Protein 1T2W (pdb70)

InterPro domains:
  IPR005754 Sortase family [PF04203] (76-204)
  IPR005754 Sortase family [TIGR01076] (74-205)
  IPR023365 Sortase domain superfamily [G3DSA:2.40.260.10] (62-206)
  IPR023365 Sortase domain superfamily [SSF63817] (14-206)
  IPR042007 Sortase A [cd06165] (70-203)

GO terms:
  GO:0000287 magnesium ion binding (F, IMP)
  GO:0005509 calcium ion binding (F, IMP)
  GO:0030145 manganese ion binding (F, IMP)
  GO:0042277 peptide binding (F, IMP)
  GO:0004198 calcium-dependent cysteine-type endopeptidase activity (F, IMP)
  GO:0006508 proteolysis (P, IMP)

Foldseek 3Di:
DQDADPPQLDFFWWKDFVLQGAIWTEGADCDDPVSLVNNWYWNDNPADPVALETEIEHEADVVDCHGHCVRVVSQDFQTWMWIGGPPDTWIWTWHNQWQADDPPRDDCPDNPHPTGKYKYKHFDCQDPVVRGRPDIGIIMIHTPD/DDPDQLDFFKWKDFVLQRAIGTEGEDCPAVVSLVSNWYWNDHDDDPPDLETEIEHEADCVDRRGHCVRVQSAAFQTKMWMGGDHDIWIWTWHRQWFADPVVDVKYKYKYFDCADVVVRDGPRIGIIITGTDD/DQDADLPQLDFQWWKDFVLLRDIWTEGADCPAVVSLVSHWYWNDNPADPPDLETEIEHEQDVVPCHGHCVSVVSQAFQTWMWIGGDPDTWIWTWHNQWFAWPVPQDPCNDPVDPWRKYKYKHFACADPVVRGRPDIGIIMTTTDD/DPDDD

Radius of gyration: 23.42 Å; Cα contacts (8 Å, |Δi|>4): 1140; chains: 4; bounding box: 61×69×50 Å

Secondary structure (DSSP, 8-state):
-----SSTTS--EEEEEGGGTEEEEEE-SS--HHHHHHSEEESSTT--TTSSEEEEEEE--TTSTTSTTTTGGG--TT-EEEEEETTEEEEEEEEEEEEE-TTTT---SSSSSSS-EEEEEEEEEEETTTTEEEEEEEEEEEE--/--SSTTS--EEEEEGGGTEEEEEB-S---HHHHHHSSEESSTT--TTSSEEEEEEE--TTSTTSTTTTGGG--TT-EEEEEETTEEEEEEE-S--SB-GGG--EEEEEEEEEEETTTTEEEEEEEEEEEE--/-----SSTTS--EEEEEGGGTEEEEEB-S---HHHHHHS-EESSSS--TTSSEEEEEEE--TTSTTSTTTTGGG--TT-EEEEEETTEEEEEEE-S--SB-GGG--TTSSS-SSS-EEEEEEEEEEETTTTEEEEEEEEEEEE--/-----

CATH classification: 2.40.260.10

Nearest PDB structures (foldseek):
  1t2o-assembly1_A  TM=9.894E-01  e=7.466E-28  Staphylococcus aureus
  1t2p-assembly1_A  TM=9.640E-01  e=3.716E-27  Staphylococcus aureus
  1t2o-assembly3_C  TM=9.684E-01  e=7.145E-27  Staphylococcus aureus
  1t2p-assembly2_B  TM=9.520E-01  e=2.848E-25  Staphylococcus aureus
  1t2w-assembly2_B  TM=9.637E-01  e=1.504E-24  Staphylococcus aureus

Sequence (427 aa):
KPQIPKDKSKVAGYIEIPDADIKEPVYPGPATPEQLNRGVSFAEENESLDDQNISIAGHTFIDRPNYQFTNLKAAKKGSMVYFKVGNETRKYKMTSIRDVKPTDVGVLDEQKGKDKQLTLITADDYNEKTGVWEKRKIFVATEVKIPKDKSKVAGYIEIPDADIKEPVYPGPATPEQLNRGVSFAEENESLDDQNISIAGHTFIDRPNYQFTNLKAAKKGSMVYFKVGNETRKYKMTSIRDVKPTDVKQLTLITADDYNEKTGVWEKRKIFVATEVKKPQIPKDKSKVAGYIEIPDADIKEPVYPGPATPEQLNRGVSFAEENESLDDQNISIAGHTFIDRPNYQFTNLKAAKKGSMVYFKVGNETRKYKMTSIRDVKPTDVGVLDEQKGKDKQLTLITADDYNEKTGVWEKRKIFVATEVKLPETG

B-factor: mean 33.98, std 23.8, range [9.64, 150.69]

Structure (mmCIF, N/CA/C/O backbone):
data_1T2W
#
_entry.id   1T2W
#
_cell.length_a   45.640
_cell.length_b   82.670
_cell.length_c   56.290
_cell.angle_alpha   90.00
_cell.angle_beta   103.96
_cell.angle_gamma   90.00
#
_symmetry.space_group_name_H-M   'P 1 21 1'
#
loop_
_entity.id
_entity.type
_entity.pdbx_description
1 polymer 'Class A sortase SrtA'
2 polymer 'Peptide LEU-PRO-GLU-THR-GLY'
3 water water
#
loop_
_atom_site.group_PDB
_atom_site.id
_atom_site.type_symbol
_atom_site.label_atom_id
_atom_site.label_alt_id
_atom_site.label_comp_id
_atom_site.label_asym_id
_atom_site.label_entity_id
_atom_site.label_seq_id
_atom_site.pdbx_PDB_ins_code
_atom_site.Cartn_x
_atom_site.Cartn_y
_atom_site.Cartn_z
_atom_site.occupancy
_atom_site.B_iso_or_equiv
_atom_site.auth_seq_id
_atom_site.auth_comp_id
_atom_site.auth_asym_id
_atom_site.auth_atom_id
_atom_site.pdbx_PDB_model_num
ATOM 1 N N . LYS A 1 1 ? -10.801 -10.703 3.328 1.00 118.19 62 LYS A N 1
ATOM 2 C CA . LYS A 1 1 ? -11.856 -11.750 3.317 1.00 120.54 62 LYS A CA 1
ATOM 3 C C . LYS A 1 1 ? -13.005 -11.352 2.395 1.00 122.01 62 LYS A C 1
ATOM 4 O O . LYS A 1 1 ? -13.293 -10.168 2.225 1.00 125.85 62 LYS A O 1
ATOM 10 N N . PRO A 1 2 ? -13.678 -12.344 1.788 1.00 74.28 63 PRO A N 1
ATOM 11 C CA . PRO A 1 2 ? -14.803 -12.106 0.877 1.00 73.03 63 PRO A CA 1
ATOM 12 C C . PRO A 1 2 ? -15.824 -11.132 1.460 1.00 70.69 63 PRO A C 1
ATOM 13 O O . PRO A 1 2 ? -16.294 -11.315 2.582 1.00 70.83 63 PRO A O 1
ATOM 17 N N . GLN A 1 3 ? -16.164 -10.100 0.694 1.00 38.42 64 GLN A N 1
ATOM 18 C CA . GLN A 1 3 ? -17.126 -9.104 1.154 1.00 35.84 64 GLN A CA 1
ATOM 19 C C . GLN A 1 3 ? -18.363 -8.975 0.272 1.00 32.84 64 GLN A C 1
ATOM 20 O O . GLN A 1 3 ? -18.289 -9.067 -0.956 1.00 31.21 64 GLN A O 1
ATOM 26 N N . ILE A 1 4 ? -19.503 -8.756 0.915 1.00 29.12 65 ILE A N 1
ATOM 27 C CA . ILE A 1 4 ? -20.766 -8.586 0.212 1.00 26.87 65 ILE A CA 1
ATOM 28 C C . ILE A 1 4 ? -20.890 -7.099 -0.094 1.00 24.40 65 ILE A C 1
ATOM 29 O O . ILE A 1 4 ? -20.669 -6.263 0.779 1.00 23.17 65 ILE A O 1
ATOM 34 N N . PRO A 1 5 ? -21.234 -6.749 -1.342 1.00 26.46 66 PRO A N 1
ATOM 35 C CA . PRO A 1 5 ? -21.383 -5.355 -1.767 1.00 25.40 66 PRO A CA 1
ATOM 36 C C . PRO A 1 5 ? -22.402 -4.560 -0.966 1.00 26.56 66 PRO A C 1
ATOM 37 O O . PRO A 1 5 ? -23.421 -5.090 -0.530 1.00 25.25 66 PRO A O 1
ATOM 41 N N . LYS A 1 6 ? -22.117 -3.278 -0.779 1.00 26.01 67 LYS A N 1
ATOM 42 C CA . LYS A 1 6 ? -23.021 -2.400 -0.057 1.00 27.77 67 LYS A CA 1
ATOM 43 C C . LYS A 1 6 ? -24.161 -2.042 -0.999 1.00 25.78 67 LYS A C 1
ATOM 44 O O . LYS A 1 6 ? -25.298 -1.869 -0.581 1.00 25.61 67 LYS A O 1
ATOM 50 N N . ASP A 1 7 ? -23.833 -1.933 -2.281 1.00 26.18 68 ASP A N 1
ATOM 51 C CA . ASP A 1 7 ? -24.807 -1.639 -3.325 1.00 24.61 68 ASP A CA 1
ATOM 52 C C . ASP A 1 7 ? -25.639 -2.905 -3.558 1.00 23.38 68 ASP A C 1
ATOM 53 O O . ASP A 1 7 ? -25.105 -3.919 -4.010 1.00 20.84 68 ASP A O 1
ATOM 58 N N . LYS A 1 8 ? -26.937 -2.834 -3.260 1.00 21.64 69 LYS A N 1
ATOM 59 C CA . LYS A 1 8 ? -27.829 -3.983 -3.418 1.00 21.57 69 LYS A CA 1
ATOM 60 C C . LYS A 1 8 ? -28.006 -4.467 -4.862 1.00 21.97 69 LYS A C 1
ATOM 61 O O . LYS A 1 8 ? -28.495 -5.575 -5.104 1.00 18.63 69 LYS A O 1
ATOM 67 N N . SER A 1 9 ? -27.603 -3.657 -5.832 1.00 22.48 70 SER A N 1
ATOM 68 C CA . SER A 1 9 ? -27.765 -4.040 -7.232 1.00 23.23 70 SER A CA 1
ATOM 69 C C . SER A 1 9 ? -26.547 -4.764 -7.791 1.00 22.03 70 SER A C 1
ATOM 70 O O . SER A 1 9 ? -26.547 -5.174 -8.947 1.00 22.77 70 SER A O 1
ATOM 73 N N . LYS A 1 10 ? -25.526 -4.943 -6.962 1.00 22.64 71 LYS A N 1
ATOM 74 C CA . LYS A 1 10 ? -24.307 -5.609 -7.403 1.00 26.15 71 LYS A CA 1
ATOM 75 C C . LYS A 1 10 ? -24.218 -7.060 -6.954 1.00 24.96 71 LYS A C 1
ATOM 76 O O . LYS A 1 10 ? -24.485 -7.374 -5.798 1.00 25.52 71 LYS A O 1
ATOM 82 N N . VAL A 1 11 ? -23.830 -7.934 -7.877 1.00 27.08 72 VAL A N 1
ATOM 83 C CA . VAL A 1 11 ? -23.699 -9.354 -7.579 1.00 25.88 72 VAL A CA 1
ATOM 84 C C . VAL A 1 11 ? -22.599 -9.604 -6.547 1.00 24.94 72 VAL A C 1
ATOM 85 O O . VAL A 1 11 ? -21.507 -9.038 -6.630 1.00 25.23 72 VAL A O 1
ATOM 89 N N . ALA A 1 12 ? -22.893 -10.462 -5.577 1.00 18.35 73 ALA A N 1
ATOM 90 C CA . ALA A 1 12 ? -21.939 -10.788 -4.526 1.00 18.92 73 ALA A CA 1
ATOM 91 C C . ALA A 1 12 ? -21.327 -12.171 -4.713 1.00 19.51 73 ALA A C 1
ATOM 92 O O . ALA A 1 12 ? -20.277 -12.470 -4.152 1.00 19.87 73 ALA A O 1
ATOM 94 N N . GLY A 1 13 ? -21.983 -13.014 -5.501 1.00 17.11 74 GLY A N 1
ATOM 95 C CA . GLY A 1 13 ? -21.464 -14.356 -5.707 1.00 16.07 74 GLY A CA 1
ATOM 96 C C . GLY A 1 13 ? -22.280 -15.151 -6.699 1.00 12.32 74 GLY A C 1
ATOM 97 O O . GLY A 1 13 ? -23.137 -14.608 -7.391 1.00 12.74 74 GLY A O 1
ATOM 98 N N . TYR A 1 14 ? -22.007 -16.448 -6.765 1.00 14.08 75 TYR A N 1
ATOM 99 C CA . TYR A 1 14 ? -22.705 -17.327 -7.683 1.00 15.48 75 TYR A CA 1
ATOM 100 C C . TYR A 1 14 ? -22.966 -18.651 -6.971 1.00 14.98 75 TYR A C 1
ATOM 101 O O . TYR A 1 14 ? -22.091 -19.170 -6.276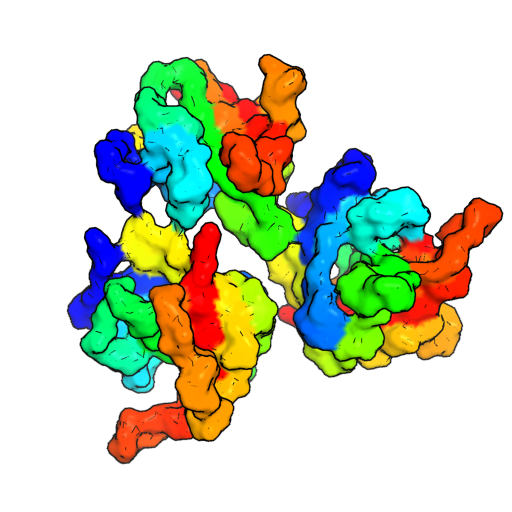 1.00 16.41 75 TYR A O 1
ATOM 110 N N . ILE A 1 15 ? -24.164 -19.199 -7.132 1.00 15.87 76 ILE A N 1
ATOM 111 C CA . ILE A 1 15 ? -24.472 -20.474 -6.503 1.00 17.19 76 ILE A CA 1
ATOM 112 C C . ILE A 1 15 ? -24.829 -21.483 -7.584 1.00 18.86 76 ILE A C 1
ATOM 113 O O . ILE A 1 15 ? -25.548 -21.168 -8.532 1.00 17.40 76 ILE A O 1
ATOM 118 N N . GLU A 1 16 ? -24.305 -22.694 -7.451 1.00 17.77 77 GLU A N 1
ATOM 119 C CA . GLU A 1 16 ? -24.590 -23.734 -8.426 1.00 19.31 77 GLU A CA 1
ATOM 120 C C . GLU A 1 16 ? -24.906 -25.075 -7.785 1.00 18.86 77 GLU A C 1
ATOM 121 O O . GLU A 1 16 ? -24.223 -25.506 -6.854 1.00 17.55 77 GLU A O 1
ATOM 127 N N . ILE A 1 17 ? -25.968 -25.711 -8.273 1.00 15.55 78 ILE A N 1
ATOM 128 C CA . ILE A 1 17 ? -26.368 -27.030 -7.798 1.00 16.30 78 ILE A CA 1
ATOM 129 C C . ILE A 1 17 ? -26.674 -27.822 -9.066 1.00 17.99 78 ILE A C 1
ATOM 130 O O . ILE A 1 17 ? -27.816 -27.862 -9.532 1.00 16.93 78 ILE A O 1
ATOM 135 N N . PRO A 1 18 ? -25.637 -28.442 -9.655 1.00 19.56 79 PRO A N 1
ATOM 136 C CA . PRO A 1 18 ? -25.698 -29.249 -10.877 1.00 22.23 79 PRO A CA 1
ATOM 137 C C . PRO A 1 18 ? -26.840 -30.260 -10.960 1.00 22.18 79 PRO A C 1
ATOM 138 O O . PRO A 1 18 ? -27.514 -30.343 -11.985 1.00 20.29 79 PRO A O 1
ATOM 142 N N . ASP A 1 19 ? -27.048 -31.031 -9.896 1.00 26.97 80 ASP A N 1
ATOM 143 C CA . ASP A 1 19 ? -28.116 -32.031 -9.877 1.00 28.70 80 ASP A CA 1
ATOM 144 C C . ASP A 1 19 ? -29.498 -31.427 -10.118 1.00 28.06 80 ASP A C 1
ATOM 145 O O . ASP A 1 19 ? -30.407 -32.115 -10.581 1.00 29.45 80 ASP A O 1
ATOM 150 N N . ALA A 1 20 ? -29.663 -30.148 -9.791 1.00 21.86 81 ALA A N 1
ATOM 151 C CA . ALA A 1 20 ? -30.949 -29.481 -9.986 1.00 20.22 81 ALA A CA 1
ATOM 152 C C . ALA A 1 20 ? -30.883 -28.463 -11.124 1.00 21.04 81 ALA A C 1
ATOM 153 O O . ALA A 1 20 ? -31.833 -27.711 -11.356 1.00 21.28 81 ALA A O 1
ATOM 155 N N . ASP A 1 21 ? -29.756 -28.449 -11.832 1.00 19.29 82 ASP A N 1
ATOM 156 C CA . ASP A 1 21 ? -29.533 -27.532 -12.949 1.00 19.26 82 ASP A CA 1
ATOM 157 C C . ASP A 1 21 ? -29.636 -26.063 -12.542 1.00 18.69 82 ASP A C 1
ATOM 158 O O . ASP A 1 21 ? -30.056 -25.220 -13.332 1.00 20.08 82 ASP A O 1
ATOM 163 N N . ILE A 1 22 ? -29.236 -25.758 -11.310 1.00 15.96 83 ILE A N 1
ATOM 164 C CA . ILE A 1 22 ? -29.283 -24.385 -10.812 1.00 16.07 83 ILE A CA 1
ATOM 165 C C . ILE A 1 22 ? -27.939 -23.674 -10.968 1.00 15.78 83 ILE A C 1
ATOM 166 O O . ILE A 1 22 ? -26.897 -24.195 -10.577 1.00 17.61 83 ILE A O 1
ATOM 171 N N . LYS A 1 23 ? -27.983 -22.482 -11.553 1.00 13.66 84 LYS A N 1
ATOM 172 C CA . LYS A 1 23 ? -26.806 -21.640 -11.762 1.00 16.56 84 LYS A CA 1
ATOM 173 C C . LYS A 1 23 ? -27.333 -20.218 -11.620 1.00 15.92 84 LYS A C 1
ATOM 174 O O . LYS A 1 23 ? -27.974 -19.703 -12.538 1.00 16.00 84 LYS A O 1
ATOM 180 N N . GLU A 1 24 ? -27.072 -19.584 -10.481 1.00 16.36 85 GLU A N 1
ATOM 181 C CA . GLU A 1 24 ? -27.600 -18.242 -10.242 1.00 15.76 85 GLU A CA 1
ATOM 182 C C . GLU A 1 24 ? -26.654 -17.257 -9.574 1.00 17.04 85 GLU A C 1
ATOM 183 O O . GLU A 1 24 ? -25.873 -17.626 -8.697 1.00 16.14 85 GLU A O 1
ATOM 189 N N . PRO A 1 25 ? -26.721 -15.980 -9.981 1.00 16.51 86 PRO A N 1
ATOM 190 C CA . PRO A 1 25 ? -25.869 -14.959 -9.371 1.00 17.08 86 PRO A CA 1
ATOM 191 C C . PRO A 1 25 ? -26.540 -14.719 -8.019 1.00 17.56 86 PRO A C 1
ATOM 192 O O . PRO A 1 25 ? -27.764 -14.844 -7.916 1.00 16.31 86 PRO A O 1
ATOM 196 N N . VAL A 1 26 ? -25.757 -14.394 -6.992 1.00 13.07 87 VAL A N 1
ATOM 197 C CA . VAL A 1 26 ? -26.306 -14.142 -5.663 1.00 14.91 87 VAL A CA 1
ATOM 198 C C . VAL A 1 26 ? -26.143 -12.662 -5.338 1.00 14.31 87 VAL A C 1
ATOM 199 O O . VAL A 1 26 ? -25.049 -12.118 -5.466 1.00 16.04 87 VAL A O 1
ATOM 203 N N . TYR A 1 27 ? -27.229 -12.017 -4.922 1.00 15.60 88 TYR A N 1
ATOM 204 C CA . TYR A 1 27 ? -27.198 -10.599 -4.579 1.00 16.33 88 TYR A CA 1
ATOM 205 C C . TYR A 1 27 ? -27.255 -10.367 -3.073 1.00 15.15 88 TYR A C 1
ATOM 206 O O . TYR A 1 27 ? -27.610 -11.262 -2.306 1.00 15.20 88 TYR A O 1
ATOM 215 N N . PRO A 1 28 ? -26.908 -9.150 -2.630 1.00 15.39 89 PRO A N 1
ATOM 216 C CA . PRO A 1 28 ? -26.931 -8.836 -1.201 1.00 15.10 89 PRO A CA 1
ATOM 217 C C . PRO A 1 28 ? -28.338 -8.967 -0.629 1.00 14.19 89 PRO A C 1
ATOM 218 O O . PRO A 1 28 ? -29.330 -8.858 -1.360 1.00 14.78 89 PRO A O 1
ATOM 222 N N . GLY A 1 29 ? -28.415 -9.201 0.676 1.00 14.35 90 GLY A N 1
ATOM 223 C CA . GLY A 1 29 ? -29.702 -9.312 1.330 1.00 14.55 90 GLY A CA 1
ATOM 224 C C . GLY A 1 29 ? -30.130 -7.938 1.821 1.00 16.57 90 GLY A C 1
ATOM 225 O O . GLY A 1 29 ? -29.455 -6.943 1.551 1.00 17.75 90 GLY A O 1
ATOM 226 N N . PRO A 1 30 ? -31.257 -7.839 2.532 1.00 16.65 91 PRO A N 1
ATOM 227 C CA . PRO A 1 30 ? -32.148 -8.940 2.898 1.00 16.60 91 PRO A CA 1
ATOM 228 C C . PRO A 1 30 ? -32.930 -9.407 1.678 1.00 14.89 91 PRO A C 1
ATOM 229 O O . PRO A 1 30 ? -33.064 -8.669 0.702 1.00 15.25 91 PRO A O 1
ATOM 233 N N . ALA A 1 31 ? -33.457 -10.624 1.740 1.00 19.68 92 ALA A N 1
ATOM 234 C CA . ALA A 1 31 ? -34.206 -11.186 0.625 1.00 22.03 92 ALA A CA 1
ATOM 235 C C . ALA A 1 31 ? -35.637 -10.656 0.509 1.00 23.50 92 ALA A C 1
ATOM 236 O O . ALA A 1 31 ? -36.582 -11.291 0.961 1.00 27.34 92 ALA A O 1
ATOM 238 N N . THR A 1 32 ? -35.782 -9.479 -0.092 1.00 19.26 93 THR A N 1
ATOM 239 C CA . THR A 1 32 ? -37.090 -8.871 -0.302 1.00 18.34 93 THR A CA 1
ATOM 240 C C . THR A 1 32 ? -37.488 -9.174 -1.743 1.00 15.81 93 THR A C 1
ATOM 241 O O . THR A 1 32 ? -36.693 -9.704 -2.513 1.00 16.08 93 THR A O 1
ATOM 245 N N . PRO A 1 33 ? -38.732 -8.845 -2.123 1.00 16.83 94 PRO A N 1
ATOM 246 C CA . PRO A 1 33 ? -39.152 -9.107 -3.499 1.00 15.90 94 PRO A CA 1
ATOM 247 C C . PRO A 1 33 ? -38.238 -8.407 -4.512 1.00 15.81 94 PRO A C 1
ATOM 248 O O . PRO A 1 33 ? -37.939 -8.971 -5.564 1.00 16.07 94 PRO A O 1
ATOM 252 N N . GLU A 1 34 ? -37.801 -7.182 -4.210 1.00 14.76 95 GLU A N 1
ATOM 253 C CA . GLU A 1 34 ? -36.921 -6.483 -5.142 1.00 14.76 95 GLU A CA 1
ATOM 254 C C . GLU A 1 34 ? -35.606 -7.237 -5.337 1.00 13.68 95 GLU A C 1
ATOM 255 O O . GLU A 1 34 ? -35.131 -7.394 -6.463 1.00 15.31 95 GLU A O 1
ATOM 261 N N . GLN A 1 35 ? -35.005 -7.696 -4.242 1.00 14.90 96 GLN A N 1
ATOM 262 C CA . GLN A 1 35 ? -33.756 -8.431 -4.350 1.00 15.48 96 GLN A CA 1
ATOM 263 C C . GLN A 1 35 ? -33.933 -9.736 -5.122 1.00 15.78 96 GLN A C 1
ATOM 264 O O . GLN A 1 35 ? -33.120 -10.055 -5.977 1.00 13.01 96 GLN A O 1
ATOM 270 N N . LEU A 1 36 ? -34.993 -10.484 -4.825 1.00 16.03 97 LEU A N 1
ATOM 271 C CA . LEU A 1 36 ? -35.225 -11.741 -5.528 1.00 17.91 97 LEU A CA 1
ATOM 272 C C . LEU A 1 36 ? -35.630 -11.505 -6.979 1.00 19.71 97 LEU A C 1
ATOM 273 O O . LEU A 1 36 ? -35.584 -12.415 -7.802 1.00 20.97 97 LEU A O 1
ATOM 278 N N . ASN A 1 37 ? -36.034 -10.279 -7.289 1.00 18.47 98 ASN A N 1
ATOM 279 C CA . ASN A 1 37 ? -36.404 -9.934 -8.653 1.00 20.42 98 ASN A CA 1
ATOM 280 C C . ASN A 1 37 ? -35.074 -9.835 -9.414 1.00 20.76 98 ASN A C 1
ATOM 281 O O . ASN A 1 37 ? -35.010 -10.074 -10.621 1.00 21.89 98 ASN A O 1
ATOM 286 N N . ARG A 1 38 ? -34.007 -9.494 -8.690 1.00 19.53 99 ARG A N 1
ATOM 287 C CA . ARG A 1 38 ? -32.673 -9.387 -9.282 1.00 17.90 99 ARG A CA 1
ATOM 288 C C . ARG A 1 38 ? -32.053 -10.777 -9.455 1.00 19.04 99 ARG A C 1
ATOM 289 O O . ARG A 1 38 ? -31.400 -11.063 -10.467 1.00 18.21 99 ARG A O 1
ATOM 297 N N . GLY A 1 39 ? -32.252 -11.624 -8.448 1.00 19.48 100 GLY A N 1
ATOM 298 C CA . GLY A 1 39 ? -31.718 -12.978 -8.462 1.00 18.32 100 GLY A CA 1
ATOM 299 C C . GLY A 1 39 ? -31.814 -13.545 -7.058 1.00 17.74 100 GLY A C 1
ATOM 300 O O . GLY A 1 39 ? -32.392 -12.899 -6.189 1.00 19.07 100 GLY A O 1
ATOM 301 N N . VAL A 1 40 ? -31.285 -14.743 -6.816 1.00 16.85 101 VAL A N 1
ATOM 302 C CA . VAL A 1 40 ? -31.347 -15.279 -5.463 1.00 15.05 101 VAL A CA 1
ATOM 303 C C . VAL A 1 40 ? -30.505 -14.315 -4.643 1.00 16.11 101 VAL A C 1
ATOM 304 O O . VAL A 1 40 ? -29.599 -13.678 -5.182 1.00 17.25 101 VAL A O 1
ATOM 308 N N . SER A 1 41 ? -30.810 -14.190 -3.357 1.00 15.77 102 SER A N 1
ATOM 309 C CA . SER A 1 41 ? -30.081 -13.256 -2.506 1.00 17.54 102 SER A CA 1
ATOM 310 C C . SER A 1 41 ? -29.875 -13.765 -1.095 1.00 15.73 102 SER A C 1
ATOM 311 O O . SER A 1 41 ? -30.558 -14.675 -0.635 1.00 15.64 102 SER A O 1
ATOM 314 N N . PHE A 1 42 ? -28.931 -13.154 -0.399 1.00 15.74 103 PHE A N 1
ATOM 315 C CA . PHE A 1 42 ? -28.689 -13.541 0.974 1.00 15.84 103 PHE A CA 1
ATOM 316 C C . PHE A 1 42 ? -29.931 -13.238 1.793 1.00 16.77 103 PHE A C 1
ATOM 317 O O . PHE A 1 42 ? -30.658 -12.267 1.545 1.00 15.61 103 PHE A O 1
ATOM 325 N N . ALA A 1 43 ? -30.168 -14.099 2.766 1.00 15.56 104 ALA A N 1
ATOM 326 C CA . ALA A 1 43 ? -31.314 -13.997 3.637 1.00 17.01 104 ALA A CA 1
ATOM 327 C C . ALA A 1 43 ? -31.411 -12.700 4.444 1.00 19.03 104 ALA A C 1
ATOM 328 O O . ALA A 1 43 ? -32.447 -12.017 4.430 1.00 18.84 104 ALA A O 1
ATOM 330 N N . GLU A 1 44 ? -30.334 -12.372 5.152 1.00 20.02 105 GLU A N 1
ATOM 331 C CA . GLU A 1 44 ? -30.307 -11.187 6.006 1.00 24.35 105 GLU A CA 1
ATOM 332 C C . GLU A 1 44 ? -29.402 -10.090 5.453 1.00 24.78 105 GLU A C 1
ATOM 333 O O . GLU A 1 44 ? -28.472 -10.353 4.696 1.00 23.51 105 GLU A O 1
ATOM 339 N N . GLU A 1 45 ? -29.675 -8.849 5.842 1.00 25.58 106 GLU A N 1
ATOM 340 C CA . GLU A 1 45 ? -28.892 -7.708 5.377 1.00 27.87 106 GLU A CA 1
ATOM 341 C C . GLU A 1 45 ? -27.511 -7.697 6.016 1.00 27.03 106 GLU A C 1
ATOM 342 O O . GLU A 1 45 ? -26.544 -7.204 5.434 1.00 26.86 106 GLU A O 1
ATOM 348 N N . ASN A 1 46 ? -27.431 -8.264 7.214 1.00 29.65 107 ASN A N 1
ATOM 349 C CA . ASN A 1 46 ? -26.184 -8.322 7.965 1.00 30.19 107 ASN A CA 1
ATOM 350 C C . ASN A 1 46 ? -25.432 -9.641 7.782 1.00 29.37 107 ASN A C 1
ATOM 351 O O . ASN A 1 46 ? -24.611 -10.011 8.623 1.00 27.53 107 ASN A O 1
ATOM 356 N N . GLU A 1 47 ? -25.715 -10.353 6.695 1.00 30.50 108 GLU A N 1
ATOM 357 C CA . GLU A 1 47 ? -25.047 -11.624 6.432 1.00 29.90 108 GLU A CA 1
ATOM 358 C C . GLU A 1 47 ? -23.540 -11.431 6.249 1.00 30.92 108 GLU A C 1
ATOM 359 O O . GLU A 1 47 ? -23.084 -10.347 5.871 1.00 30.06 108 GLU A O 1
ATOM 365 N N . SER A 1 48 ? -22.774 -12.487 6.511 1.00 26.77 109 SER A N 1
ATOM 366 C CA . SER A 1 48 ? -21.319 -12.436 6.372 1.00 27.94 109 SER A CA 1
ATOM 367 C C . SER A 1 48 ? -20.763 -13.725 5.774 1.00 25.88 109 SER A C 1
ATOM 368 O O . SER A 1 48 ? -21.138 -14.824 6.183 1.00 25.78 109 SER A O 1
ATOM 371 N N . LEU A 1 49 ? -19.861 -13.588 4.810 1.00 24.86 110 LEU A N 1
ATOM 372 C CA . LEU A 1 49 ? -19.266 -14.752 4.160 1.00 26.09 110 LEU A CA 1
ATOM 373 C C . LEU A 1 49 ? -18.345 -15.533 5.097 1.00 24.80 110 LEU A C 1
ATOM 374 O O . LEU A 1 49 ? -17.826 -16.590 4.740 1.00 23.66 110 LEU A O 1
ATOM 379 N N . ASP A 1 50 ? -18.146 -15.017 6.303 1.00 31.55 111 ASP A N 1
ATOM 380 C CA . ASP A 1 50 ? -17.297 -15.697 7.270 1.00 32.93 111 ASP A CA 1
ATOM 381 C C . ASP A 1 50 ? -18.145 -16.408 8.322 1.00 31.22 111 ASP A C 1
ATOM 382 O O . ASP A 1 50 ? -17.616 -17.034 9.237 1.00 31.58 111 ASP A O 1
ATOM 387 N N . ASP A 1 51 ? -19.463 -16.315 8.186 1.00 25.59 112 ASP A N 1
ATOM 388 C CA . ASP A 1 51 ? -20.379 -16.949 9.135 1.00 25.74 112 ASP A CA 1
ATOM 389 C C . ASP A 1 51 ? -20.401 -18.477 9.038 1.00 24.56 112 ASP A C 1
ATOM 390 O O . ASP A 1 51 ? -20.101 -19.047 7.993 1.00 22.61 112 ASP A O 1
ATOM 395 N N . GLN A 1 52 ? -20.765 -19.126 10.141 1.00 26.88 113 GLN A N 1
ATOM 396 C CA . GLN A 1 52 ? -20.850 -20.584 10.206 1.00 26.72 113 GLN A CA 1
ATOM 397 C C . GLN A 1 52 ? -22.022 -21.053 9.344 1.00 24.72 113 GLN A C 1
ATOM 398 O O . GLN A 1 52 ? -21.979 -22.121 8.736 1.00 24.13 113 GLN A O 1
ATOM 404 N N . ASN A 1 53 ? -23.072 -20.240 9.303 1.00 24.93 114 ASN A N 1
ATOM 405 C CA . ASN A 1 53 ? -24.250 -20.554 8.511 1.00 24.83 114 ASN A CA 1
ATOM 406 C C . ASN A 1 53 ? -24.568 -19.369 7.616 1.00 23.55 114 ASN A C 1
ATOM 407 O O . ASN A 1 53 ? -24.827 -18.269 8.103 1.00 23.46 114 ASN A O 1
ATOM 412 N N . ILE A 1 54 ? -24.534 -19.592 6.308 1.00 16.98 115 ILE A N 1
ATOM 413 C CA . ILE A 1 54 ? -24.845 -18.544 5.343 1.00 16.52 115 ILE A CA 1
ATOM 414 C C . ILE A 1 54 ? -26.169 -18.920 4.706 1.00 15.44 115 ILE A C 1
ATOM 415 O O . ILE A 1 54 ? -26.317 -20.023 4.188 1.00 15.57 115 ILE A O 1
ATOM 420 N N . SER A 1 55 ? -27.134 -18.007 4.751 1.00 17.78 116 SER A N 1
ATOM 421 C CA . SER A 1 55 ? -28.448 -18.289 4.192 1.00 17.41 116 SER A CA 1
ATOM 422 C C . SER A 1 55 ? -28.742 -17.535 2.906 1.00 16.76 116 SER A C 1
ATOM 423 O O . SER A 1 55 ? -28.547 -16.323 2.824 1.00 17.56 116 SER A O 1
ATOM 426 N N . ILE A 1 56 ? -29.228 -18.266 1.910 1.00 15.44 117 ILE A N 1
ATOM 427 C CA . ILE A 1 56 ? -29.563 -17.695 0.611 1.00 15.58 117 ILE A CA 1
ATOM 428 C C . ILE A 1 56 ? -30.987 -18.102 0.232 1.00 17.69 117 ILE A C 1
ATOM 429 O O . ILE A 1 56 ? -31.349 -19.281 0.304 1.00 16.33 117 ILE A O 1
ATOM 434 N N . ALA A 1 57 ? -31.789 -17.118 -0.163 1.00 15.30 118 ALA A N 1
ATOM 435 C CA . ALA A 1 57 ? -33.177 -17.360 -0.539 1.00 15.59 118 ALA A CA 1
ATOM 436 C C . ALA A 1 57 ? -33.388 -17.247 -2.047 1.00 16.23 118 ALA A C 1
ATOM 437 O O . ALA A 1 57 ? -32.758 -16.426 -2.724 1.00 15.45 118 ALA A O 1
ATOM 439 N N . GLY A 1 58 ? -34.269 -18.093 -2.570 1.00 16.21 119 GLY A N 1
ATOM 440 C CA . GLY A 1 58 ? -34.554 -18.079 -3.989 1.00 17.16 119 GLY A CA 1
ATOM 441 C C . GLY A 1 58 ? -36.023 -18.331 -4.250 1.00 17.30 119 GLY A C 1
ATOM 442 O O . GLY A 1 58 ? -36.687 -19.023 -3.474 1.00 17.00 119 GLY A O 1
ATOM 443 N N . HIS A 1 59 ? -36.523 -17.764 -5.344 1.00 17.12 120 HIS A N 1
ATOM 444 C CA . HIS A 1 59 ? -37.922 -17.897 -5.739 1.00 21.61 120 HIS A CA 1
ATOM 445 C C . HIS A 1 59 ? -38.276 -19.264 -6.315 1.00 24.32 120 HIS A C 1
ATOM 446 O O . HIS A 1 59 ? -37.408 -20.006 -6.777 1.00 23.18 120 HIS A O 1
ATOM 453 N N . THR A 1 60 ? -39.573 -19.562 -6.290 1.00 27.81 121 THR A N 1
ATOM 454 C CA . THR A 1 60 ? -40.145 -20.777 -6.864 1.00 29.40 121 THR A CA 1
ATOM 455 C C . THR A 1 60 ? -41.204 -20.200 -7.815 1.00 28.75 121 THR A C 1
ATOM 456 O O . THR A 1 60 ? -42.104 -19.477 -7.380 1.00 29.56 121 THR A O 1
ATOM 460 N N . PHE A 1 61 ? -41.095 -20.509 -9.103 1.00 23.28 122 PHE A N 1
ATOM 461 C CA . PHE A 1 61 ? -42.018 -19.965 -10.105 1.00 23.99 122 PHE A CA 1
ATOM 462 C C . PHE A 1 61 ? -42.271 -21.023 -11.181 1.00 22.77 122 PHE A C 1
ATOM 463 O O . PHE A 1 61 ? -41.435 -21.221 -12.065 1.00 23.15 122 PHE A O 1
ATOM 471 N N . ILE A 1 62 ? -43.427 -21.683 -11.111 1.00 23.15 123 ILE A N 1
ATOM 472 C CA . ILE A 1 62 ? -43.769 -22.754 -12.048 1.00 24.27 123 ILE A CA 1
ATOM 473 C C . ILE A 1 62 ? -43.772 -22.395 -13.533 1.00 24.63 123 ILE A C 1
ATOM 474 O O . ILE A 1 62 ? -43.663 -23.282 -14.380 1.00 23.82 123 ILE A O 1
ATOM 479 N N . ASP A 1 63 ? -43.910 -21.113 -13.853 1.00 22.74 124 ASP A N 1
ATOM 480 C CA . ASP A 1 63 ? -43.897 -20.693 -15.247 1.00 25.47 124 ASP A CA 1
ATOM 481 C C . ASP A 1 63 ? -42.495 -20.880 -15.824 1.00 26.36 124 ASP A C 1
ATOM 482 O O . ASP A 1 63 ? -42.321 -20.931 -17.042 1.00 25.51 124 ASP A O 1
ATOM 487 N N . ARG A 1 64 ? -41.502 -20.982 -14.940 1.00 26.33 125 ARG A N 1
ATOM 488 C CA . ARG A 1 64 ? -40.111 -21.164 -15.349 1.00 26.86 125 ARG A CA 1
ATOM 489 C C . ARG A 1 64 ? -39.456 -22.236 -14.471 1.00 25.15 125 ARG A C 1
ATOM 490 O O . ARG A 1 64 ? -38.801 -21.929 -13.472 1.00 25.14 125 ARG A O 1
ATOM 498 N N . PRO A 1 65 ? -39.623 -23.515 -14.848 1.00 24.46 126 PRO A N 1
ATOM 499 C CA . PRO A 1 65 ? -39.098 -24.701 -14.159 1.00 21.61 126 PRO A CA 1
ATOM 500 C C . PRO A 1 65 ? -37.671 -24.623 -13.612 1.00 21.01 126 PRO A C 1
ATOM 501 O O . PRO A 1 65 ? -37.377 -25.179 -12.549 1.00 18.92 126 PRO A O 1
ATOM 505 N N . ASN A 1 66 ? -36.792 -23.943 -14.342 1.00 17.65 127 ASN A N 1
ATOM 506 C CA . ASN A 1 66 ? -35.398 -23.830 -13.938 1.00 20.37 127 ASN A CA 1
ATOM 507 C C . ASN A 1 66 ? -35.010 -22.435 -13.480 1.00 21.23 127 ASN A C 1
ATOM 508 O O . ASN A 1 66 ? -33.846 -22.036 -13.560 1.00 23.23 127 ASN A O 1
ATOM 513 N N . TYR A 1 67 ? -36.000 -21.706 -12.986 1.00 20.62 128 TYR A N 1
ATOM 514 C CA . TYR A 1 67 ? -35.800 -20.349 -12.495 1.00 21.30 128 TYR A CA 1
ATOM 515 C C . TYR A 1 67 ? -35.438 -20.370 -11.011 1.00 17.30 128 TYR A C 1
ATOM 516 O O . TYR A 1 67 ? -36.165 -20.924 -10.193 1.00 17.31 128 TYR A O 1
ATOM 525 N N . GLN A 1 68 ? -34.315 -19.752 -10.670 1.00 21.00 129 GLN A N 1
ATOM 526 C CA . GLN A 1 68 ? -33.850 -19.698 -9.292 1.00 19.04 129 GLN A CA 1
ATOM 527 C C . GLN A 1 68 ? -33.969 -21.039 -8.556 1.00 19.23 129 GLN A C 1
ATOM 528 O O . GLN A 1 68 ? -33.344 -22.014 -8.968 1.00 19.02 129 GLN A O 1
ATOM 534 N N . PHE A 1 69 ? -34.767 -21.111 -7.493 1.00 15.26 130 PHE A N 1
ATOM 535 C CA . PHE A 1 69 ? -34.880 -22.363 -6.737 1.00 16.36 130 PHE A CA 1
ATOM 536 C C . PHE A 1 69 ? -36.122 -23.209 -7.011 1.00 16.47 130 PHE A C 1
ATOM 537 O O . PHE A 1 69 ? -36.486 -24.071 -6.207 1.00 16.83 130 PHE A O 1
ATOM 545 N N . THR A 1 70 ? -36.763 -22.975 -8.147 1.00 19.50 131 THR A N 1
ATOM 546 C CA . THR A 1 70 ? -37.951 -23.731 -8.518 1.00 21.32 131 THR A CA 1
ATOM 547 C C . THR A 1 70 ? -37.678 -25.237 -8.587 1.00 22.81 131 THR A C 1
ATOM 548 O O . THR A 1 70 ? -38.531 -26.043 -8.219 1.00 21.69 131 THR A O 1
ATOM 552 N N . ASN A 1 71 ? -36.483 -25.613 -9.038 1.00 21.92 132 ASN A N 1
ATOM 553 C CA . ASN A 1 71 ? -36.130 -27.029 -9.181 1.00 22.49 132 ASN A CA 1
ATOM 554 C C . ASN A 1 71 ? -35.202 -27.583 -8.089 1.00 22.09 132 ASN A C 1
ATOM 555 O O . ASN A 1 71 ? -34.607 -28.646 -8.265 1.00 20.61 132 ASN A O 1
ATOM 560 N N . LEU A 1 72 ? -35.098 -26.888 -6.958 1.00 18.71 133 LEU A N 1
ATOM 561 C CA . LEU A 1 72 ? -34.211 -27.311 -5.870 1.00 18.42 133 LEU A CA 1
ATOM 562 C C . LEU A 1 72 ? -34.551 -28.670 -5.245 1.00 19.33 133 LEU A C 1
ATOM 563 O O . LEU A 1 72 ? -33.680 -29.343 -4.692 1.00 16.01 133 LEU A O 1
ATOM 568 N N . LYS A 1 73 ? -35.809 -29.084 -5.336 1.00 23.93 134 LYS A N 1
ATOM 569 C CA . LYS A 1 73 ? -36.201 -30.375 -4.780 1.00 28.37 134 LYS A CA 1
ATOM 570 C C . LYS A 1 73 ? -35.476 -31.516 -5.496 1.00 26.59 134 LYS A C 1
ATOM 571 O O . LYS A 1 73 ? -35.407 -32.635 -4.988 1.00 27.22 134 LYS A O 1
ATOM 577 N N . ALA A 1 74 ? -34.932 -31.229 -6.674 1.00 26.64 135 ALA A N 1
ATOM 578 C CA . ALA A 1 74 ? -34.212 -32.240 -7.444 1.00 26.47 135 ALA A CA 1
ATOM 579 C C . ALA A 1 74 ? -32.837 -32.553 -6.847 1.00 26.47 135 ALA A C 1
ATOM 580 O O . ALA A 1 74 ? -32.172 -33.504 -7.266 1.00 28.20 135 ALA A O 1
ATOM 582 N N . ALA A 1 75 ? -32.412 -31.749 -5.875 1.00 22.87 136 ALA A N 1
ATOM 583 C CA . ALA A 1 75 ? -31.119 -31.936 -5.220 1.00 23.76 136 ALA A CA 1
ATOM 584 C C . ALA A 1 75 ? -31.292 -32.772 -3.958 1.00 24.17 136 ALA A C 1
ATOM 585 O O . ALA A 1 75 ? -31.682 -32.253 -2.913 1.00 25.40 136 ALA A O 1
ATOM 587 N N . LYS A 1 76 ? -30.979 -34.060 -4.060 1.00 21.64 137 LYS A N 1
ATOM 588 C CA . LYS A 1 76 ? -31.124 -34.994 -2.947 1.00 23.18 137 LYS A CA 1
ATOM 589 C C . LYS A 1 76 ? -29.922 -35.038 -2.012 1.00 21.32 137 LYS A C 1
ATOM 590 O O . LYS A 1 76 ? -28.948 -34.320 -2.201 1.00 18.64 137 LYS A O 1
ATOM 596 N N . LYS A 1 77 ? -29.998 -35.894 -1.001 1.00 23.19 138 LYS A N 1
ATOM 597 C CA . LYS A 1 77 ? -28.901 -36.040 -0.053 1.00 22.87 138 LYS A CA 1
ATOM 598 C C . LYS A 1 77 ?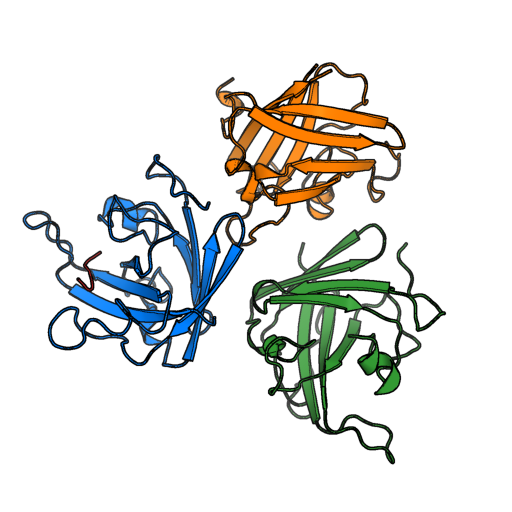 -27.616 -36.346 -0.820 1.00 22.68 138 LYS A C 1
ATOM 599 O O . LYS A 1 77 ? -27.598 -37.216 -1.697 1.00 22.27 138 LYS A O 1
ATOM 605 N N . GLY A 1 78 ? -26.546 -35.629 -0.494 1.00 21.89 139 GLY A N 1
ATOM 606 C CA . GLY A 1 78 ? -25.282 -35.864 -1.168 1.00 21.80 139 GLY A CA 1
ATOM 607 C C . GLY A 1 78 ? -25.027 -35.000 -2.390 1.00 21.91 139 GLY A C 1
ATOM 608 O O . GLY A 1 78 ? -23.902 -34.951 -2.879 1.00 22.24 139 GLY A O 1
ATOM 609 N N . SER A 1 79 ? -26.055 -34.323 -2.894 1.00 20.28 140 SER A N 1
ATOM 610 C CA . SER A 1 79 ? -25.882 -33.467 -4.065 1.00 19.50 140 SER A CA 1
ATOM 611 C C . SER A 1 79 ? -24.857 -32.373 -3.794 1.00 18.08 140 SER A C 1
ATOM 612 O O . SER A 1 79 ? -24.874 -31.742 -2.733 1.00 18.31 140 SER A O 1
ATOM 615 N N . MET A 1 80 ? -23.974 -32.152 -4.764 1.00 18.65 141 MET A N 1
ATOM 616 C CA . MET A 1 80 ? -22.934 -31.131 -4.664 1.00 20.00 141 MET A CA 1
ATOM 617 C C . MET A 1 80 ? -23.486 -29.717 -4.849 1.00 17.11 141 MET A C 1
ATOM 618 O O . MET A 1 80 ? -24.303 -29.471 -5.728 1.00 16.87 141 MET A O 1
ATOM 623 N N . VAL A 1 81 ? -23.017 -28.798 -4.012 1.00 14.20 142 VAL A N 1
ATOM 624 C CA . VAL A 1 81 ? -23.417 -27.395 -4.061 1.00 14.63 142 VAL A CA 1
ATOM 625 C C . VAL A 1 81 ? -22.143 -26.561 -4.118 1.00 15.94 142 VAL A C 1
ATOM 626 O O . VAL A 1 81 ? -21.249 -26.726 -3.280 1.00 16.63 142 VAL A O 1
ATOM 630 N N . TYR A 1 82 ? -22.064 -25.670 -5.101 1.00 15.62 143 TYR A N 1
ATOM 631 C CA . TYR A 1 82 ? -20.890 -24.816 -5.261 1.00 16.57 143 TYR A CA 1
ATOM 632 C C . TYR A 1 82 ? -21.242 -23.350 -5.041 1.00 15.82 143 TYR A C 1
ATOM 633 O O . TYR A 1 82 ? -22.129 -22.805 -5.707 1.00 16.70 143 TYR A O 1
ATOM 642 N N . PHE A 1 83 ? -20.548 -22.716 -4.102 1.00 12.89 144 PHE A N 1
ATOM 643 C CA . PHE A 1 83 ? -20.776 -21.306 -3.804 1.00 15.08 144 PHE A CA 1
ATOM 644 C C . PHE A 1 83 ? -19.504 -20.577 -4.206 1.00 16.31 144 PHE A C 1
ATOM 645 O O . PHE A 1 83 ? -18.451 -20.755 -3.607 1.00 15.78 144 PHE A O 1
ATOM 653 N N . LYS A 1 84 ? -19.605 -19.762 -5.245 1.00 17.49 145 LYS A N 1
ATOM 654 C CA . LYS A 1 84 ? -18.446 -19.050 -5.733 1.00 17.60 145 LYS A CA 1
ATOM 655 C C . LYS A 1 84 ? -18.409 -17.600 -5.310 1.00 17.76 145 LYS A C 1
ATOM 656 O O . LYS A 1 84 ? -19.369 -16.858 -5.491 1.00 16.12 145 LYS A O 1
ATOM 662 N N . VAL A 1 85 ? -17.288 -17.226 -4.712 1.00 15.85 146 VAL A N 1
ATOM 663 C CA . VAL A 1 85 ? -17.040 -15.864 -4.283 1.00 21.88 146 VAL A CA 1
ATOM 664 C C . VAL A 1 85 ? -15.850 -15.430 -5.137 1.00 22.58 146 VAL A C 1
ATOM 665 O O . VAL A 1 85 ? -15.281 -16.244 -5.874 1.00 23.48 146 VAL A O 1
ATOM 669 N N . GLY A 1 86 ? -15.467 -14.164 -5.039 1.00 26.96 147 GLY A N 1
ATOM 670 C CA . GLY A 1 86 ? -14.368 -13.665 -5.844 1.00 27.05 147 GLY A CA 1
ATOM 671 C C . GLY A 1 86 ? -13.055 -14.426 -5.810 1.00 29.28 147 GLY A C 1
ATOM 672 O O . GLY A 1 86 ? -12.372 -14.524 -6.835 1.00 29.47 147 GLY A O 1
ATOM 673 N N . ASN A 1 87 ? -12.702 -14.972 -4.650 1.00 28.11 148 ASN A N 1
ATOM 674 C CA . ASN A 1 87 ? -11.434 -15.674 -4.498 1.00 30.84 148 ASN A CA 1
ATOM 675 C C . ASN A 1 87 ? -11.520 -17.150 -4.131 1.00 30.30 148 ASN A C 1
ATOM 676 O O . ASN A 1 87 ? -10.518 -17.740 -3.735 1.00 32.15 148 ASN A O 1
ATOM 681 N N . GLU A 1 88 ? -12.693 -17.758 -4.247 1.00 26.13 149 GLU A N 1
ATOM 682 C CA . GLU A 1 88 ? -12.794 -19.165 -3.885 1.00 23.97 149 GLU A CA 1
ATOM 683 C C . GLU A 1 88 ? -14.093 -19.829 -4.286 1.00 21.90 149 GLU A C 1
ATOM 684 O O . GLU A 1 88 ? -15.135 -19.190 -4.391 1.00 19.12 149 GLU A O 1
ATOM 690 N N . THR A 1 89 ? -14.008 -21.128 -4.523 1.00 18.68 150 THR A N 1
ATOM 691 C CA . THR A 1 89 ? -15.170 -21.921 -4.867 1.00 18.88 150 THR A CA 1
ATOM 692 C C . THR A 1 89 ? -15.337 -22.803 -3.651 1.00 17.34 150 THR A C 1
ATOM 693 O O . THR A 1 89 ? -14.512 -23.676 -3.394 1.00 19.11 150 THR A O 1
ATOM 697 N N . ARG A 1 90 ? -16.381 -22.541 -2.879 1.00 17.18 151 ARG A N 1
ATOM 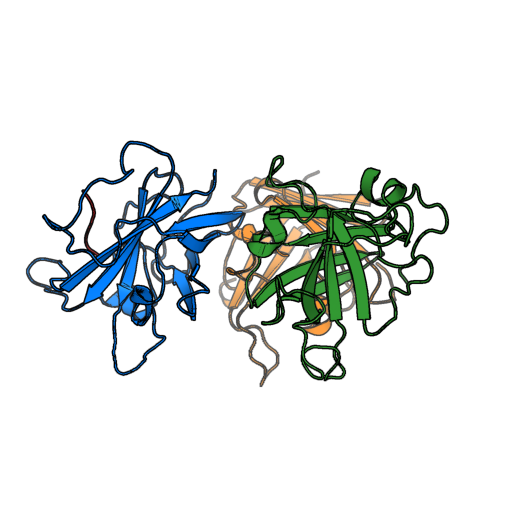698 C CA . ARG A 1 90 ? -16.656 -23.315 -1.684 1.00 16.70 151 ARG A CA 1
ATOM 699 C C . ARG A 1 90 ? -17.561 -24.461 -2.098 1.00 17.79 151 ARG A C 1
ATOM 700 O O . ARG A 1 90 ? -18.496 -24.266 -2.879 1.00 18.21 151 ARG A O 1
ATOM 708 N N . LYS A 1 91 ? -17.276 -25.656 -1.591 1.00 15.52 152 LYS A N 1
ATOM 709 C CA . LYS A 1 91 ? -18.072 -26.826 -1.933 1.00 15.22 152 LYS A CA 1
ATOM 710 C C . LYS A 1 91 ? -18.810 -27.377 -0.725 1.00 15.40 152 LYS A C 1
ATOM 711 O O . LYS A 1 91 ? -18.250 -27.458 0.371 1.00 16.11 152 LYS A O 1
ATOM 717 N N . TYR A 1 92 ? -20.066 -27.754 -0.938 1.00 16.89 153 TYR A N 1
ATOM 718 C CA . TYR A 1 92 ? -20.900 -28.316 0.119 1.00 16.33 153 TYR A CA 1
ATOM 719 C C . TYR A 1 92 ? -21.699 -29.488 -0.432 1.00 17.38 153 TYR A C 1
ATOM 720 O O . TYR A 1 92 ? -21.876 -29.619 -1.647 1.00 16.83 153 TYR A O 1
ATOM 729 N N . LYS A 1 93 ? -22.180 -30.337 0.472 1.00 16.49 154 LYS A N 1
ATOM 730 C CA . LYS A 1 93 ? -22.999 -31.484 0.095 1.00 17.44 154 LYS A CA 1
ATOM 731 C C . LYS A 1 93 ? -24.339 -31.368 0.804 1.00 15.31 154 LYS A C 1
ATOM 732 O O . LYS A 1 93 ? -24.393 -31.084 2.000 1.00 15.63 154 LYS A O 1
ATOM 738 N N . MET A 1 94 ? -25.420 -31.586 0.061 1.00 16.09 155 MET A N 1
ATOM 739 C CA . MET A 1 94 ? -26.768 -31.512 0.620 1.00 16.74 155 MET A CA 1
ATOM 740 C C . MET A 1 94 ? -26.931 -32.547 1.733 1.00 18.05 155 MET A C 1
ATOM 741 O O . MET A 1 94 ? -26.496 -33.693 1.590 1.00 18.38 155 MET A O 1
ATOM 746 N N . THR A 1 95 ? -27.552 -32.143 2.841 1.00 17.56 156 THR A N 1
ATOM 747 C CA . THR A 1 95 ? -27.762 -33.048 3.974 1.00 18.94 156 THR A CA 1
ATOM 748 C C . THR A 1 95 ? -29.180 -33.604 3.944 1.00 20.81 156 THR A C 1
ATOM 749 O O . THR A 1 95 ? -29.926 -33.370 2.992 1.00 20.45 156 THR A O 1
ATOM 753 N N . SER A 1 96 ? -29.546 -34.341 4.992 1.00 20.23 157 SER A N 1
ATOM 754 C CA . SER A 1 96 ? -30.884 -34.910 5.087 1.00 22.54 157 SER A CA 1
ATOM 755 C C . SER A 1 96 ? -31.914 -33.858 5.474 1.00 22.90 157 SER A C 1
ATOM 756 O O . SER A 1 96 ? -33.115 -34.132 5.493 1.00 22.88 157 SER A O 1
ATOM 759 N N . ILE A 1 97 ? -31.447 -32.659 5.801 1.00 22.48 158 ILE A N 1
ATOM 760 C CA . ILE A 1 97 ? -32.360 -31.580 6.148 1.00 24.73 158 ILE A CA 1
ATOM 761 C C . ILE A 1 97 ? -32.648 -30.853 4.847 1.00 26.00 158 ILE A C 1
ATOM 762 O O . ILE A 1 97 ? -32.011 -29.845 4.530 1.00 27.19 158 ILE A O 1
ATOM 767 N N . ARG A 1 98 ? -33.600 -31.380 4.086 1.00 25.20 159 ARG A N 1
ATOM 768 C CA . ARG A 1 98 ? -33.951 -30.787 2.804 1.00 26.38 159 ARG A CA 1
ATOM 769 C C . ARG A 1 98 ? -35.445 -30.824 2.516 1.00 27.00 159 ARG A C 1
ATOM 770 O O . ARG A 1 98 ? -36.147 -31.766 2.893 1.00 26.20 159 ARG A O 1
ATOM 778 N N . ASP A 1 99 ? -35.917 -29.782 1.841 1.00 24.54 160 ASP A N 1
ATOM 779 C CA . ASP A 1 99 ? -37.317 -29.650 1.481 1.00 26.80 160 ASP A CA 1
ATOM 780 C C . ASP A 1 99 ? -38.187 -29.774 2.726 1.00 27.80 160 ASP A C 1
ATOM 781 O O . ASP A 1 99 ? -39.209 -30.455 2.713 1.00 29.33 160 ASP A O 1
ATOM 786 N N . VAL A 1 100 ? -37.778 -29.117 3.807 1.00 20.96 161 VAL A N 1
ATOM 787 C CA . VAL A 1 100 ? -38.544 -29.173 5.045 1.00 24.73 161 VAL A CA 1
ATOM 788 C C . VAL A 1 100 ? -39.040 -27.791 5.463 1.00 26.80 161 VAL A C 1
ATOM 789 O O . VAL A 1 100 ? -38.375 -26.784 5.216 1.00 23.63 161 VAL A O 1
ATOM 793 N N . LYS A 1 101 ? -40.215 -27.757 6.089 1.00 35.65 162 LYS A N 1
ATOM 794 C CA . LYS A 1 101 ? -40.797 -26.514 6.569 1.00 42.38 162 LYS A CA 1
ATOM 795 C C . LYS A 1 101 ? -39.847 -25.921 7.608 1.00 45.83 162 LYS A C 1
ATOM 796 O O . LYS A 1 101 ? -39.294 -26.648 8.429 1.00 46.21 162 LYS A O 1
ATOM 802 N N . PRO A 1 102 ? -39.654 -24.585 7.589 1.00 50.46 163 PRO A N 1
ATOM 803 C CA . PRO A 1 102 ? -38.767 -23.871 8.519 1.00 53.29 163 PRO A CA 1
ATOM 804 C C . PRO A 1 102 ? -38.897 -24.234 9.996 1.00 55.19 163 PRO A C 1
ATOM 805 O O . PRO A 1 102 ? -37.889 -24.361 10.703 1.00 55.78 163 PRO A O 1
ATOM 809 N N . THR A 1 103 ? -40.136 -24.401 10.452 1.00 91.35 164 THR A N 1
ATOM 810 C CA . THR A 1 103 ? -40.395 -24.724 11.846 1.00 93.36 164 THR A CA 1
ATOM 811 C C . THR A 1 103 ? -41.105 -26.055 12.085 1.00 94.55 164 THR A C 1
ATOM 812 O O . THR A 1 103 ? -42.140 -26.350 11.480 1.00 95.41 164 THR A O 1
ATOM 816 N N . ASP A 1 104 ? -40.530 -26.834 13.000 1.00 86.81 165 ASP A N 1
ATOM 817 C CA . ASP A 1 104 ? -41.033 -28.141 13.432 1.00 89.16 165 ASP A CA 1
ATOM 818 C C . ASP A 1 104 ? -40.799 -29.331 12.505 1.00 90.63 165 ASP A C 1
ATOM 819 O O . ASP A 1 104 ? -40.841 -30.481 12.947 1.00 94.47 165 ASP A O 1
ATOM 824 N N . VAL A 1 105 ? -40.566 -29.070 11.225 1.00 125.96 166 VAL A N 1
ATOM 825 C CA . VAL A 1 105 ? -40.300 -30.163 10.298 1.00 125.84 166 VAL A CA 1
ATOM 826 C C . VAL A 1 105 ? -38.808 -30.462 10.373 1.00 126.78 166 VAL A C 1
ATOM 827 O O . VAL A 1 105 ? -38.380 -31.606 10.230 1.00 127.12 166 VAL A O 1
ATOM 831 N N . GLY A 1 106 ? -38.028 -29.412 10.607 1.00 136.80 167 GLY A N 1
ATOM 832 C CA . GLY A 1 106 ? -36.587 -29.538 10.716 1.00 138.16 167 GLY A CA 1
ATOM 833 C C . GLY A 1 106 ? -36.018 -28.320 11.420 1.00 137.64 167 GLY A C 1
ATOM 834 O O . GLY A 1 106 ? -36.631 -27.252 11.401 1.00 135.17 167 GLY A O 1
ATOM 835 N N . VAL A 1 107 ? -34.856 -28.473 12.048 1.00 143.32 168 VAL A N 1
ATOM 836 C CA . VAL A 1 107 ? -34.220 -27.367 12.757 1.00 144.86 168 VAL A CA 1
ATOM 837 C C . VAL A 1 107 ? -32.695 -27.453 12.752 1.00 146.85 168 VAL A C 1
ATOM 838 O O . VAL A 1 107 ? -32.107 -28.238 12.009 1.00 145.12 168 VAL A O 1
ATOM 842 N N . LEU A 1 108 ? -32.073 -26.632 13.592 1.00 108.15 169 LEU A N 1
ATOM 843 C CA . LEU A 1 108 ? -30.620 -26.558 13.721 1.00 114.94 169 LEU A CA 1
ATOM 844 C C . LEU A 1 108 ? -29.903 -27.885 13.473 1.00 118.35 169 LEU A C 1
ATOM 845 O O . LEU A 1 108 ? -29.707 -28.671 14.401 1.00 119.62 169 LEU A O 1
ATOM 850 N N . ASP A 1 109 ? -29.503 -28.127 12.227 1.00 106.38 170 ASP A N 1
ATOM 851 C CA . ASP A 1 109 ? -28.799 -29.358 11.889 1.00 112.53 170 ASP A CA 1
ATOM 852 C C . ASP A 1 109 ? -27.304 -29.246 12.178 1.00 117.63 170 ASP A C 1
ATOM 853 O O . ASP A 1 109 ? -26.717 -30.130 12.802 1.00 119.35 170 ASP A O 1
ATOM 858 N N . GLU A 1 110 ? -26.684 -28.162 11.723 1.00 103.54 171 GLU A N 1
ATOM 859 C CA . GLU A 1 110 ? -25.255 -27.967 11.944 1.00 108.30 171 GLU A CA 1
ATOM 860 C C . GLU A 1 110 ? -24.964 -26.506 12.287 1.00 109.99 171 GLU A C 1
ATOM 861 O O . GLU A 1 110 ? -23.808 -26.086 12.295 1.00 111.05 171 GLU A O 1
ATOM 867 N N . GLN A 1 111 ? -26.012 -25.741 12.580 1.00 80.43 172 GLN A N 1
ATOM 868 C CA . GLN A 1 111 ? -25.857 -24.328 12.905 1.00 81.86 172 GLN A CA 1
ATOM 869 C C . GLN A 1 111 ? -24.883 -24.084 14.052 1.00 82.17 172 GLN A C 1
ATOM 870 O O . GLN A 1 111 ? -24.482 -22.949 14.302 1.00 83.41 172 GLN A O 1
ATOM 876 N N . LYS A 1 112 ? -24.498 -25.151 14.742 1.00 123.77 173 LYS A N 1
ATOM 877 C CA . LYS A 1 112 ? -23.585 -25.036 15.870 1.00 123.07 173 LYS A CA 1
ATOM 878 C C . LYS A 1 112 ? -22.434 -26.027 15.738 1.00 121.09 173 LYS A C 1
ATOM 879 O O . LYS A 1 112 ? -21.323 -25.771 16.205 1.00 121.81 173 LYS A O 1
ATOM 885 N N . GLY A 1 113 ? -22.707 -27.157 15.096 1.00 121.47 174 GLY A N 1
ATOM 886 C CA . GLY A 1 113 ? -21.676 -28.160 14.935 1.00 116.72 174 GLY A CA 1
ATOM 887 C C . GLY A 1 113 ? -21.537 -28.742 13.541 1.00 113.16 174 GLY A C 1
ATOM 888 O O . GLY A 1 113 ? -22.290 -28.412 12.625 1.00 112.92 174 GLY A O 1
ATOM 889 N N . LYS A 1 114 ? -20.543 -29.613 13.393 1.00 120.17 175 LYS A N 1
ATOM 890 C CA . LYS A 1 114 ? -20.244 -30.302 12.142 1.00 117.48 175 LYS A CA 1
ATOM 891 C C . LYS A 1 114 ? -19.716 -29.412 11.013 1.00 113.82 175 LYS A C 1
ATOM 892 O O . LYS A 1 114 ? -19.688 -29.833 9.856 1.00 113.73 175 LYS A O 1
ATOM 898 N N . ASP A 1 115 ? -19.301 -28.190 11.352 1.00 43.52 176 ASP A N 1
ATOM 899 C CA . ASP A 1 115 ? -18.715 -27.245 10.388 1.00 42.48 176 ASP A CA 1
ATOM 900 C C . ASP A 1 115 ? -19.591 -26.235 9.647 1.00 38.52 176 ASP A C 1
ATOM 901 O O . ASP A 1 115 ? -20.784 -26.103 9.905 1.00 39.04 176 ASP A O 1
ATOM 906 N N . LYS A 1 116 ? -18.953 -25.514 8.727 1.00 27.35 177 LYS A N 1
ATOM 907 C CA . LYS A 1 116 ? -19.609 -24.493 7.917 1.00 24.59 177 LYS A CA 1
ATOM 908 C C . LYS A 1 116 ? -20.764 -25.070 7.111 1.00 21.44 177 LYS A C 1
ATOM 909 O O . LYS A 1 116 ? -20.695 -26.205 6.632 1.00 21.25 177 LYS A O 1
ATOM 915 N N . GLN A 1 117 ? -21.820 -24.281 6.954 1.00 22.20 178 GLN A N 1
ATOM 916 C CA . GLN A 1 117 ? -22.979 -24.739 6.204 1.00 20.97 178 GLN A CA 1
ATOM 917 C C . GLN A 1 117 ? -23.683 -23.641 5.423 1.00 19.63 178 GLN A C 1
ATOM 918 O O . GLN A 1 117 ? -23.521 -22.441 5.680 1.00 17.08 178 GLN A O 1
ATOM 924 N N . LEU A 1 118 ? -24.468 -24.080 4.451 1.00 19.39 179 LEU A N 1
ATOM 925 C CA . LEU A 1 118 ? -25.240 -23.190 3.615 1.00 19.79 179 LEU A CA 1
ATOM 926 C C . LEU A 1 118 ? -26.696 -23.589 3.816 1.00 19.23 179 LEU A C 1
ATOM 927 O O . LEU A 1 118 ? -27.032 -24.777 3.757 1.00 19.24 179 LEU A O 1
ATOM 932 N N . THR A 1 119 ? -27.549 -22.607 4.089 1.00 16.58 180 THR A N 1
ATOM 933 C CA . THR A 1 119 ? -28.973 -22.872 4.247 1.00 16.68 180 THR A CA 1
ATOM 934 C C . THR A 1 119 ? -29.663 -22.237 3.042 1.00 17.03 180 THR A C 1
ATOM 935 O O . THR A 1 119 ? -29.684 -21.010 2.905 1.00 16.39 180 THR A O 1
ATOM 939 N N . LEU A 1 120 ? -30.187 -23.074 2.152 1.00 16.85 181 LEU A N 1
ATOM 940 C CA . LEU A 1 120 ? -30.878 -22.586 0.964 1.00 18.05 181 LEU A CA 1
ATOM 941 C C . LEU A 1 120 ? -32.369 -22.585 1.261 1.00 18.00 181 LEU A C 1
ATOM 942 O O . LEU A 1 120 ? -32.928 -23.586 1.713 1.00 19.00 181 LEU A O 1
ATOM 947 N N . ILE A 1 121 ? -33.005 -21.453 0.986 1.00 17.66 182 ILE A N 1
ATOM 948 C CA . ILE A 1 121 ? -34.418 -21.270 1.255 1.00 17.35 182 ILE A CA 1
ATOM 949 C C . ILE A 1 121 ? -35.244 -20.955 0.018 1.00 18.03 182 ILE A C 1
ATOM 950 O O . ILE A 1 121 ? -34.979 -19.979 -0.668 1.00 17.46 182 ILE A O 1
ATOM 955 N N . THR A 1 122 ? -36.229 -21.794 -0.275 1.00 15.57 183 THR A N 1
ATOM 956 C CA . THR A 1 122 ? -37.108 -21.523 -1.393 1.00 18.21 183 THR A CA 1
ATOM 957 C C . THR A 1 122 ? -38.141 -20.582 -0.777 1.00 20.33 183 THR A C 1
ATOM 958 O O . THR A 1 122 ? -38.706 -20.894 0.277 1.00 20.81 183 THR A O 1
ATOM 962 N N . ALA A 1 123 ? -38.359 -19.428 -1.405 1.00 20.83 184 ALA A N 1
ATOM 963 C CA . ALA A 1 123 ? -39.299 -18.449 -0.869 1.00 22.25 184 ALA A CA 1
ATOM 964 C C . ALA A 1 123 ? -40.436 -18.096 -1.832 1.00 22.54 184 ALA A C 1
ATOM 965 O O . ALA A 1 123 ? -40.248 -18.009 -3.051 1.00 23.70 184 ALA A O 1
ATOM 967 N N . ASP A 1 124 ? -41.628 -17.908 -1.270 1.00 22.22 185 ASP A N 1
ATOM 968 C CA . ASP A 1 124 ? -42.810 -17.549 -2.048 1.00 23.68 185 ASP A CA 1
ATOM 969 C C . ASP A 1 124 ? -43.881 -16.917 -1.150 1.00 21.76 185 ASP A C 1
ATOM 970 O O . ASP A 1 124 ? -43.895 -17.122 0.058 1.00 22.50 185 ASP A O 1
ATOM 975 N N . ASP A 1 125 ? -44.771 -16.140 -1.755 1.00 23.72 186 ASP A N 1
ATOM 976 C CA . ASP A 1 125 ? -45.849 -15.473 -1.030 1.00 25.19 186 ASP A CA 1
ATOM 977 C C . ASP A 1 125 ? -45.323 -14.523 0.048 1.00 21.99 186 ASP A C 1
ATOM 978 O O . ASP A 1 125 ? -45.483 -14.765 1.242 1.00 22.75 186 ASP A O 1
ATOM 983 N N . TYR A 1 126 ? -44.692 -13.440 -0.388 1.00 25.29 187 TYR A N 1
ATOM 984 C CA . TYR A 1 126 ? -44.160 -12.443 0.534 1.00 23.90 187 TYR A CA 1
ATOM 985 C C . TYR A 1 126 ? -45.317 -11.635 1.110 1.00 23.46 187 TYR A C 1
ATOM 986 O O . TYR A 1 126 ? -46.203 -11.212 0.369 1.00 24.65 187 TYR A O 1
ATOM 995 N N . ASN A 1 127 ? -45.302 -11.432 2.425 1.00 18.78 188 ASN A N 1
ATOM 996 C CA . ASN A 1 127 ? -46.333 -10.664 3.124 1.00 18.93 188 ASN A CA 1
ATOM 997 C C . ASN A 1 127 ? -45.708 -9.335 3.569 1.00 18.28 188 ASN A C 1
ATOM 998 O O . ASN A 1 127 ? -44.929 -9.302 4.523 1.00 17.11 188 ASN A O 1
ATOM 1003 N N . GLU A 1 128 ? -46.042 -8.249 2.879 1.00 16.79 189 GLU A N 1
ATOM 1004 C CA . GLU A 1 128 ? -45.485 -6.934 3.218 1.00 19.26 189 GLU A CA 1
ATOM 1005 C C . GLU A 1 128 ? -45.784 -6.462 4.637 1.00 17.39 189 GLU A C 1
ATOM 1006 O O . GLU A 1 128 ? -45.015 -5.696 5.211 1.00 19.72 189 GLU A O 1
ATOM 1012 N N . LYS A 1 129 ? -46.902 -6.897 5.202 1.00 21.73 190 LYS A N 1
ATOM 1013 C CA . LYS A 1 129 ? -47.260 -6.471 6.551 1.00 24.14 190 LYS A CA 1
ATOM 1014 C C . LYS A 1 129 ? -46.328 -7.034 7.619 1.00 23.66 190 LYS A C 1
ATOM 1015 O O . LYS A 1 129 ? -46.031 -6.363 8.609 1.00 20.82 190 LYS A O 1
ATOM 1021 N N . THR A 1 130 ? -45.866 -8.263 7.408 1.00 22.91 191 THR A N 1
ATOM 1022 C CA . THR A 1 130 ? -44.990 -8.933 8.363 1.00 24.08 191 THR A CA 1
ATOM 1023 C C . THR A 1 130 ? -43.540 -9.064 7.915 1.00 23.38 191 THR A C 1
ATOM 1024 O O . THR A 1 130 ? -42.667 -9.401 8.721 1.00 22.63 191 THR A O 1
ATOM 1028 N N . GLY A 1 131 ? -43.284 -8.806 6.636 1.00 19.18 192 GLY A N 1
ATOM 1029 C CA . GLY A 1 131 ? -41.934 -8.916 6.114 1.00 19.80 192 GLY A CA 1
ATOM 1030 C C . GLY A 1 131 ? -41.462 -10.358 6.054 1.00 22.33 192 GLY A C 1
ATOM 1031 O O . GLY A 1 131 ? -40.267 -10.636 6.155 1.00 21.79 192 GLY A O 1
ATOM 1032 N N . VAL A 1 132 ? -42.401 -11.277 5.864 1.00 21.11 193 VAL A N 1
ATOM 1033 C CA . VAL A 1 132 ? -42.076 -12.700 5.816 1.00 21.77 193 VAL A CA 1
ATOM 1034 C C . VAL A 1 132 ? -42.563 -13.402 4.549 1.00 20.67 193 VAL A C 1
ATOM 1035 O O . VAL A 1 132 ? -43.608 -13.061 3.998 1.00 18.89 193 VAL A O 1
ATOM 1039 N N . TRP A 1 133 ? -41.790 -14.379 4.082 1.00 20.84 194 TRP A N 1
ATOM 1040 C CA . TRP A 1 133 ? -42.201 -15.170 2.929 1.00 21.34 194 TRP A CA 1
ATOM 1041 C C . TRP A 1 133 ? -42.958 -16.313 3.604 1.00 22.12 194 TRP A C 1
ATOM 1042 O O . TRP A 1 133 ? -42.355 -17.192 4.210 1.00 21.05 194 TRP A O 1
ATOM 1053 N N . GLU A 1 134 ? -44.283 -16.284 3.520 1.00 38.93 195 GLU A N 1
ATOM 1054 C CA . GLU A 1 134 ? -45.102 -17.296 4.174 1.00 41.56 195 GLU A CA 1
ATOM 1055 C C . GLU A 1 134 ? -44.907 -18.730 3.689 1.00 42.54 195 GLU A C 1
ATOM 1056 O O . GLU A 1 134 ? -45.166 -19.676 4.434 1.00 43.81 195 GLU A O 1
ATOM 1062 N N . LYS A 1 135 ? -44.448 -18.886 2.451 1.00 24.78 196 LYS A N 1
ATOM 1063 C CA . LYS A 1 135 ? -44.211 -20.208 1.866 1.00 26.73 196 LYS A CA 1
ATOM 1064 C C . LYS A 1 135 ? -42.704 -20.441 1.756 1.00 24.19 196 LYS A C 1
ATOM 1065 O O . LYS A 1 135 ? -42.048 -19.878 0.875 1.00 22.37 196 LYS A O 1
ATOM 1071 N N . ARG A 1 136 ? -42.162 -21.277 2.640 1.00 26.86 197 ARG A N 1
ATOM 1072 C CA . ARG A 1 136 ? -40.722 -21.555 2.662 1.00 25.81 197 ARG A CA 1
ATOM 1073 C C . ARG A 1 136 ? -40.349 -23.005 2.939 1.00 26.15 197 ARG A C 1
ATOM 1074 O O . ARG A 1 136 ? -40.976 -23.694 3.743 1.00 25.02 197 ARG A O 1
ATOM 1082 N N . LYS A 1 137 ? -39.306 -23.452 2.260 1.00 19.74 198 LYS A N 1
ATOM 1083 C CA . LYS A 1 137 ? -38.783 -24.793 2.430 1.00 20.72 198 LYS A CA 1
ATOM 1084 C C . LYS A 1 137 ? -37.277 -24.615 2.538 1.00 20.43 198 LYS A C 1
ATOM 1085 O O . LYS A 1 137 ? -36.696 -23.865 1.759 1.00 18.84 198 LYS A O 1
ATOM 1091 N N . ILE A 1 138 ? -36.654 -25.278 3.506 1.00 24.22 199 ILE A N 1
ATOM 1092 C CA . ILE A 1 138 ? -35.220 -25.147 3.692 1.00 24.59 199 ILE A CA 1
ATOM 1093 C C . ILE A 1 138 ? -34.408 -26.364 3.276 1.00 23.38 199 ILE A C 1
ATOM 1094 O O . ILE A 1 138 ? -34.861 -27.510 3.379 1.00 18.34 199 ILE A O 1
ATOM 1099 N N . PHE A 1 139 ? -33.200 -26.091 2.792 1.00 22.54 200 PHE A N 1
ATOM 1100 C CA . PHE A 1 139 ? -32.278 -27.124 2.350 1.00 20.55 200 PHE A CA 1
ATOM 1101 C C . PHE A 1 139 ? -30.925 -26.789 2.950 1.00 22.39 200 PHE A C 1
ATOM 1102 O O . PHE A 1 139 ? -30.366 -25.727 2.675 1.00 25.90 200 PHE A O 1
ATOM 1110 N N . VAL A 1 140 ? -30.396 -27.689 3.769 1.00 17.20 201 VAL A N 1
ATOM 1111 C CA . VAL A 1 140 ? -29.105 -27.457 4.396 1.00 17.56 201 VAL A CA 1
ATOM 1112 C C . VAL A 1 140 ? -27.993 -28.297 3.759 1.00 18.18 201 VAL A C 1
ATOM 1113 O O . VAL A 1 140 ? -28.134 -29.510 3.586 1.00 15.22 201 VAL A O 1
ATOM 1117 N N . ALA A 1 141 ? -26.889 -27.631 3.413 1.00 16.64 202 ALA A N 1
ATOM 1118 C CA . ALA A 1 141 ? -25.730 -28.283 2.811 1.00 15.41 202 ALA A CA 1
ATOM 1119 C C . ALA A 1 141 ? -24.506 -28.034 3.696 1.00 14.10 202 ALA A C 1
ATOM 1120 O O . ALA A 1 141 ? -24.282 -26.916 4.142 1.00 18.08 202 ALA A O 1
ATOM 1122 N N . THR A 1 142 ? -23.716 -29.070 3.953 1.00 13.87 203 THR A N 1
ATOM 1123 C CA . THR A 1 142 ? -22.536 -28.909 4.801 1.00 17.40 203 THR A CA 1
ATOM 1124 C C . THR A 1 142 ? -21.256 -28.893 3.977 1.00 15.94 203 THR A C 1
ATOM 1125 O O . THR A 1 142 ? -21.134 -29.605 2.985 1.00 16.89 203 THR A O 1
ATOM 1129 N N . GLU A 1 143 ? -20.300 -28.075 4.398 1.00 17.92 204 GLU A N 1
ATOM 1130 C CA . GLU A 1 143 ? -19.043 -27.950 3.673 1.00 24.35 204 GLU A CA 1
ATOM 1131 C C . GLU A 1 143 ? -18.243 -29.244 3.633 1.00 27.32 204 GLU A C 1
ATOM 1132 O O . GLU A 1 143 ? -18.199 -29.999 4.606 1.00 25.40 204 GLU A O 1
ATOM 1138 N N . VAL A 1 144 ? -17.616 -29.491 2.490 1.00 27.30 205 VAL A N 1
ATOM 1139 C CA . VAL A 1 144 ? -16.802 -30.678 2.301 1.00 35.01 205 VAL A CA 1
ATOM 1140 C C . VAL A 1 144 ? -15.406 -30.396 2.852 1.00 38.59 205 VAL A C 1
ATOM 1141 O O . VAL A 1 144 ? -14.424 -30.388 2.110 1.00 40.12 205 VAL A O 1
ATOM 1145 N N . LYS A 1 145 ? -15.329 -30.155 4.156 1.00 76.77 206 LYS A N 1
ATOM 1146 C CA . LYS A 1 145 ? -14.056 -29.873 4.807 1.00 81.44 206 LYS A CA 1
ATOM 1147 C C . LYS A 1 145 ? -14.276 -29.586 6.290 1.00 82.78 206 LYS A C 1
ATOM 1148 O O . LYS A 1 145 ? -14.456 -30.555 7.058 1.00 83.48 206 LYS A O 1
ATOM 1155 N N . ILE B 1 4 ? 7.755 -6.343 -24.991 1.00 80.72 65 ILE B N 1
ATOM 1156 C CA . ILE B 1 4 ? 6.406 -6.264 -25.615 1.00 83.07 65 ILE B CA 1
ATOM 1157 C C . ILE B 1 4 ? 6.437 -6.903 -27.001 1.00 84.54 65 ILE B C 1
ATOM 1158 O O . ILE B 1 4 ? 6.551 -6.216 -28.017 1.00 88.38 65 ILE B O 1
ATOM 1163 N N . PRO B 1 5 ? 6.336 -8.240 -27.051 1.00 41.72 66 PRO B N 1
ATOM 1164 C CA . PRO B 1 5 ? 6.347 -9.056 -28.269 1.00 44.07 66 PRO B CA 1
ATOM 1165 C C . PRO B 1 5 ? 5.460 -8.556 -29.403 1.00 45.54 66 PRO B C 1
ATOM 1166 O O . PRO B 1 5 ? 4.441 -7.906 -29.170 1.00 49.38 66 PRO B O 1
ATOM 1170 N N . LYS B 1 6 ? 5.867 -8.868 -30.632 1.00 62.15 67 LYS B N 1
ATOM 1171 C CA . LYS B 1 6 ? 5.120 -8.492 -31.828 1.00 64.50 67 LYS B CA 1
ATOM 1172 C C . LYS B 1 6 ? 4.032 -9.544 -32.015 1.00 65.97 67 LYS B C 1
ATOM 1173 O O . LYS B 1 6 ? 2.920 -9.244 -32.450 1.00 69.81 67 LYS B O 1
ATOM 1179 N N . ASP B 1 7 ? 4.379 -10.783 -31.679 1.00 34.90 68 ASP B N 1
ATOM 1180 C CA . ASP B 1 7 ? 3.461 -11.912 -31.772 1.00 33.17 68 ASP B CA 1
ATOM 1181 C C . ASP B 1 7 ? 2.450 -11.750 -30.640 1.00 30.84 68 ASP B C 1
ATOM 1182 O O . ASP B 1 7 ? 2.832 -11.708 -29.474 1.00 29.18 68 ASP B O 1
ATOM 1187 N N . LYS B 1 8 ? 1.168 -11.663 -30.982 1.00 29.20 69 LYS B N 1
ATOM 1188 C CA . LYS B 1 8 ? 0.129 -11.484 -29.970 1.00 27.80 69 LYS B CA 1
ATOM 1189 C C . LYS B 1 8 ? -0.201 -12.736 -29.157 1.00 26.15 69 LYS B C 1
ATOM 1190 O O . LYS B 1 8 ? -0.983 -12.678 -28.203 1.00 23.36 69 LYS B O 1
ATOM 1196 N N . SER B 1 9 ? 0.400 -13.865 -29.524 1.00 22.48 70 SER B N 1
ATOM 1197 C CA . SER B 1 9 ? 0.168 -15.112 -28.796 1.00 21.54 70 SER B CA 1
ATOM 1198 C C . SER B 1 9 ? 1.264 -15.314 -27.756 1.00 20.68 70 SER B C 1
ATOM 1199 O O . SER B 1 9 ? 1.230 -16.269 -26.986 1.00 21.58 70 SER B O 1
ATOM 1202 N N . LYS B 1 10 ? 2.245 -14.420 -27.740 1.00 23.04 71 LYS B N 1
ATOM 1203 C CA . LYS B 1 10 ? 3.347 -14.530 -26.788 1.00 24.51 71 LYS B CA 1
ATOM 1204 C C . LYS B 1 10 ? 3.130 -13.649 -25.559 1.00 23.00 71 LYS B C 1
ATOM 1205 O O . LYS B 1 10 ? 2.615 -12.540 -25.669 1.00 21.81 71 LYS B O 1
ATOM 1211 N N . VAL B 1 11 ? 3.539 -14.140 -24.393 1.00 26.34 72 VAL B N 1
ATOM 1212 C CA . VAL B 1 11 ? 3.390 -13.374 -23.156 1.00 25.86 72 VAL B CA 1
ATOM 1213 C C . VAL B 1 11 ? 4.271 -12.124 -23.185 1.00 26.97 72 VAL B C 1
ATOM 1214 O O . VAL B 1 11 ? 5.466 -12.200 -23.475 1.00 28.42 72 VAL B O 1
ATOM 1218 N N . ALA B 1 12 ? 3.667 -10.977 -22.886 1.00 20.74 73 ALA B N 1
ATOM 1219 C CA . ALA B 1 12 ? 4.377 -9.705 -22.873 1.00 22.02 73 ALA B CA 1
ATOM 1220 C C . ALA B 1 12 ? 4.969 -9.399 -21.499 1.00 22.65 73 ALA B C 1
ATOM 1221 O O . ALA B 1 12 ? 6.087 -8.898 -21.394 1.00 24.40 73 ALA B O 1
ATOM 1223 N N . GLY B 1 13 ? 4.214 -9.694 -20.449 1.00 25.16 74 GLY B N 1
ATOM 1224 C CA . GLY B 1 13 ? 4.690 -9.433 -19.103 1.00 23.08 74 GLY B CA 1
ATOM 1225 C C . GLY B 1 13 ? 3.838 -10.145 -18.073 1.00 22.92 74 GLY B C 1
ATOM 1226 O O . GLY B 1 13 ? 3.056 -11.030 -18.415 1.00 20.38 74 GLY B O 1
ATOM 1227 N N . TYR B 1 14 ? 3.998 -9.772 -16.808 1.00 20.78 75 TYR B N 1
ATOM 1228 C CA . TYR B 1 14 ? 3.221 -10.385 -15.744 1.00 20.57 75 TYR B CA 1
ATOM 1229 C C . TYR B 1 14 ? 2.726 -9.322 -14.775 1.00 19.78 75 TYR B C 1
ATOM 1230 O O . TYR B 1 14 ? 3.414 -8.335 -14.510 1.00 19.51 75 TYR B O 1
ATOM 1239 N N . ILE B 1 15 ? 1.522 -9.527 -14.255 1.00 18.75 76 ILE B N 1
ATOM 1240 C CA . ILE B 1 15 ? 0.934 -8.583 -13.317 1.00 19.62 76 ILE B CA 1
ATOM 1241 C C . ILE B 1 15 ? 0.623 -9.336 -12.032 1.00 18.79 76 ILE B C 1
ATOM 1242 O O . ILE B 1 15 ? 0.158 -10.475 -12.078 1.00 17.17 76 ILE B O 1
ATOM 1247 N N . GLU B 1 16 ? 0.891 -8.709 -10.888 1.00 18.07 77 GLU B N 1
ATOM 1248 C CA . GLU B 1 16 ? 0.631 -9.353 -9.606 1.00 17.75 77 GLU B CA 1
ATOM 1249 C C . GLU B 1 16 ? 0.013 -8.393 -8.601 1.00 16.16 77 GLU B C 1
ATOM 1250 O O . GLU B 1 16 ? 0.534 -7.307 -8.381 1.00 15.56 77 GLU B O 1
ATOM 1256 N N . ILE B 1 17 ? -1.103 -8.801 -8.001 1.00 13.63 78 ILE B N 1
ATOM 1257 C CA . ILE B 1 17 ? -1.785 -7.982 -7.000 1.00 15.53 78 ILE B CA 1
ATOM 1258 C C . ILE B 1 17 ? -2.123 -8.872 -5.808 1.00 14.97 78 ILE B C 1
ATOM 1259 O O . ILE B 1 17 ? -3.172 -9.517 -5.774 1.00 13.65 78 ILE B O 1
ATOM 1264 N N . PRO B 1 18 ? -1.232 -8.907 -4.805 1.00 18.79 79 PRO B N 1
ATOM 1265 C CA . PRO B 1 18 ? -1.381 -9.710 -3.587 1.00 19.26 79 PRO B CA 1
ATOM 1266 C C . PRO B 1 18 ? -2.738 -9.655 -2.889 1.00 18.38 79 PRO B C 1
ATOM 1267 O O . PRO B 1 18 ? -3.328 -10.692 -2.601 1.00 16.65 79 PRO B O 1
ATOM 1271 N N . ASP B 1 19 ? -3.232 -8.453 -2.616 1.00 17.10 80 ASP B N 1
ATOM 1272 C CA . ASP B 1 19 ? -4.514 -8.313 -1.919 1.00 18.82 80 ASP B CA 1
ATOM 1273 C C . ASP B 1 19 ? -5.673 -8.997 -2.631 1.00 18.64 80 ASP B C 1
ATOM 1274 O O . ASP B 1 19 ? -6.682 -9.336 -2.004 1.00 19.66 80 ASP B O 1
ATOM 1279 N N . ALA B 1 20 ? -5.530 -9.190 -3.937 1.00 15.82 81 ALA B N 1
ATOM 1280 C CA . ALA B 1 20 ? -6.569 -9.834 -4.740 1.00 15.52 81 ALA B CA 1
ATOM 1281 C C . ALA B 1 20 ? -6.192 -11.261 -5.133 1.00 16.18 81 ALA B C 1
ATOM 1282 O O . ALA B 1 20 ? -6.958 -11.946 -5.816 1.00 16.71 81 ALA B O 1
ATOM 1284 N N . ASP B 1 21 ? -5.015 -11.709 -4.704 1.00 16.75 82 ASP B N 1
ATOM 1285 C CA . ASP B 1 21 ? -4.551 -13.059 -5.028 1.00 18.27 82 ASP B CA 1
ATOM 1286 C C . ASP B 1 21 ? -4.416 -13.226 -6.541 1.00 16.50 82 ASP B C 1
ATOM 1287 O O . ASP B 1 21 ? -4.628 -14.308 -7.073 1.00 17.69 82 ASP B O 1
ATOM 1292 N N . ILE B 1 22 ? -4.053 -12.147 -7.225 1.00 16.53 83 ILE B N 1
ATOM 1293 C CA . ILE B 1 22 ? -3.890 -12.171 -8.673 1.00 15.89 83 ILE B CA 1
ATOM 1294 C C . ILE B 1 22 ? -2.421 -12.220 -9.088 1.00 15.92 83 ILE B C 1
ATOM 1295 O O . ILE B 1 22 ? -1.599 -11.443 -8.605 1.00 15.05 83 ILE B O 1
ATOM 1300 N N . LYS B 1 23 ? -2.113 -13.153 -9.982 1.00 15.48 84 LYS B N 1
ATOM 1301 C CA . LYS B 1 23 ? -0.769 -13.330 -10.541 1.00 18.90 84 LYS B CA 1
ATOM 1302 C C . LYS B 1 23 ? -1.051 -13.858 -11.944 1.00 18.22 84 LYS B C 1
ATOM 1303 O O . LYS B 1 23 ? -1.346 -15.042 -12.128 1.00 15.93 84 LYS B O 1
ATOM 1309 N N . GLU B 1 24 ? -0.959 -12.975 -12.932 1.00 16.94 85 GLU B N 1
ATOM 1310 C CA . GLU B 1 24 ? -1.298 -13.334 -14.306 1.00 16.61 85 GLU B CA 1
ATOM 1311 C C . GLU B 1 24 ? -0.322 -12.946 -15.405 1.00 16.60 85 GLU B C 1
ATOM 1312 O O . GLU B 1 24 ? 0.417 -11.976 -15.288 1.00 16.28 85 GLU B O 1
ATOM 1318 N N . PRO B 1 25 ? -0.317 -13.717 -16.502 1.00 19.86 86 PRO B N 1
ATOM 1319 C CA . PRO B 1 25 ? 0.564 -13.405 -17.629 1.00 18.92 86 PRO B CA 1
ATOM 1320 C C . PRO B 1 25 ? -0.195 -12.296 -18.353 1.00 16.07 86 PRO B C 1
ATOM 1321 O O . PRO B 1 25 ? -1.426 -12.283 -18.336 1.00 17.35 86 PRO B O 1
ATOM 1325 N N . VAL B 1 26 ? 0.512 -11.364 -18.975 1.00 13.09 87 VAL B N 1
ATOM 1326 C CA . VAL B 1 26 ? -0.155 -10.286 -19.700 1.00 12.71 87 VAL B CA 1
ATOM 1327 C C . VAL B 1 26 ? 0.195 -10.394 -21.174 1.00 14.39 87 VAL B C 1
ATOM 1328 O O . VAL B 1 26 ? 1.374 -10.457 -21.533 1.00 15.57 87 VAL B O 1
ATOM 1332 N N . TYR B 1 27 ? -0.825 -10.426 -22.025 1.00 15.99 88 TYR B N 1
ATOM 1333 C CA . TYR B 1 27 ? -0.607 -10.523 -23.462 1.00 16.05 88 TYR B CA 1
ATOM 1334 C C . TYR B 1 27 ? -0.667 -9.166 -24.156 1.00 17.57 88 TYR B C 1
ATOM 1335 O O . TYR B 1 27 ? -1.178 -8.186 -23.599 1.00 17.55 88 TYR B O 1
ATOM 1344 N N . PRO B 1 28 ? -0.125 -9.088 -25.383 1.00 19.26 89 PRO B N 1
ATOM 1345 C CA . PRO B 1 28 ? -0.121 -7.847 -26.157 1.00 19.70 89 PRO B CA 1
ATOM 1346 C C . PRO B 1 28 ? -1.545 -7.388 -26.450 1.00 20.57 89 PRO B C 1
ATOM 1347 O O . PRO B 1 28 ? -2.469 -8.205 -26.506 1.00 20.49 89 PRO B O 1
ATOM 1351 N N . GLY B 1 29 ? -1.719 -6.083 -26.631 1.00 19.59 90 GLY B N 1
ATOM 1352 C CA . GLY B 1 29 ? -3.031 -5.553 -26.945 1.00 19.01 90 GLY B CA 1
ATOM 1353 C C . GLY B 1 29 ? -3.184 -5.467 -28.455 1.00 23.19 90 GLY B C 1
ATOM 1354 O O . GLY B 1 29 ? -2.277 -5.872 -29.180 1.00 22.51 90 GLY B O 1
ATOM 1355 N N . PRO B 1 30 ? -4.314 -4.958 -28.967 1.00 21.12 91 PRO B N 1
ATOM 1356 C CA . PRO B 1 30 ? -5.464 -4.448 -28.213 1.00 20.68 91 PRO B CA 1
ATOM 1357 C C . PRO B 1 30 ? -6.213 -5.567 -27.499 1.00 17.10 91 PRO B C 1
ATOM 1358 O O . PRO B 1 30 ? -6.149 -6.735 -27.902 1.00 18.65 91 PRO B O 1
ATOM 1362 N N . ALA B 1 31 ? -6.924 -5.200 -26.437 1.00 18.56 92 ALA B N 1
ATOM 1363 C CA . ALA B 1 31 ? -7.701 -6.157 -25.669 1.00 18.68 92 ALA B CA 1
ATOM 1364 C C . ALA B 1 31 ? -9.040 -6.435 -26.350 1.00 18.45 92 ALA B C 1
ATOM 1365 O O . ALA B 1 31 ? -10.089 -5.982 -25.901 1.00 20.72 92 ALA B O 1
ATOM 1367 N N . THR B 1 32 ? -8.984 -7.166 -27.454 1.00 17.29 93 THR B N 1
ATOM 1368 C CA . THR B 1 32 ? -10.181 -7.551 -28.194 1.00 18.28 93 THR B CA 1
ATOM 1369 C C . THR B 1 32 ? -10.647 -8.859 -27.557 1.00 21.13 93 THR B C 1
ATOM 1370 O O . THR B 1 32 ? -9.941 -9.433 -26.728 1.00 20.14 93 THR B O 1
ATOM 1374 N N . PRO B 1 33 ? -11.840 -9.346 -27.926 1.00 27.38 94 PRO B N 1
ATOM 1375 C CA . PRO B 1 33 ? -12.312 -10.601 -27.339 1.00 28.49 94 PRO B CA 1
ATOM 1376 C C . PRO B 1 33 ? -11.306 -11.740 -27.499 1.00 29.37 94 PRO B C 1
ATOM 1377 O O . PRO B 1 33 ? -11.147 -12.567 -26.602 1.00 28.45 94 PRO B O 1
ATOM 1381 N N . GLU B 1 34 ? -10.622 -11.773 -28.640 1.00 27.38 95 GLU B N 1
ATOM 1382 C CA . GLU B 1 34 ? -9.640 -12.818 -28.907 1.00 28.57 95 GLU B CA 1
ATOM 1383 C C . GLU B 1 34 ? -8.453 -12.774 -27.960 1.00 26.54 95 GLU B C 1
ATOM 1384 O O . GLU B 1 34 ? -8.028 -13.806 -27.439 1.00 26.73 95 GLU B O 1
ATOM 1390 N N . GLN B 1 35 ? -7.897 -11.588 -27.753 1.00 22.38 96 GLN B N 1
ATOM 1391 C CA . GLN B 1 35 ? -6.761 -11.469 -26.847 1.00 19.35 96 GLN B CA 1
ATOM 1392 C C . GLN B 1 35 ? -7.169 -11.818 -25.424 1.00 17.82 96 GLN B C 1
ATOM 1393 O O . GLN B 1 35 ? -6.440 -12.517 -24.717 1.00 17.79 96 GLN B O 1
ATOM 1399 N N . LEU B 1 36 ? -8.337 -11.341 -25.004 1.00 15.25 97 LEU B N 1
ATOM 1400 C CA . LEU B 1 36 ? -8.814 -11.620 -23.650 1.00 17.80 97 LEU B CA 1
ATOM 1401 C C . LEU B 1 36 ? -9.044 -13.115 -23.450 1.00 20.84 97 LEU B C 1
ATOM 1402 O O . LEU B 1 36 ? -8.977 -13.619 -22.326 1.00 18.19 97 LEU B O 1
ATOM 1407 N N . ASN B 1 37 ? -9.314 -13.824 -24.542 1.00 14.82 98 ASN B N 1
ATOM 1408 C CA . ASN B 1 37 ? -9.514 -15.264 -24.471 1.00 21.24 98 ASN B CA 1
ATOM 1409 C C . ASN B 1 37 ? -8.179 -15.935 -24.166 1.00 22.25 98 ASN B C 1
ATOM 1410 O O . ASN B 1 37 ? -8.136 -17.073 -23.694 1.00 19.43 98 ASN B O 1
ATOM 1415 N N . ARG B 1 38 ? -7.088 -15.230 -24.452 1.00 19.95 99 ARG B N 1
ATOM 1416 C CA . ARG B 1 38 ? -5.757 -15.751 -24.174 1.00 20.56 99 ARG B CA 1
ATOM 1417 C C . ARG B 1 38 ? -5.422 -15.447 -22.720 1.00 20.72 99 ARG B C 1
ATOM 1418 O O . ARG B 1 38 ? -4.795 -16.252 -22.033 1.00 18.78 99 ARG B O 1
ATOM 1426 N N . GLY B 1 39 ? -5.859 -14.280 -22.258 1.00 17.80 100 GLY B N 1
ATOM 1427 C CA . GLY B 1 39 ? -5.619 -13.885 -20.884 1.00 17.14 100 GLY B CA 1
ATOM 1428 C C . GLY B 1 39 ? -5.651 -12.377 -20.737 1.00 15.12 100 GLY B C 1
ATOM 1429 O O . GLY B 1 39 ? -6.085 -11.666 -21.647 1.00 14.85 100 GLY B O 1
ATOM 1430 N N . VAL B 1 40 ? -5.214 -11.892 -19.579 1.00 12.60 101 VAL B N 1
ATOM 1431 C CA . VAL B 1 40 ? -5.155 -10.457 -19.312 1.00 11.74 101 VAL B CA 1
ATOM 1432 C C . VAL B 1 40 ? -4.279 -9.860 -20.410 1.00 12.55 101 VAL B C 1
ATOM 1433 O O . VAL B 1 40 ? -3.235 -10.424 -20.737 1.00 13.12 101 VAL B O 1
ATOM 1437 N N . SER B 1 41 ? -4.698 -8.728 -20.974 1.00 14.26 102 SER B N 1
ATOM 1438 C CA . SER B 1 41 ? -3.953 -8.111 -22.071 1.00 15.17 102 SER B CA 1
ATOM 1439 C C . SER B 1 41 ? -3.882 -6.593 -21.996 1.00 15.23 102 SER B C 1
ATOM 1440 O O . SER B 1 41 ? -4.746 -5.952 -21.407 1.00 15.14 102 SER B O 1
ATOM 1443 N N . PHE B 1 42 ? -2.851 -6.021 -22.611 1.00 15.06 103 PHE B N 1
ATOM 1444 C CA . PHE B 1 42 ? -2.730 -4.573 -22.655 1.00 15.57 103 PHE B CA 1
ATOM 1445 C C . PHE B 1 42 ? -3.975 -4.091 -23.377 1.00 17.42 103 PHE B C 1
ATOM 1446 O O . PHE B 1 42 ? -4.422 -4.710 -24.348 1.00 18.12 103 PHE B O 1
ATOM 1454 N N . ALA B 1 43 ? -4.549 -2.997 -22.895 1.00 19.85 104 ALA B N 1
ATOM 1455 C CA . ALA B 1 43 ? -5.777 -2.480 -23.475 1.00 22.34 104 ALA B CA 1
ATOM 1456 C C . ALA B 1 43 ? -5.639 -1.952 -24.891 1.00 25.80 104 ALA B C 1
ATOM 1457 O O . ALA B 1 43 ? -6.514 -2.191 -25.723 1.00 22.39 104 ALA B O 1
ATOM 1459 N N . GLU B 1 44 ? -4.537 -1.261 -25.174 1.00 21.93 105 GLU B N 1
ATOM 1460 C CA . GLU B 1 44 ? -4.325 -0.678 -26.499 1.00 27.85 105 GLU B CA 1
ATOM 1461 C C . GLU B 1 44 ? -3.334 -1.384 -27.428 1.00 29.33 105 GLU B C 1
ATOM 1462 O O . GLU B 1 44 ? -2.500 -2.180 -26.998 1.00 27.56 105 GLU B O 1
ATOM 1468 N N . GLU B 1 45 ? -3.443 -1.055 -28.712 1.00 33.38 106 GLU B N 1
ATOM 1469 C CA . GLU B 1 45 ? -2.618 -1.617 -29.782 1.00 38.15 106 GLU B CA 1
ATOM 1470 C C . GLU B 1 45 ? -1.110 -1.631 -29.537 1.00 39.20 106 GLU B C 1
ATOM 1471 O O . GLU B 1 45 ? -0.477 -2.688 -29.594 1.00 40.16 106 GLU B O 1
ATOM 1477 N N . ASN B 1 46 ? -0.534 -0.460 -29.286 1.00 40.88 107 ASN B N 1
ATOM 1478 C CA . ASN B 1 46 ? 0.906 -0.360 -29.059 1.00 41.66 107 ASN B CA 1
ATOM 1479 C C . ASN B 1 46 ? 1.242 0.434 -27.805 1.00 42.67 107 ASN B C 1
ATOM 1480 O O . ASN B 1 46 ? 1.592 1.613 -27.886 1.00 41.64 107 ASN B O 1
ATOM 1485 N N . GLU B 1 47 ? 1.140 -0.213 -26.648 1.00 43.14 108 GLU B N 1
ATOM 1486 C CA . GLU B 1 47 ? 1.443 0.452 -25.390 1.00 44.03 108 GLU B CA 1
ATOM 1487 C C . GLU B 1 47 ? 2.892 0.220 -24.991 1.00 45.60 108 GLU B C 1
ATOM 1488 O O . GLU B 1 47 ? 3.378 -0.912 -25.001 1.00 45.13 108 GLU B O 1
ATOM 1494 N N . SER B 1 48 ? 3.582 1.302 -24.646 1.00 71.73 109 SER B N 1
ATOM 1495 C CA . SER B 1 48 ? 4.975 1.214 -24.237 1.00 75.16 109 SER B CA 1
ATOM 1496 C C . SER B 1 48 ? 5.064 1.314 -22.720 1.00 76.69 109 SER B C 1
ATOM 1497 O O . SER B 1 48 ? 4.187 1.889 -22.075 1.00 77.53 109 SER B O 1
ATOM 1500 N N . LEU B 1 49 ? 6.127 0.752 -22.156 1.00 56.97 110 LEU B N 1
ATOM 1501 C CA . LEU B 1 49 ? 6.321 0.772 -20.714 1.00 58.34 110 LEU B CA 1
ATOM 1502 C C . LEU B 1 49 ? 6.775 2.142 -20.215 1.00 57.99 110 LEU B C 1
ATOM 1503 O O . LEU B 1 49 ? 7.004 2.323 -19.021 1.00 58.99 110 LEU B O 1
ATOM 1508 N N . ASP B 1 50 ? 6.897 3.107 -21.122 1.00 54.47 111 ASP B N 1
ATOM 1509 C CA . ASP B 1 50 ? 7.332 4.447 -20.735 1.00 53.28 111 ASP B CA 1
ATOM 1510 C C . ASP B 1 50 ? 6.194 5.460 -20.795 1.00 51.28 111 ASP B C 1
ATOM 1511 O O . ASP B 1 50 ? 6.418 6.662 -20.667 1.00 51.51 111 ASP B O 1
ATOM 1516 N N . ASP B 1 51 ? 4.975 4.974 -20.997 1.00 46.44 112 ASP B N 1
ATOM 1517 C CA . ASP B 1 51 ? 3.817 5.855 -21.069 1.00 43.67 112 ASP B CA 1
ATOM 1518 C C . ASP B 1 51 ? 3.352 6.275 -19.683 1.00 40.22 112 ASP B C 1
ATOM 1519 O O . ASP B 1 51 ? 3.425 5.500 -18.728 1.00 40.15 112 ASP B O 1
ATOM 1524 N N . GLN B 1 52 ? 2.869 7.508 -19.584 1.00 37.70 113 GLN B N 1
ATOM 1525 C CA . GLN B 1 52 ? 2.389 8.034 -18.318 1.00 33.33 113 GLN B CA 1
ATOM 1526 C C . GLN B 1 52 ? 1.226 7.196 -17.797 1.00 28.51 113 GLN B C 1
ATOM 1527 O O . GLN B 1 52 ? 1.040 7.070 -16.589 1.00 26.12 113 GLN B O 1
ATOM 1533 N N . ASN B 1 53 ? 0.444 6.622 -18.708 1.00 30.77 114 ASN B N 1
ATOM 1534 C CA . ASN B 1 53 ? -0.691 5.796 -18.309 1.00 29.28 114 ASN B CA 1
ATOM 1535 C C . ASN B 1 53 ? -0.784 4.494 -19.088 1.00 26.07 114 ASN B C 1
ATOM 1536 O O . ASN B 1 53 ? -1.140 4.486 -20.268 1.00 26.08 114 ASN B O 1
ATOM 1541 N N . ILE B 1 54 ? -0.463 3.395 -18.417 1.00 22.24 115 ILE B N 1
ATOM 1542 C CA . ILE B 1 54 ? -0.526 2.072 -19.018 1.00 21.43 115 ILE B CA 1
ATOM 1543 C C . ILE B 1 54 ? -1.878 1.461 -18.662 1.00 20.43 115 ILE B C 1
ATOM 1544 O O . ILE B 1 54 ? -2.330 1.576 -17.528 1.00 18.22 115 ILE B O 1
ATOM 1549 N N . SER B 1 55 ? -2.528 0.827 -19.632 1.00 20.40 116 SER B N 1
ATOM 1550 C CA . SER B 1 55 ? -3.820 0.202 -19.385 1.00 19.36 116 SER B CA 1
ATOM 1551 C C . SER B 1 55 ? -3.759 -1.294 -19.651 1.00 17.64 116 SER B C 1
ATOM 1552 O O . SER B 1 55 ? -3.206 -1.732 -20.660 1.00 19.37 116 SER B O 1
ATOM 1555 N N . ILE B 1 56 ? -4.320 -2.074 -18.732 1.00 15.28 117 ILE B N 1
ATOM 1556 C CA . ILE B 1 56 ? -4.355 -3.527 -18.863 1.00 13.16 117 ILE B CA 1
ATOM 1557 C C . ILE B 1 56 ? -5.776 -3.972 -18.539 1.00 15.88 117 ILE B C 1
ATOM 1558 O O . ILE B 1 56 ? -6.379 -3.509 -17.563 1.00 17.30 117 ILE B O 1
ATOM 1563 N N . ALA B 1 57 ? -6.326 -4.859 -19.365 1.00 16.19 118 ALA B N 1
ATOM 1564 C CA . ALA B 1 57 ? -7.695 -5.308 -19.150 1.00 14.45 118 ALA B CA 1
ATOM 1565 C C . ALA B 1 57 ? -7.814 -6.800 -18.939 1.00 11.99 118 ALA B C 1
ATOM 1566 O O . ALA B 1 57 ? -6.964 -7.585 -19.376 1.00 13.98 118 ALA B O 1
ATOM 1568 N N . GLY B 1 58 ? -8.889 -7.190 -18.271 1.00 9.64 119 GLY B N 1
ATOM 1569 C CA . GLY B 1 58 ? -9.117 -8.598 -18.028 1.00 12.19 119 GLY B CA 1
ATOM 1570 C C . GLY B 1 58 ? -10.570 -8.900 -17.726 1.00 12.35 119 GLY B C 1
ATOM 1571 O O . GLY B 1 58 ? -11.331 -8.019 -17.320 1.00 13.56 119 GLY B O 1
ATOM 1572 N N . HIS B 1 59 ? -10.956 -10.153 -17.939 1.00 14.91 120 HIS B N 1
ATOM 1573 C CA . HIS B 1 59 ? -12.318 -10.599 -17.676 1.00 16.29 120 HIS B CA 1
ATOM 1574 C C . HIS B 1 59 ? -12.614 -10.608 -16.188 1.00 16.88 120 HIS B C 1
ATOM 1575 O O . HIS B 1 59 ? -11.711 -10.716 -15.358 1.00 17.38 120 HIS B O 1
ATOM 1582 N N . THR B 1 60 ? -13.895 -10.506 -15.862 1.00 19.40 121 THR B N 1
ATOM 1583 C CA . THR B 1 60 ? -14.351 -10.601 -14.484 1.00 20.70 121 THR B CA 1
ATOM 1584 C C . THR B 1 60 ? -15.637 -11.419 -14.589 1.00 20.91 121 THR B C 1
ATOM 1585 O O . THR B 1 60 ? -16.696 -10.902 -14.934 1.00 23.66 121 THR B O 1
ATOM 1589 N N . PHE B 1 61 ? -15.511 -12.718 -14.336 1.00 18.71 122 PHE B N 1
ATOM 1590 C CA . PHE B 1 61 ? -16.631 -13.650 -14.417 1.00 19.45 122 PHE B CA 1
ATOM 1591 C C . PHE B 1 61 ? -16.842 -14.236 -13.030 1.00 18.87 122 PHE B C 1
ATOM 1592 O O . PHE B 1 61 ? -16.036 -15.028 -12.551 1.00 16.66 122 PHE B O 1
ATOM 1600 N N . ILE B 1 62 ? -17.935 -13.842 -12.392 1.00 20.13 123 ILE B N 1
ATOM 1601 C CA . ILE B 1 62 ? -18.227 -14.284 -11.035 1.00 22.36 123 ILE B CA 1
ATOM 1602 C C . ILE B 1 62 ? -18.307 -15.794 -10.844 1.00 19.86 123 ILE B C 1
ATOM 1603 O O . ILE B 1 62 ? -18.065 -16.292 -9.746 1.00 21.44 123 ILE B O 1
ATOM 1608 N N . ASP B 1 63 ? -18.637 -16.528 -11.903 1.00 19.18 124 ASP B N 1
ATOM 1609 C CA . ASP B 1 63 ? -18.715 -17.983 -11.799 1.00 18.49 124 ASP B CA 1
ATOM 1610 C C . ASP B 1 63 ? -17.342 -18.640 -11.984 1.00 19.58 124 ASP B C 1
ATOM 1611 O O . ASP B 1 63 ? -17.237 -19.863 -12.039 1.00 18.30 124 ASP B O 1
ATOM 1616 N N . ARG B 1 64 ? -16.293 -17.819 -12.064 1.00 17.87 125 ARG B N 1
ATOM 1617 C CA . ARG B 1 64 ? -14.921 -18.312 -12.226 1.00 17.09 125 ARG B CA 1
ATOM 1618 C C . ARG B 1 64 ? -13.985 -17.590 -11.263 1.00 15.69 125 ARG B C 1
ATOM 1619 O O . ARG B 1 64 ? -13.196 -16.741 -11.675 1.00 14.98 125 ARG B O 1
ATOM 1627 N N . PRO B 1 65 ? -14.055 -17.929 -9.965 1.00 18.45 126 PRO B N 1
ATOM 1628 C CA . PRO B 1 65 ? -13.208 -17.300 -8.944 1.00 19.86 126 PRO B CA 1
ATOM 1629 C C . PRO B 1 65 ? -11.718 -17.307 -9.300 1.00 19.39 126 PRO B C 1
ATOM 1630 O O . PRO B 1 65 ? -11.206 -18.269 -9.864 1.00 19.46 126 PRO B O 1
ATOM 1634 N N . ASN B 1 66 ? -11.033 -16.223 -8.966 1.00 27.83 127 ASN B N 1
ATOM 1635 C CA . ASN B 1 66 ? -9.602 -16.106 -9.221 1.00 29.59 127 ASN B CA 1
ATOM 1636 C C . ASN B 1 66 ? -9.185 -16.202 -10.693 1.00 27.85 127 ASN B C 1
ATOM 1637 O O . ASN B 1 66 ? -8.004 -16.354 -10.990 1.00 31.04 127 ASN B O 1
ATOM 1642 N N . TYR B 1 67 ? -10.148 -16.126 -11.610 1.00 19.16 128 TYR B N 1
ATOM 1643 C CA . TYR B 1 67 ? -9.842 -16.162 -13.043 1.00 17.93 128 TYR B CA 1
ATOM 1644 C C . TYR B 1 67 ? -9.617 -14.715 -13.485 1.00 16.95 128 TYR B C 1
ATOM 1645 O O . TYR B 1 67 ? -10.455 -13.852 -13.241 1.00 16.47 128 TYR B O 1
ATOM 1654 N N . GLN B 1 68 ? -8.488 -14.456 -14.138 1.00 17.65 129 GLN B N 1
ATOM 1655 C CA . GLN B 1 68 ? -8.138 -13.111 -14.583 1.00 17.27 129 GLN B CA 1
ATOM 1656 C C . GLN B 1 68 ? -8.410 -12.034 -13.524 1.00 16.98 129 GLN B C 1
ATOM 1657 O O . GLN B 1 68 ? -7.803 -12.065 -12.450 1.00 18.16 129 GLN B O 1
ATOM 1663 N N . PHE B 1 69 ? -9.311 -11.094 -13.794 1.00 13.20 130 PHE B N 1
ATOM 1664 C CA . PHE B 1 69 ? -9.574 -10.022 -12.824 1.00 12.07 130 PHE B CA 1
ATOM 1665 C C . PHE B 1 69 ? -10.860 -10.189 -12.030 1.00 12.76 130 PHE B C 1
ATOM 1666 O O . PHE B 1 69 ? -11.399 -9.219 -11.495 1.00 13.19 130 PHE B O 1
ATOM 1674 N N . THR B 1 70 ? -11.346 -11.416 -11.942 1.00 14.03 131 THR B N 1
ATOM 1675 C CA . THR B 1 70 ? -12.578 -11.667 -11.215 1.00 15.46 131 THR B CA 1
ATOM 1676 C C . THR B 1 70 ? -12.539 -11.172 -9.769 1.00 16.30 131 THR B C 1
ATOM 1677 O O . THR B 1 70 ? -13.527 -10.626 -9.274 1.00 18.80 131 THR B O 1
ATOM 1681 N N . ASN B 1 71 ? -11.399 -11.314 -9.099 1.00 14.97 132 ASN B N 1
ATOM 1682 C CA . ASN B 1 71 ? -11.303 -10.893 -7.698 1.00 15.26 132 ASN B CA 1
ATOM 1683 C C . ASN B 1 71 ? -10.618 -9.545 -7.486 1.00 14.62 132 ASN B C 1
ATOM 1684 O O . ASN B 1 71 ? -10.195 -9.223 -6.371 1.00 14.16 132 ASN B O 1
ATOM 1689 N N . LEU B 1 72 ? -10.517 -8.749 -8.542 1.00 13.62 133 LEU B N 1
ATOM 1690 C CA . LEU B 1 72 ? -9.847 -7.455 -8.446 1.00 14.97 133 LEU B CA 1
ATOM 1691 C C . LEU B 1 72 ? -10.485 -6.507 -7.435 1.00 15.30 133 LEU B C 1
ATOM 1692 O O . LEU B 1 72 ? -9.805 -5.669 -6.850 1.00 15.51 133 LEU B O 1
ATOM 1697 N N . LYS B 1 73 ? -11.788 -6.653 -7.233 1.00 19.42 134 LYS B N 1
ATOM 1698 C CA . LYS B 1 73 ? -12.521 -5.827 -6.282 1.00 23.19 134 LYS B CA 1
ATOM 1699 C C . LYS B 1 73 ? -11.987 -5.996 -4.861 1.00 24.18 134 LYS B C 1
ATOM 1700 O O . LYS B 1 73 ? -12.197 -5.132 -4.002 1.00 22.94 134 LYS B O 1
ATOM 1706 N N . ALA B 1 74 ? -11.283 -7.099 -4.616 1.00 20.85 135 ALA B N 1
ATOM 1707 C CA . ALA B 1 74 ? -10.732 -7.360 -3.289 1.00 22.86 135 ALA B CA 1
ATOM 1708 C C . ALA B 1 74 ? -9.623 -6.367 -2.951 1.00 24.28 135 ALA B C 1
ATOM 1709 O O . ALA B 1 74 ? -9.270 -6.182 -1.783 1.00 24.86 135 ALA B O 1
ATOM 1711 N N . ALA B 1 75 ? -9.073 -5.730 -3.978 1.00 24.45 136 ALA B N 1
ATOM 1712 C CA . ALA B 1 75 ? -8.018 -4.753 -3.771 1.00 26.71 136 ALA B CA 1
ATOM 1713 C C . ALA B 1 75 ? -8.626 -3.529 -3.095 1.00 28.07 136 ALA B C 1
ATOM 1714 O O . ALA B 1 75 ? -9.763 -3.149 -3.379 1.00 29.39 136 ALA B O 1
ATOM 1716 N N . LYS B 1 76 ? -7.880 -2.929 -2.178 1.00 22.46 137 LYS B N 1
ATOM 1717 C CA . LYS B 1 76 ? -8.368 -1.748 -1.489 1.00 22.69 137 LYS B CA 1
ATOM 1718 C C . LYS B 1 76 ? -7.406 -0.601 -1.727 1.00 19.60 137 LYS B C 1
ATOM 1719 O O . LYS B 1 76 ? -6.370 -0.774 -2.373 1.00 15.77 137 LYS B O 1
ATOM 1725 N N . LYS B 1 77 ? -7.758 0.578 -1.232 1.00 19.81 138 LYS B N 1
ATOM 1726 C CA . LYS B 1 77 ? -6.896 1.739 -1.392 1.00 19.43 138 LYS B CA 1
ATOM 1727 C C . LYS B 1 77 ? -5.569 1.391 -0.727 1.00 18.76 138 LYS B C 1
ATOM 1728 O O . LYS B 1 77 ? -5.552 0.893 0.397 1.00 20.48 138 LYS B O 1
ATOM 1734 N N . GLY B 1 78 ? -4.464 1.628 -1.423 1.00 18.58 139 GLY B N 1
ATOM 1735 C CA . GLY B 1 78 ? -3.164 1.318 -0.855 1.00 19.84 139 GLY B CA 1
ATOM 1736 C C . GLY B 1 78 ? -2.596 -0.027 -1.284 1.00 20.82 139 GLY B C 1
ATOM 1737 O O . GLY B 1 78 ? -1.401 -0.263 -1.140 1.00 19.72 139 GLY B O 1
ATOM 1738 N N . SER B 1 79 ? -3.446 -0.911 -1.802 1.00 20.76 140 SER B N 1
ATOM 1739 C CA . SER B 1 79 ? -3.001 -2.229 -2.248 1.00 20.29 140 SER B CA 1
ATOM 1740 C C . SER B 1 79 ? -1.926 -2.070 -3.311 1.00 18.38 140 SER B C 1
ATOM 1741 O O . SER B 1 79 ? -2.049 -1.241 -4.215 1.00 18.38 140 SER B O 1
ATOM 1744 N N . MET B 1 80 ? -0.888 -2.888 -3.225 1.00 14.28 141 MET B N 1
ATOM 1745 C CA . MET B 1 80 ? 0.186 -2.810 -4.203 1.00 14.43 141 MET B CA 1
ATOM 1746 C C . MET B 1 80 ? -0.091 -3.607 -5.480 1.00 14.31 141 MET B C 1
ATOM 1747 O O . MET B 1 80 ? -0.775 -4.637 -5.466 1.00 12.37 141 MET B O 1
ATOM 1752 N N . VAL B 1 81 ? 0.445 -3.104 -6.586 1.00 15.76 142 VAL B N 1
ATOM 1753 C CA . VAL B 1 81 ? 0.315 -3.753 -7.882 1.00 17.84 142 VAL B CA 1
ATOM 1754 C C . VAL B 1 81 ? 1.730 -3.831 -8.439 1.00 17.27 142 VAL B C 1
ATOM 1755 O O . VAL B 1 81 ? 2.449 -2.834 -8.437 1.00 20.63 142 VAL B O 1
ATOM 1759 N N . TYR B 1 82 ? 2.131 -5.014 -8.892 1.00 16.07 143 TYR B N 1
ATOM 1760 C CA . TYR B 1 82 ? 3.464 -5.204 -9.445 1.00 16.54 143 TYR B CA 1
ATOM 1761 C C . TYR B 1 82 ? 3.357 -5.648 -10.892 1.00 18.04 143 TYR B C 1
ATOM 1762 O O . TYR B 1 82 ? 2.574 -6.537 -11.230 1.00 16.12 143 TYR B O 1
ATOM 1771 N N . PHE B 1 83 ? 4.161 -5.023 -11.741 1.00 20.39 144 PHE B N 1
ATOM 1772 C CA . PHE B 1 83 ? 4.155 -5.315 -13.157 1.00 25.25 144 PHE B CA 1
ATOM 1773 C C . PHE B 1 83 ? 5.584 -5.585 -13.597 1.00 25.99 144 PHE B C 1
ATOM 1774 O O . PHE B 1 83 ? 6.511 -4.890 -13.177 1.00 25.96 144 PHE B O 1
ATOM 1782 N N . LYS B 1 84 ? 5.768 -6.610 -14.420 1.00 25.23 145 LYS B N 1
ATOM 1783 C CA . LYS B 1 84 ? 7.098 -6.942 -14.906 1.00 26.08 145 LYS B CA 1
ATOM 1784 C C . LYS B 1 84 ? 7.078 -7.205 -16.402 1.00 26.47 145 LYS B C 1
ATOM 1785 O O . LYS B 1 84 ? 6.214 -7.921 -16.899 1.00 23.77 145 LYS B O 1
ATOM 1791 N N . VAL B 1 85 ? 8.032 -6.607 -17.110 1.00 24.38 146 VAL B N 1
ATOM 1792 C CA . VAL B 1 85 ? 8.165 -6.772 -18.553 1.00 26.37 146 VAL B CA 1
ATOM 1793 C C . VAL B 1 85 ? 9.650 -6.975 -18.812 1.00 28.00 146 VAL B C 1
ATOM 1794 O O . VAL B 1 85 ? 10.459 -6.088 -18.546 1.00 29.03 146 VAL B O 1
ATOM 1798 N N . GLY B 1 86 ? 10.012 -8.143 -19.325 1.00 31.05 147 GLY B N 1
ATOM 1799 C CA . GLY B 1 86 ? 11.416 -8.406 -19.564 1.00 32.35 147 GLY B CA 1
ATOM 1800 C C . GLY B 1 86 ? 12.117 -8.452 -18.220 1.00 33.02 147 GLY B C 1
ATOM 1801 O O . GLY B 1 86 ? 11.689 -9.173 -17.322 1.00 31.79 147 GLY B O 1
ATOM 1802 N N . ASN B 1 87 ? 13.175 -7.666 -18.068 1.00 29.19 148 ASN B N 1
ATOM 1803 C CA . ASN B 1 87 ? 13.929 -7.641 -16.823 1.00 32.06 148 ASN B CA 1
ATOM 1804 C C . ASN B 1 87 ? 13.579 -6.446 -15.942 1.00 31.39 148 ASN B C 1
ATOM 1805 O O . ASN B 1 87 ? 14.159 -6.275 -14.868 1.00 32.06 148 ASN B O 1
ATOM 1810 N N . GLU B 1 88 ? 12.632 -5.625 -16.390 1.00 30.10 149 GLU B N 1
ATOM 1811 C CA . GLU B 1 88 ? 12.238 -4.443 -15.629 1.00 30.59 149 GLU B CA 1
ATOM 1812 C C . GLU B 1 88 ? 10.952 -4.627 -14.834 1.00 28.37 149 GLU B C 1
ATOM 1813 O O . GLU B 1 88 ? 9.943 -5.109 -15.350 1.00 27.05 149 GLU B O 1
ATOM 1819 N N . THR B 1 89 ? 11.000 -4.234 -13.568 1.00 34.61 150 THR B N 1
ATOM 1820 C CA . THR B 1 89 ? 9.848 -4.348 -12.690 1.00 33.69 150 THR B CA 1
ATOM 1821 C C . THR B 1 89 ? 9.346 -2.955 -12.339 1.00 32.38 150 THR B C 1
ATOM 1822 O O . THR B 1 89 ? 10.126 -2.009 -12.248 1.00 32.09 150 THR B O 1
ATOM 1826 N N . ARG B 1 90 ? 8.040 -2.829 -12.151 1.00 26.26 151 ARG B N 1
ATOM 1827 C CA . ARG B 1 90 ? 7.451 -1.550 -11.782 1.00 25.72 151 ARG B CA 1
ATOM 1828 C C . ARG B 1 90 ? 6.420 -1.827 -10.701 1.00 21.92 151 ARG B C 1
ATOM 1829 O O . ARG B 1 90 ? 5.937 -2.953 -10.580 1.00 21.07 151 ARG B O 1
ATOM 1837 N N . LYS B 1 91 ? 6.104 -0.816 -9.900 1.00 19.93 152 LYS B N 1
ATOM 1838 C CA . LYS B 1 91 ? 5.129 -0.998 -8.832 1.00 18.51 152 LYS B CA 1
ATOM 1839 C C . LYS B 1 91 ? 4.228 0.215 -8.694 1.00 19.27 152 LYS B C 1
ATOM 1840 O O . LYS B 1 91 ? 4.661 1.355 -8.890 1.00 19.62 152 LYS B O 1
ATOM 1846 N N . TYR B 1 92 ? 2.967 -0.042 -8.354 1.00 18.80 153 TYR B N 1
ATOM 1847 C CA . TYR B 1 92 ? 1.981 1.015 -8.206 1.00 18.45 153 TYR B CA 1
ATOM 1848 C C . TYR B 1 92 ? 1.121 0.745 -6.981 1.00 17.80 153 TYR B C 1
ATOM 1849 O O . TYR B 1 92 ? 1.003 -0.393 -6.527 1.00 19.32 153 TYR B O 1
ATOM 1858 N N . LYS B 1 93 ? 0.512 1.801 -6.460 1.00 14.97 154 LYS B N 1
ATOM 1859 C CA . LYS B 1 93 ? -0.349 1.701 -5.290 1.00 15.62 154 LYS B CA 1
ATOM 1860 C C . LYS B 1 93 ? -1.772 2.097 -5.675 1.00 13.51 154 LYS B C 1
ATOM 1861 O O . LYS B 1 93 ? -2.006 3.175 -6.221 1.00 16.17 154 LYS B O 1
ATOM 1867 N N . MET B 1 94 ? -2.722 1.218 -5.387 1.00 16.78 155 MET B N 1
ATOM 1868 C CA . MET B 1 94 ? -4.118 1.469 -5.718 1.00 16.55 155 MET B CA 1
ATOM 1869 C C . MET B 1 94 ? -4.656 2.743 -5.060 1.00 17.19 155 MET B C 1
ATOM 1870 O O . MET B 1 94 ? -4.383 3.010 -3.889 1.00 15.20 155 MET B O 1
ATOM 1875 N N . THR B 1 95 ? -5.407 3.534 -5.823 1.00 14.02 156 THR B N 1
ATOM 1876 C CA . THR B 1 95 ? -6.015 4.758 -5.291 1.00 15.21 156 THR B CA 1
ATOM 1877 C C . THR B 1 95 ? -7.424 4.370 -4.851 1.00 16.68 156 THR B C 1
ATOM 1878 O O . THR B 1 95 ? -7.762 3.184 -4.829 1.00 15.04 156 THR B O 1
ATOM 1882 N N . SER B 1 96 ? -8.242 5.361 -4.496 1.00 18.51 157 SER B N 1
ATOM 1883 C CA . SER B 1 96 ? -9.620 5.091 -4.088 1.00 19.34 157 SER B CA 1
ATOM 1884 C C . SER B 1 96 ? -10.457 4.796 -5.324 1.00 18.19 157 SER B C 1
ATOM 1885 O O . SER B 1 96 ? -11.544 4.228 -5.233 1.00 19.75 157 SER B O 1
ATOM 1888 N N . ILE B 1 97 ? -9.944 5.180 -6.485 1.00 17.42 158 ILE B N 1
ATOM 1889 C CA . ILE B 1 97 ? -10.662 4.948 -7.729 1.00 19.43 158 ILE B CA 1
ATOM 1890 C C . ILE B 1 97 ? -10.610 3.476 -8.122 1.00 20.96 158 ILE B C 1
ATOM 1891 O O . ILE B 1 97 ? -9.722 3.041 -8.866 1.00 18.84 158 ILE B O 1
ATOM 1896 N N . ARG B 1 98 ? -11.575 2.717 -7.615 1.00 21.55 159 ARG B N 1
ATOM 1897 C CA . ARG B 1 98 ? -11.657 1.295 -7.883 1.00 22.87 159 ARG B CA 1
ATOM 1898 C C . ARG B 1 98 ? -13.084 0.908 -8.202 1.00 25.52 159 ARG B C 1
ATOM 1899 O O . ARG B 1 98 ? -14.030 1.392 -7.570 1.00 23.96 159 ARG B O 1
ATOM 1907 N N . ASP B 1 99 ? -13.237 0.027 -9.180 1.00 20.52 160 ASP B N 1
ATOM 1908 C CA . ASP B 1 99 ? -14.555 -0.446 -9.572 1.00 24.04 160 ASP B CA 1
ATOM 1909 C C . ASP B 1 99 ? -15.468 0.726 -9.917 1.00 23.70 160 ASP B C 1
ATOM 1910 O O . ASP B 1 99 ? -16.572 0.837 -9.391 1.00 22.67 160 ASP B O 1
ATOM 1915 N N . VAL B 1 100 ? -14.997 1.605 -10.797 1.00 23.16 161 VAL B N 1
ATOM 1916 C CA . VAL B 1 100 ? -15.795 2.752 -11.214 1.00 23.73 161 VAL B CA 1
ATOM 1917 C C . VAL B 1 100 ? -15.975 2.715 -12.726 1.00 24.96 161 VAL B C 1
ATOM 1918 O O . VAL B 1 100 ? -15.067 2.309 -13.456 1.00 21.56 161 VAL B O 1
ATOM 1922 N N . LYS B 1 101 ? -17.149 3.125 -13.195 1.00 27.98 162 LYS B N 1
ATOM 1923 C CA . LYS B 1 101 ? -17.422 3.135 -14.630 1.00 30.28 162 LYS B CA 1
ATOM 1924 C C . LYS B 1 101 ? -16.570 4.188 -15.341 1.00 31.23 162 LYS B C 1
ATOM 1925 O O . LYS B 1 101 ? -16.429 5.317 -14.864 1.00 29.86 162 LYS B O 1
ATOM 1931 N N . PRO B 1 102 ? -15.988 3.826 -16.497 1.00 31.60 163 PRO B N 1
ATOM 1932 C CA . PRO B 1 102 ? -15.145 4.727 -17.287 1.00 33.82 163 PRO B CA 1
ATOM 1933 C C . PRO B 1 102 ? -15.876 6.025 -17.615 1.00 36.72 163 PRO B C 1
ATOM 1934 O O . PRO B 1 102 ? -15.275 7.099 -17.663 1.00 36.79 163 PRO B O 1
ATOM 1938 N N . THR B 1 103 ? -17.180 5.913 -17.838 1.00 49.88 164 THR B N 1
ATOM 1939 C CA . THR B 1 103 ? -18.003 7.067 -18.169 1.00 53.91 164 THR B CA 1
ATOM 1940 C C . THR B 1 103 ? -18.220 7.972 -16.962 1.00 56.35 164 THR B C 1
ATOM 1941 O O . THR B 1 103 ? -18.816 9.040 -17.081 1.00 57.81 164 THR B O 1
ATOM 1945 N N . ASP B 1 104 ? -17.728 7.541 -15.804 1.00 56.94 165 ASP B N 1
ATOM 1946 C CA . ASP B 1 104 ? -17.869 8.317 -14.576 1.00 59.02 165 ASP B CA 1
ATOM 1947 C C . ASP B 1 104 ? -16.613 9.114 -14.233 1.00 59.90 165 ASP B C 1
ATOM 1948 O O . ASP B 1 104 ? -16.548 9.747 -13.188 1.00 60.76 165 ASP B O 1
ATOM 1953 N N . VAL B 1 105 ? -15.615 9.072 -15.111 1.00 51.50 166 VAL B N 1
ATOM 1954 C CA . VAL B 1 105 ? -14.368 9.806 -14.901 1.00 52.74 166 VAL B CA 1
ATOM 1955 C C . VAL B 1 105 ? -13.725 10.157 -16.240 1.00 52.85 166 VAL B C 1
ATOM 1956 O O . VAL B 1 105 ? -12.677 10.801 -16.286 1.00 53.11 166 VAL B O 1
ATOM 1960 N N . LYS B 1 116 ? 3.302 8.771 -13.038 1.00 26.19 177 LYS B N 1
ATOM 1961 C CA . LYS B 1 116 ? 2.849 7.696 -13.916 1.00 25.40 177 LYS B CA 1
ATOM 1962 C C . LYS B 1 116 ? 1.786 6.851 -13.229 1.00 24.60 177 LYS B C 1
ATOM 1963 O O . LYS B 1 116 ? 1.732 6.786 -12.000 1.00 22.44 177 LYS B O 1
ATOM 1969 N N . GLN B 1 117 ? 0.940 6.205 -14.021 1.00 22.92 178 GLN B N 1
ATOM 1970 C CA . GLN B 1 117 ? -0.116 5.388 -13.451 1.00 23.65 178 GLN B CA 1
ATOM 1971 C C . GLN B 1 117 ? -0.439 4.148 -14.257 1.00 22.13 178 GLN B C 1
ATOM 1972 O O . GLN B 1 117 ? -0.020 3.995 -15.410 1.00 22.34 178 GLN B O 1
ATOM 1978 N N . LEU B 1 118 ? -1.190 3.261 -13.619 1.00 21.03 179 LEU B N 1
ATOM 1979 C CA . LEU B 1 118 ? -1.619 2.014 -14.228 1.00 21.00 179 LEU B CA 1
ATOM 1980 C C . LEU B 1 118 ? -3.124 1.929 -14.073 1.00 21.40 179 LEU B C 1
ATOM 1981 O O . LEU B 1 118 ? -3.649 2.038 -12.961 1.00 21.17 179 LEU B O 1
ATOM 1986 N N . THR B 1 119 ? -3.820 1.753 -15.188 1.00 18.86 180 THR B N 1
ATOM 1987 C CA . THR B 1 119 ? -5.262 1.629 -15.148 1.00 20.18 180 THR B CA 1
ATOM 1988 C C . THR B 1 119 ? -5.631 0.191 -15.481 1.00 19.50 180 THR B C 1
ATOM 1989 O O . THR B 1 119 ? -5.313 -0.305 -16.565 1.00 17.93 180 THR B O 1
ATOM 1993 N N . LEU B 1 120 ? -6.277 -0.482 -14.534 1.00 16.38 181 LEU B N 1
ATOM 1994 C CA . LEU B 1 120 ? -6.717 -1.850 -14.744 1.00 17.86 181 LEU B CA 1
ATOM 1995 C C . LEU B 1 120 ? -8.190 -1.775 -15.118 1.00 17.92 181 LEU B C 1
ATOM 1996 O O . LEU B 1 120 ? -8.970 -1.068 -14.473 1.00 18.79 181 LEU B O 1
ATOM 2001 N N . ILE B 1 121 ? -8.570 -2.494 -16.168 1.00 15.94 182 ILE B N 1
ATOM 2002 C CA . ILE B 1 121 ? -9.955 -2.495 -16.616 1.00 16.59 182 ILE B CA 1
ATOM 2003 C C . ILE B 1 121 ? -10.545 -3.895 -16.548 1.00 15.95 182 ILE B C 1
ATOM 2004 O O . ILE B 1 121 ? -9.922 -4.844 -17.010 1.00 15.95 182 ILE B O 1
ATOM 2009 N N . THR B 1 122 ? -11.732 -4.024 -15.954 1.00 14.33 183 THR B N 1
ATOM 2010 C CA . THR B 1 122 ? -12.401 -5.313 -15.895 1.00 14.60 183 THR B CA 1
ATOM 2011 C C . THR B 1 122 ? -13.531 -5.291 -16.923 1.00 16.62 183 THR B C 1
ATOM 2012 O O . THR B 1 122 ? -14.156 -4.252 -17.151 1.00 16.59 183 THR B O 1
ATOM 2016 N N . ALA B 1 123 ? -13.782 -6.438 -17.543 1.00 16.46 184 ALA B N 1
ATOM 2017 C CA . ALA B 1 123 ? -14.819 -6.547 -18.564 1.00 19.04 184 ALA B CA 1
ATOM 2018 C C . ALA B 1 123 ? -15.752 -7.736 -18.364 1.00 19.52 184 ALA B C 1
ATOM 2019 O O . ALA B 1 123 ? -15.307 -8.847 -18.067 1.00 20.32 184 ALA B O 1
ATOM 2021 N N . ASP B 1 124 ? -17.047 -7.488 -18.539 1.00 20.41 185 ASP B N 1
ATOM 2022 C CA . ASP B 1 124 ? -18.074 -8.517 -18.412 1.00 21.73 185 ASP B CA 1
ATOM 2023 C C . ASP B 1 124 ? -19.305 -8.080 -19.214 1.00 22.76 185 ASP B C 1
ATOM 2024 O O . ASP B 1 124 ? -19.431 -6.906 -19.577 1.00 22.31 185 ASP B O 1
ATOM 2029 N N . ASP B 1 125 ? -20.200 -9.024 -19.491 1.00 27.45 186 ASP B N 1
ATOM 2030 C CA . ASP B 1 125 ? -21.426 -8.751 -20.250 1.00 29.87 186 ASP B CA 1
ATOM 2031 C C . ASP B 1 125 ? -21.145 -8.265 -21.668 1.00 28.92 186 ASP B C 1
ATOM 2032 O O . ASP B 1 125 ? -21.436 -7.125 -22.019 1.00 27.91 186 ASP B O 1
ATOM 2037 N N . TYR B 1 126 ? -20.590 -9.157 -22.479 1.00 29.04 187 TYR B N 1
ATOM 2038 C CA . TYR B 1 126 ? -20.240 -8.859 -23.864 1.00 29.19 187 TYR B CA 1
ATOM 2039 C C . TYR B 1 126 ? -21.450 -8.623 -24.776 1.00 29.86 187 TYR B C 1
ATOM 2040 O O . TYR B 1 126 ? -22.401 -9.401 -24.769 1.00 27.56 187 TYR B O 1
ATOM 2049 N N . ASN B 1 127 ? -21.406 -7.540 -25.550 1.00 30.31 188 ASN B N 1
ATOM 2050 C CA . ASN B 1 127 ? -22.479 -7.220 -26.493 1.00 31.37 188 ASN B CA 1
ATOM 2051 C C . ASN B 1 127 ? -21.958 -7.549 -27.890 1.00 32.51 188 ASN B C 1
ATOM 2052 O O . ASN B 1 127 ? -21.269 -6.742 -28.515 1.00 31.72 188 ASN B O 1
ATOM 2057 N N . GLU B 1 128 ? -22.293 -8.744 -28.365 1.00 26.25 189 GLU B N 1
ATOM 2058 C CA . GLU B 1 128 ? -21.856 -9.225 -29.671 1.00 28.63 189 GLU B CA 1
ATOM 2059 C C . GLU B 1 128 ? -22.178 -8.303 -30.847 1.00 27.75 189 GLU B C 1
ATOM 2060 O O . GLU B 1 128 ? -21.418 -8.241 -31.816 1.00 25.97 189 GLU B O 1
ATOM 2066 N N . LYS B 1 129 ? -23.297 -7.590 -30.772 1.00 30.53 190 LYS B N 1
ATOM 2067 C CA . LYS B 1 129 ? -23.679 -6.709 -31.870 1.00 33.08 190 LYS B CA 1
ATOM 2068 C C . LYS B 1 129 ? -22.634 -5.641 -32.167 1.00 31.77 190 LYS B C 1
ATOM 2069 O O . LYS B 1 129 ? -22.219 -5.473 -33.318 1.00 30.22 190 LYS B O 1
ATOM 2075 N N . THR B 1 130 ? -22.207 -4.927 -31.129 1.00 33.75 191 THR B N 1
ATOM 2076 C CA . THR B 1 130 ? -21.221 -3.858 -31.285 1.00 33.22 191 THR B CA 1
ATOM 2077 C C . THR B 1 130 ? -19.814 -4.262 -30.872 1.00 33.48 191 THR B C 1
ATOM 2078 O O . THR B 1 130 ? -18.856 -3.531 -31.132 1.00 33.64 191 THR B O 1
ATOM 2082 N N . GLY B 1 131 ? -19.694 -5.417 -30.223 1.00 36.18 192 GLY B N 1
ATOM 2083 C CA . GLY B 1 131 ? -18.392 -5.896 -29.791 1.00 36.67 192 GLY B CA 1
ATOM 2084 C C . GLY B 1 131 ? -17.886 -5.220 -28.531 1.00 37.48 192 GLY B C 1
ATOM 2085 O O . GLY B 1 131 ? -16.725 -5.386 -28.157 1.00 38.60 192 GLY B O 1
ATOM 2086 N N . VAL B 1 132 ? -18.755 -4.460 -27.870 1.00 34.16 193 VAL B N 1
ATOM 2087 C CA . VAL B 1 132 ? -18.372 -3.763 -26.647 1.00 32.57 193 VAL B CA 1
ATOM 2088 C C . VAL B 1 132 ? -18.728 -4.567 -25.402 1.00 32.21 193 VAL B C 1
ATOM 2089 O O . VAL B 1 132 ? -19.609 -5.429 -25.433 1.00 31.70 193 VAL B O 1
ATOM 2093 N N . TRP B 1 133 ? -18.028 -4.286 -24.307 1.00 25.98 194 TRP B N 1
ATOM 2094 C CA . TRP B 1 133 ? -18.303 -4.957 -23.046 1.00 26.20 194 TRP B CA 1
ATOM 2095 C C . TRP B 1 133 ? -19.245 -4.054 -22.264 1.00 26.11 194 TRP B C 1
ATOM 2096 O O . TRP B 1 133 ? -18.881 -2.933 -21.896 1.00 25.72 194 TRP B O 1
ATOM 2107 N N . GLU B 1 134 ? -20.459 -4.542 -22.030 1.00 32.23 195 GLU B N 1
ATOM 2108 C CA . GLU B 1 134 ? -21.474 -3.779 -21.312 1.00 34.23 195 GLU B CA 1
ATOM 2109 C C . GLU B 1 134 ? -21.007 -3.328 -19.935 1.00 33.20 195 GLU B C 1
ATOM 2110 O O . GLU B 1 134 ? -21.154 -2.159 -19.578 1.00 32.57 195 GLU B O 1
ATOM 2116 N N . LYS B 1 135 ? -20.449 -4.256 -19.167 1.00 28.02 196 LYS B N 1
ATOM 2117 C CA . LYS B 1 135 ? -19.965 -3.945 -17.828 1.00 27.79 196 LYS B CA 1
ATOM 2118 C C . LYS B 1 135 ? -18.453 -3.755 -17.784 1.00 25.15 196 LYS B C 1
ATOM 2119 O O . LYS B 1 135 ? -17.695 -4.724 -17.834 1.00 23.44 196 LYS B O 1
ATOM 2125 N N . ARG B 1 136 ? -18.021 -2.503 -17.698 1.00 23.90 197 ARG B N 1
ATOM 2126 C CA . ARG B 1 136 ? -16.601 -2.190 -17.616 1.00 25.26 197 ARG B CA 1
ATOM 2127 C C . ARG B 1 136 ? -16.359 -1.328 -16.391 1.00 23.53 197 ARG B C 1
ATOM 2128 O O . ARG B 1 136 ? -17.086 -0.358 -16.153 1.00 24.33 197 ARG B O 1
ATOM 2136 N N . LYS B 1 137 ? -15.328 -1.672 -15.628 1.00 25.53 198 LYS B N 1
ATOM 2137 C CA . LYS B 1 137 ? -14.969 -0.927 -14.427 1.00 24.64 198 LYS B CA 1
ATOM 2138 C C . LYS B 1 137 ? -13.471 -0.663 -14.453 1.00 23.38 198 LYS B C 1
ATOM 2139 O O . LYS B 1 137 ? -12.705 -1.467 -14.980 1.00 21.82 198 LYS B O 1
ATOM 2145 N N . ILE B 1 138 ? -13.043 0.458 -13.885 1.00 18.78 199 ILE B N 1
ATOM 2146 C CA . ILE B 1 138 ? -11.624 0.765 -13.879 1.00 17.46 199 ILE B CA 1
ATOM 2147 C C . ILE B 1 138 ? -11.052 0.901 -12.473 1.00 16.98 199 ILE B C 1
ATOM 2148 O O . ILE B 1 138 ? -11.750 1.278 -11.525 1.00 16.93 199 ILE B O 1
ATOM 2153 N N . PHE B 1 139 ? -9.776 0.556 -12.353 1.00 19.79 200 PHE B N 1
ATOM 2154 C CA . PHE B 1 139 ? -9.042 0.629 -11.097 1.00 19.98 200 PHE B CA 1
ATOM 2155 C C . PHE B 1 139 ? -7.781 1.416 -11.418 1.00 21.80 200 PHE B C 1
ATOM 2156 O O . PHE B 1 139 ? -7.041 1.065 -12.339 1.00 24.17 200 PHE B O 1
ATOM 2164 N N . VAL B 1 140 ? -7.540 2.490 -10.679 1.00 16.24 201 VAL B N 1
ATOM 2165 C CA . VAL B 1 140 ? -6.367 3.306 -10.939 1.00 16.27 201 VAL B CA 1
ATOM 2166 C C . VAL B 1 140 ? -5.329 3.208 -9.827 1.00 15.40 201 VAL B C 1
ATOM 2167 O O . VAL B 1 140 ? -5.657 3.338 -8.652 1.00 15.33 201 VAL B O 1
ATOM 2171 N N . ALA B 1 141 ? -4.079 2.963 -10.216 1.00 17.09 202 ALA B N 1
ATOM 2172 C CA . ALA B 1 141 ? -2.966 2.863 -9.274 1.00 18.83 202 ALA B CA 1
ATOM 2173 C C . ALA B 1 141 ? -1.851 3.816 -9.715 1.00 18.74 202 ALA B C 1
ATOM 2174 O O . ALA B 1 141 ? -1.568 3.939 -10.904 1.00 19.54 202 ALA B O 1
ATOM 2176 N N . THR B 1 142 ? -1.223 4.488 -8.752 1.00 17.54 203 THR B N 1
ATOM 2177 C CA . THR B 1 142 ? -0.146 5.441 -9.031 1.00 19.03 203 THR B CA 1
ATOM 2178 C C . THR B 1 142 ? 1.211 4.832 -8.724 1.00 18.62 203 THR B C 1
ATOM 2179 O O . THR B 1 142 ? 1.380 4.148 -7.717 1.00 17.85 203 THR B O 1
ATOM 2183 N N . GLU B 1 143 ? 2.183 5.086 -9.593 1.00 19.52 204 GLU B N 1
ATOM 2184 C CA . GLU B 1 143 ? 3.514 4.522 -9.416 1.00 22.19 204 GLU B CA 1
ATOM 2185 C C . GLU B 1 143 ? 4.209 4.914 -8.128 1.00 23.68 204 GLU B C 1
ATOM 2186 O O . GLU B 1 143 ? 4.145 6.063 -7.688 1.00 22.97 204 GLU B O 1
ATOM 2192 N N . VAL B 1 144 ? 4.877 3.933 -7.531 1.00 21.43 205 VAL B N 1
ATOM 2193 C CA . VAL B 1 144 ? 5.619 4.130 -6.302 1.00 25.74 205 VAL B CA 1
ATOM 2194 C C . VAL B 1 144 ? 7.095 3.904 -6.597 1.00 29.74 205 VAL B C 1
ATOM 2195 O O . VAL B 1 144 ? 7.465 2.908 -7.222 1.00 28.53 205 VAL B O 1
ATOM 2199 N N . LYS B 1 145 ? 7.928 4.839 -6.153 1.00 81.98 206 LYS B N 1
ATOM 2200 C CA . LYS B 1 145 ? 9.372 4.756 -6.346 1.00 87.76 206 LYS B CA 1
ATOM 2201 C C . LYS B 1 145 ? 9.783 4.530 -7.799 1.00 89.32 206 LYS B C 1
ATOM 2202 O O . LYS B 1 145 ? 10.810 5.110 -8.208 1.00 91.70 206 LYS B O 1
ATOM 2209 N N . LYS C 1 1 ? 5.701 -22.891 -29.649 1.00 113.43 62 LYS C N 1
ATOM 2210 C CA . LYS C 1 1 ? 4.545 -23.733 -29.242 1.00 115.78 62 LYS C CA 1
ATOM 2211 C C . LYS C 1 1 ? 4.913 -24.661 -28.088 1.00 117.25 62 LYS C C 1
ATOM 2212 O O . LYS C 1 1 ? 6.068 -25.060 -27.944 1.00 121.09 62 LYS C O 1
ATOM 2218 N N . PRO C 1 2 ? 3.927 -25.016 -27.247 1.00 55.55 63 PRO C N 1
ATOM 2219 C CA . PRO C 1 2 ? 4.162 -25.904 -26.105 1.00 55.05 63 PRO C CA 1
ATOM 2220 C C . PRO C 1 2 ? 4.561 -27.303 -26.560 1.00 53.91 63 PRO C C 1
ATOM 2221 O O . PRO C 1 2 ? 4.072 -27.800 -27.575 1.00 53.48 63 PRO C O 1
ATOM 2225 N N . GLN C 1 3 ? 5.453 -27.935 -25.806 1.00 43.76 64 GLN C N 1
ATOM 2226 C CA . GLN C 1 3 ? 5.913 -29.274 -26.147 1.00 41.70 64 GLN C CA 1
ATOM 2227 C C . GLN C 1 3 ? 6.028 -30.162 -24.912 1.00 38.71 64 GLN C C 1
ATOM 2228 O O . GLN C 1 3 ? 6.299 -29.685 -23.811 1.00 37.50 64 GLN C O 1
ATOM 2234 N N . ILE C 1 4 ? 5.810 -31.458 -25.105 1.00 39.43 65 ILE C N 1
ATOM 2235 C CA . ILE C 1 4 ? 5.904 -32.414 -24.012 1.00 35.65 65 ILE C CA 1
ATOM 2236 C C . ILE C 1 4 ? 7.352 -32.884 -23.901 1.00 34.33 65 ILE C C 1
ATOM 2237 O O . ILE C 1 4 ? 7.908 -33.429 -24.853 1.00 32.83 65 ILE C O 1
ATOM 2242 N N . PRO C 1 5 ? 7.981 -32.672 -22.732 1.00 30.86 66 PRO C N 1
ATOM 2243 C CA . PRO C 1 5 ? 9.372 -33.064 -22.474 1.00 30.32 66 PRO C CA 1
ATOM 2244 C C . PRO C 1 5 ? 9.661 -34.541 -22.740 1.00 29.80 66 PRO C C 1
ATOM 2245 O O . PRO C 1 5 ? 8.801 -35.397 -22.535 1.00 26.67 66 PRO C O 1
ATOM 2249 N N . LYS C 1 6 ? 10.875 -34.829 -23.204 1.00 33.38 67 LYS C N 1
ATOM 2250 C CA . LYS C 1 6 ? 11.284 -36.204 -23.472 1.00 33.75 67 LYS C CA 1
ATOM 2251 C C . LYS C 1 6 ? 11.707 -36.838 -22.155 1.00 33.13 67 LYS C C 1
ATOM 2252 O O . LYS C 1 6 ? 11.543 -38.040 -21.950 1.00 33.25 67 LYS C O 1
ATOM 2258 N N . ASP C 1 7 ? 12.271 -36.021 -21.272 1.00 27.86 68 ASP C N 1
ATOM 2259 C CA . ASP C 1 7 ? 12.692 -36.494 -19.960 1.00 27.61 68 ASP C CA 1
ATOM 2260 C C . ASP C 1 7 ? 11.409 -36.672 -19.156 1.00 26.16 68 ASP C C 1
ATOM 2261 O O . ASP C 1 7 ? 10.696 -35.703 -18.891 1.00 25.00 68 ASP C O 1
ATOM 2266 N N . LYS C 1 8 ? 11.120 -37.911 -18.775 1.00 27.05 69 LYS C N 1
ATOM 2267 C CA . LYS C 1 8 ? 9.901 -38.221 -18.034 1.00 26.06 69 LYS C CA 1
ATOM 2268 C C . LYS C 1 8 ? 9.828 -37.626 -16.632 1.00 24.83 69 LYS C C 1
ATOM 2269 O O . LYS C 1 8 ? 8.759 -37.607 -16.016 1.00 23.25 69 LYS C O 1
ATOM 2275 N N . SER C 1 9 ? 10.951 -37.139 -16.120 1.00 25.28 70 SER C N 1
ATOM 2276 C CA . SER C 1 9 ? 10.946 -36.544 -14.789 1.00 26.47 70 SER C CA 1
ATOM 2277 C C . SER C 1 9 ? 10.619 -35.049 -14.865 1.00 26.80 70 SER C C 1
ATOM 2278 O O . SER C 1 9 ? 10.446 -34.393 -13.838 1.00 26.68 70 SER C O 1
ATOM 2281 N N . LYS C 1 10 ? 10.509 -34.517 -16.079 1.00 25.52 71 LYS C N 1
ATOM 2282 C CA . LYS C 1 10 ? 10.220 -33.093 -16.263 1.00 26.33 71 LYS C CA 1
ATOM 2283 C C . LYS C 1 10 ? 8.741 -32.725 -16.440 1.00 25.43 71 LYS C C 1
ATOM 2284 O O . LYS C 1 10 ? 8.025 -33.328 -17.238 1.00 25.53 71 LYS C O 1
ATOM 2290 N N . VAL C 1 11 ? 8.294 -31.712 -15.704 1.00 25.07 72 VAL C N 1
ATOM 2291 C CA . VAL C 1 11 ? 6.904 -31.270 -15.781 1.00 22.60 72 VAL C CA 1
ATOM 2292 C C . VAL C 1 11 ? 6.570 -30.638 -17.129 1.00 21.12 72 VAL C C 1
ATOM 2293 O O . VAL C 1 11 ? 7.266 -29.736 -17.596 1.00 20.10 72 VAL C O 1
ATOM 2297 N N . ALA C 1 12 ? 5.490 -31.114 -17.742 1.00 19.81 73 ALA C N 1
ATOM 2298 C CA . ALA C 1 12 ? 5.037 -30.602 -19.034 1.00 19.71 73 ALA C CA 1
ATOM 2299 C C . ALA C 1 12 ? 4.117 -29.394 -18.873 1.00 20.39 73 ALA C C 1
ATOM 2300 O O . ALA C 1 12 ? 4.085 -28.509 -19.726 1.00 22.29 73 ALA C O 1
ATOM 2302 N N . GLY C 1 13 ? 3.360 -29.371 -17.782 1.00 19.02 74 GLY C N 1
ATOM 2303 C CA . GLY C 1 13 ? 2.456 -28.263 -17.530 1.00 18.79 74 GLY C CA 1
ATOM 2304 C C . GLY C 1 13 ? 1.616 -28.566 -16.308 1.00 18.55 74 GLY C C 1
ATOM 2305 O O . GLY C 1 13 ? 1.933 -29.495 -15.559 1.00 16.96 74 GLY C O 1
ATOM 2306 N N . TYR C 1 14 ? 0.560 -27.783 -16.096 1.00 18.20 75 TYR C N 1
ATOM 2307 C CA . TYR C 1 14 ? -0.332 -27.993 -14.960 1.00 18.85 75 TYR C CA 1
ATOM 2308 C C . TYR C 1 14 ? -1.797 -28.043 -15.368 1.00 19.74 75 TYR C C 1
ATOM 2309 O O . TYR C 1 14 ? -2.226 -27.339 -16.279 1.00 19.21 75 TYR C O 1
ATOM 2318 N N . ILE C 1 15 ? -2.566 -28.876 -14.675 1.00 18.24 76 ILE C N 1
ATOM 2319 C CA . ILE C 1 15 ? -3.986 -28.991 -14.946 1.00 18.21 76 ILE C CA 1
ATOM 2320 C C . ILE C 1 15 ? -4.710 -28.518 -13.689 1.00 16.84 76 ILE C C 1
ATOM 2321 O O . ILE C 1 15 ? -4.324 -28.861 -12.569 1.00 16.25 76 ILE C O 1
ATOM 2326 N N . GLU C 1 16 ? -5.744 -27.709 -13.874 1.00 14.89 77 GLU C N 1
ATOM 2327 C CA . GLU C 1 16 ? -6.486 -27.177 -12.739 1.00 17.38 77 GLU C CA 1
ATOM 2328 C C . GLU C 1 16 ? -7.984 -27.322 -12.946 1.00 17.41 77 GLU C C 1
ATOM 2329 O O . GLU C 1 16 ? -8.517 -26.941 -13.988 1.00 16.92 77 GLU C O 1
ATOM 2335 N N . ILE C 1 17 ? -8.654 -27.880 -11.944 1.00 15.24 78 ILE C N 1
ATOM 2336 C CA . ILE C 1 17 ? -10.099 -28.067 -11.983 1.00 15.81 78 ILE C CA 1
ATOM 2337 C C . ILE C 1 17 ? -10.605 -27.620 -10.617 1.00 16.24 78 ILE C C 1
ATOM 2338 O O . ILE C 1 17 ? -10.742 -28.426 -9.703 1.00 14.00 78 ILE C O 1
ATOM 2343 N N . PRO C 1 18 ? -10.892 -26.316 -10.472 1.00 16.80 79 PRO C N 1
ATOM 2344 C CA . PRO C 1 18 ? -11.375 -25.686 -9.238 1.00 16.48 79 PRO C CA 1
ATOM 2345 C C . PRO C 1 18 ? -12.516 -26.384 -8.503 1.00 15.41 79 PRO C C 1
ATOM 2346 O O . PRO C 1 18 ? -12.466 -26.535 -7.280 1.00 15.17 79 PRO C O 1
ATOM 2350 N N . ASP C 1 19 ? -13.546 -26.796 -9.236 1.00 16.60 80 ASP C N 1
ATOM 2351 C CA . ASP C 1 19 ? -14.680 -27.457 -8.605 1.00 17.77 80 ASP C CA 1
ATOM 2352 C C . ASP C 1 19 ? -14.293 -28.772 -7.920 1.00 17.10 80 ASP C C 1
ATOM 2353 O O . ASP C 1 19 ? -14.986 -29.227 -7.011 1.00 19.58 80 ASP C O 1
ATOM 2358 N N . ALA C 1 20 ? -13.184 -29.377 -8.343 1.00 14.51 81 ALA C N 1
ATOM 2359 C CA . ALA C 1 20 ? -12.730 -30.632 -7.736 1.00 15.27 81 ALA C CA 1
ATOM 2360 C C . ALA C 1 20 ? -11.503 -30.425 -6.843 1.00 16.37 81 ALA C C 1
ATOM 2361 O O . ALA C 1 20 ? -10.945 -31.391 -6.315 1.00 15.08 81 ALA C O 1
ATOM 2363 N N . ASP C 1 21 ? -11.101 -29.166 -6.677 1.00 14.40 82 ASP C N 1
ATOM 2364 C CA . ASP C 1 21 ? -9.927 -28.811 -5.881 1.00 17.21 82 ASP C CA 1
ATOM 2365 C C . ASP C 1 21 ? -8.662 -29.478 -6.417 1.00 17.56 82 ASP C C 1
ATOM 2366 O O . ASP C 1 21 ? -7.770 -29.841 -5.651 1.00 17.66 82 ASP C O 1
ATOM 2371 N N . ILE C 1 22 ? -8.592 -29.634 -7.732 1.00 14.72 83 ILE C N 1
ATOM 2372 C CA . ILE C 1 22 ? -7.429 -30.248 -8.367 1.00 14.44 83 ILE C CA 1
ATOM 2373 C C . ILE C 1 22 ? -6.501 -29.204 -8.979 1.00 13.76 83 ILE C C 1
ATOM 2374 O O . ILE C 1 22 ? -6.936 -28.321 -9.718 1.00 12.79 83 ILE C O 1
ATOM 2379 N N . LYS C 1 23 ? -5.221 -29.305 -8.646 1.00 15.64 84 LYS C N 1
ATOM 2380 C CA . LYS C 1 23 ? -4.188 -28.412 -9.168 1.00 16.37 84 LYS C CA 1
ATOM 2381 C C . LYS C 1 23 ? -2.961 -29.305 -9.164 1.00 18.52 84 LYS C C 1
ATOM 2382 O O . LYS C 1 23 ? -2.310 -29.492 -8.126 1.00 17.56 84 LYS C O 1
ATOM 2388 N N . GLU C 1 24 ? -2.659 -29.864 -10.329 1.00 15.90 85 GLU C N 1
ATOM 2389 C CA . GLU C 1 24 ? -1.572 -30.825 -10.467 1.00 14.61 85 GLU C CA 1
ATOM 2390 C C . GLU C 1 24 ? -0.612 -30.615 -11.622 1.00 15.56 85 GLU C C 1
ATOM 2391 O O . GLU C 1 24 ? -1.006 -30.194 -12.710 1.00 13.67 85 GLU C O 1
ATOM 2397 N N . PRO C 1 25 ? 0.670 -30.926 -11.402 1.00 16.96 86 PRO C N 1
ATOM 2398 C CA . PRO C 1 25 ? 1.636 -30.772 -12.486 1.00 17.22 86 PRO C CA 1
ATOM 2399 C C . PRO C 1 25 ? 1.418 -32.032 -13.341 1.00 15.63 86 PRO C C 1
ATOM 2400 O O . PRO C 1 25 ? 1.031 -33.080 -12.814 1.00 16.61 86 PRO C O 1
ATOM 2404 N N . VAL C 1 26 ? 1.634 -31.928 -14.649 1.00 14.03 87 VAL C N 1
ATOM 2405 C CA . VAL C 1 26 ? 1.442 -33.060 -15.553 1.00 14.83 87 VAL C CA 1
ATOM 2406 C C . VAL C 1 26 ? 2.769 -33.494 -16.168 1.00 15.96 87 VAL C C 1
ATOM 2407 O O . VAL C 1 26 ? 3.502 -32.677 -16.727 1.00 17.30 87 VAL C O 1
ATOM 2411 N N . TYR C 1 27 ? 3.069 -34.782 -16.065 1.00 18.12 88 TYR C N 1
ATOM 2412 C CA . TYR C 1 27 ? 4.316 -35.319 -16.598 1.00 18.77 88 TYR C CA 1
ATOM 2413 C C . TYR C 1 27 ? 4.115 -36.117 -17.879 1.00 19.96 88 TYR C C 1
ATOM 2414 O O . TYR C 1 27 ? 2.998 -36.520 -18.207 1.00 18.57 88 TYR C O 1
ATOM 2423 N N . PRO C 1 28 ? 5.207 -36.353 -18.621 1.00 19.68 89 PRO C N 1
ATOM 2424 C CA . PRO C 1 28 ? 5.147 -37.114 -19.872 1.00 21.35 89 PRO C CA 1
ATOM 2425 C C . PRO C 1 28 ? 4.603 -38.519 -19.627 1.00 19.48 89 PRO C C 1
ATOM 2426 O O . PRO C 1 28 ? 4.780 -39.077 -18.546 1.00 20.27 89 PRO C O 1
ATOM 2430 N N . GLY C 1 29 ? 3.940 -39.086 -20.628 1.00 19.50 90 GLY C N 1
ATOM 2431 C CA . GLY C 1 29 ? 3.423 -40.434 -20.480 1.00 21.57 90 GLY C CA 1
ATOM 2432 C C . GLY C 1 29 ? 4.528 -41.428 -20.807 1.00 22.66 90 GLY C C 1
ATOM 2433 O O . GLY C 1 29 ? 5.674 -41.020 -20.997 1.00 23.94 90 GLY C O 1
ATOM 2434 N N . PRO C 1 30 ? 4.229 -42.735 -20.868 1.00 24.23 91 PRO C N 1
ATOM 2435 C CA . PRO C 1 30 ? 2.898 -43.308 -20.657 1.00 22.16 91 PRO C CA 1
ATOM 2436 C C . PRO C 1 30 ? 2.575 -43.372 -19.173 1.00 22.74 91 PRO C C 1
ATOM 2437 O O . PRO C 1 30 ? 3.474 -43.302 -18.330 1.00 22.09 91 PRO C O 1
ATOM 2441 N N . ALA C 1 31 ? 1.290 -43.517 -18.865 1.00 24.95 92 ALA C N 1
ATOM 2442 C CA . ALA C 1 31 ? 0.835 -43.574 -17.484 1.00 26.65 92 ALA C CA 1
ATOM 2443 C C . ALA C 1 31 ? 1.099 -44.913 -16.803 1.00 27.56 92 ALA C C 1
ATOM 2444 O O . ALA C 1 31 ? 0.174 -45.669 -16.508 1.00 30.99 92 ALA C O 1
ATOM 2446 N N . THR C 1 32 ? 2.371 -45.200 -16.559 1.00 21.94 93 THR C N 1
ATOM 2447 C CA . THR C 1 32 ? 2.772 -46.424 -15.880 1.00 22.20 93 THR C CA 1
ATOM 2448 C C . THR C 1 32 ? 2.711 -46.138 -14.381 1.00 22.00 93 THR C C 1
ATOM 2449 O O . THR C 1 32 ? 2.701 -44.981 -13.976 1.00 20.46 93 THR C O 1
ATOM 2453 N N . PRO C 1 33 ? 2.642 -47.184 -13.542 1.00 23.22 94 PRO C N 1
ATOM 2454 C CA . PRO C 1 33 ? 2.595 -46.932 -12.102 1.00 22.70 94 PRO C CA 1
ATOM 2455 C C . PRO C 1 33 ? 3.774 -46.046 -11.714 1.00 22.60 94 PRO C C 1
ATOM 2456 O O . PRO C 1 33 ? 3.675 -45.217 -10.813 1.00 22.89 94 PRO C O 1
ATOM 2460 N N . GLU C 1 34 ? 4.883 -46.213 -12.430 1.00 24.25 95 GLU C N 1
ATOM 2461 C CA . GLU C 1 34 ? 6.088 -45.432 -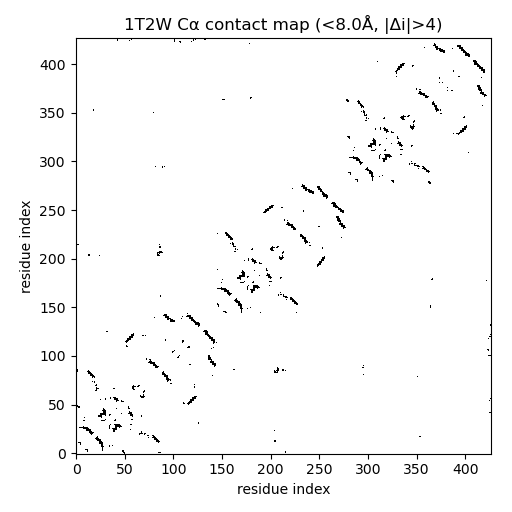12.181 1.00 25.80 95 GLU C CA 1
ATOM 2462 C C . GLU C 1 34 ? 5.855 -43.942 -12.450 1.00 24.64 95 GLU C C 1
ATOM 2463 O O . GLU C 1 34 ? 6.215 -43.097 -11.630 1.00 24.72 95 GLU C O 1
ATOM 2469 N N . GLN C 1 35 ? 5.267 -43.618 -13.601 1.00 22.80 96 GLN C N 1
ATOM 2470 C CA . GLN C 1 35 ? 4.990 -42.222 -13.932 1.00 22.60 96 GLN C CA 1
ATOM 2471 C C . GLN C 1 35 ? 3.923 -41.645 -13.012 1.00 22.35 96 GLN C C 1
ATOM 2472 O O . GLN C 1 35 ? 4.053 -40.520 -12.529 1.00 20.61 96 GLN C O 1
ATOM 2478 N N . LEU C 1 36 ? 2.863 -42.409 -12.773 1.00 20.96 97 LEU C N 1
ATOM 2479 C CA . LEU C 1 36 ? 1.799 -41.929 -11.901 1.00 21.51 97 LEU C CA 1
ATOM 2480 C C . LEU C 1 36 ? 2.306 -41.730 -10.485 1.00 23.45 97 LEU C C 1
ATOM 2481 O O . LEU C 1 36 ? 1.710 -40.987 -9.708 1.00 23.23 97 LEU C O 1
ATOM 2486 N N . ASN C 1 37 ? 3.409 -42.398 -10.156 1.00 23.75 98 ASN C N 1
ATOM 2487 C CA . ASN C 1 37 ? 4.022 -42.266 -8.843 1.00 25.72 98 ASN C CA 1
ATOM 2488 C C . ASN C 1 37 ? 4.565 -40.841 -8.756 1.00 24.49 98 ASN C C 1
ATOM 2489 O O . ASN C 1 37 ? 4.578 -40.223 -7.685 1.00 24.77 98 ASN C O 1
ATOM 2494 N N . ARG C 1 38 ? 5.019 -40.327 -9.897 1.00 20.83 99 ARG C N 1
ATOM 2495 C CA . ARG C 1 38 ? 5.552 -38.971 -9.972 1.00 22.29 99 ARG C CA 1
ATOM 2496 C C . ARG C 1 38 ? 4.395 -37.984 -9.962 1.00 20.89 99 ARG C C 1
ATOM 2497 O O . ARG C 1 38 ? 4.433 -36.968 -9.269 1.00 21.05 99 ARG C O 1
ATOM 2505 N N . GLY C 1 39 ? 3.364 -38.291 -10.740 1.00 20.54 100 GLY C N 1
ATOM 2506 C CA . GLY C 1 39 ? 2.202 -37.424 -10.779 1.00 19.27 100 GLY C CA 1
ATOM 2507 C C . GLY C 1 39 ? 1.317 -37.728 -11.966 1.00 18.60 100 GLY C C 1
ATOM 2508 O O . GLY C 1 39 ? 1.597 -38.642 -12.746 1.00 18.89 100 GLY C O 1
ATOM 2509 N N . VAL C 1 40 ? 0.230 -36.974 -12.082 1.00 14.95 101 VAL C N 1
ATOM 2510 C CA . VAL C 1 40 ? -0.694 -37.123 -13.189 1.00 13.17 101 VAL C CA 1
ATOM 2511 C C . VAL C 1 40 ? 0.164 -37.074 -14.452 1.00 14.05 101 VAL C C 1
ATOM 2512 O O . VAL C 1 40 ? 1.083 -36.269 -14.537 1.00 14.54 101 VAL C O 1
ATOM 2516 N N . SER C 1 41 ? -0.123 -37.937 -15.421 1.00 16.72 102 SER C N 1
ATOM 2517 C CA . SER C 1 41 ? 0.675 -37.980 -16.645 1.00 17.54 102 SER C CA 1
ATOM 2518 C C . SER C 1 41 ? -0.164 -38.254 -17.892 1.00 19.27 102 SER C C 1
ATOM 2519 O O . SER C 1 41 ? -1.296 -38.730 -17.804 1.00 18.60 102 SER C O 1
ATOM 2522 N N . PHE C 1 42 ? 0.394 -37.954 -19.059 1.00 17.71 103 PHE C N 1
ATOM 2523 C CA . PHE C 1 42 ? -0.325 -38.223 -20.296 1.00 16.55 103 PHE C CA 1
ATOM 2524 C C . PHE C 1 42 ? -0.452 -39.736 -20.375 1.00 18.54 103 PHE C C 1
ATOM 2525 O O . PHE C 1 42 ? 0.457 -40.460 -19.976 1.00 17.64 103 PHE C O 1
ATOM 2533 N N . ALA C 1 43 ? -1.587 -40.210 -20.870 1.00 19.07 104 ALA C N 1
ATOM 2534 C CA . ALA C 1 43 ? -1.843 -41.642 -20.971 1.00 22.58 104 ALA C CA 1
ATOM 2535 C C . ALA C 1 43 ? -0.830 -42.409 -21.818 1.00 24.82 104 ALA C C 1
ATOM 2536 O O . ALA C 1 43 ? -0.411 -43.508 -21.445 1.00 23.89 104 ALA C O 1
ATOM 2538 N N . GLU C 1 44 ? -0.432 -41.829 -22.946 1.00 26.89 105 GLU C N 1
ATOM 2539 C CA . GLU C 1 44 ? 0.510 -42.489 -23.843 1.00 30.87 105 GLU C CA 1
ATOM 2540 C C . GLU C 1 44 ? 1.797 -41.693 -24.025 1.00 31.87 105 GLU C C 1
ATOM 2541 O O . GLU C 1 44 ? 1.793 -40.462 -23.974 1.00 30.93 105 GLU C O 1
ATOM 2547 N N . GLU C 1 45 ? 2.896 -42.406 -24.242 1.00 30.64 106 GLU C N 1
ATOM 2548 C CA . GLU C 1 45 ? 4.197 -41.778 -24.429 1.00 33.54 106 GLU C CA 1
ATOM 2549 C C . GLU C 1 45 ? 4.187 -40.843 -25.629 1.00 33.69 106 GLU C C 1
ATOM 2550 O O . GLU C 1 45 ? 4.721 -39.735 -25.569 1.00 34.19 106 GLU C O 1
ATOM 2556 N N . ASN C 1 46 ? 3.574 -41.293 -26.718 1.00 38.48 107 ASN C N 1
ATOM 2557 C CA . ASN C 1 46 ? 3.497 -40.492 -27.930 1.00 38.61 107 ASN C CA 1
ATOM 2558 C C . ASN C 1 46 ? 2.206 -39.685 -27.958 1.00 38.52 107 ASN C C 1
ATOM 2559 O O . ASN C 1 46 ? 1.242 -40.061 -28.623 1.00 40.89 107 ASN C O 1
ATOM 2564 N N . GLU C 1 47 ? 2.189 -38.580 -27.223 1.00 38.99 108 GLU C N 1
ATOM 2565 C CA . GLU C 1 47 ? 1.024 -37.705 -27.180 1.00 37.84 108 GLU C CA 1
ATOM 2566 C C . GLU C 1 47 ? 1.436 -36.378 -27.805 1.00 36.96 108 GLU C C 1
ATOM 2567 O O . GLU C 1 47 ? 2.616 -36.024 -27.802 1.00 37.09 108 GLU C O 1
ATOM 2573 N N . SER C 1 48 ? 0.469 -35.654 -28.355 1.00 31.00 109 SER C N 1
ATOM 2574 C CA . SER C 1 48 ? 0.745 -34.367 -28.984 1.00 31.15 109 SER C CA 1
ATOM 2575 C C . SER C 1 48 ? -0.176 -33.286 -28.425 1.00 29.73 109 SER C C 1
ATOM 2576 O O . SER C 1 48 ? -1.387 -33.471 -28.353 1.00 28.75 109 SER C O 1
ATOM 2579 N N . LEU C 1 49 ? 0.406 -32.160 -28.026 1.00 30.74 110 LEU C N 1
ATOM 2580 C CA . LEU C 1 49 ? -0.377 -31.058 -27.481 1.00 31.07 110 LEU C CA 1
ATOM 2581 C C . LEU C 1 49 ? -1.147 -30.369 -28.596 1.00 30.77 110 LEU C C 1
ATOM 2582 O O . LEU C 1 49 ? -1.937 -29.458 -28.351 1.00 31.05 110 LEU C O 1
ATOM 2587 N N . ASP C 1 50 ? -0.923 -30.825 -29.825 1.00 31.53 111 ASP C N 1
ATOM 2588 C CA . ASP C 1 50 ? -1.585 -30.248 -30.985 1.00 31.23 111 ASP C CA 1
ATOM 2589 C C . ASP C 1 50 ? -2.724 -31.125 -31.506 1.00 30.68 111 ASP C C 1
ATOM 2590 O O . ASP C 1 50 ? -3.376 -30.778 -32.490 1.00 31.46 111 ASP C O 1
ATOM 2595 N N . ASP C 1 51 ? -2.969 -32.255 -30.848 1.00 30.03 112 ASP C N 1
ATOM 2596 C CA . ASP C 1 51 ? -4.036 -33.158 -31.277 1.00 28.45 112 ASP C CA 1
ATOM 2597 C C . ASP C 1 51 ? -5.427 -32.706 -30.842 1.00 26.16 112 ASP C C 1
ATOM 2598 O O . ASP C 1 51 ? -5.572 -31.901 -29.918 1.00 25.69 112 ASP C O 1
ATOM 2603 N N . GLN C 1 52 ? -6.447 -33.238 -31.514 1.00 23.79 113 GLN C N 1
ATOM 2604 C CA . GLN C 1 52 ? -7.829 -32.906 -31.195 1.00 24.50 113 GLN C CA 1
ATOM 2605 C C . GLN C 1 52 ? -8.185 -33.465 -29.830 1.00 23.02 113 GLN C C 1
ATOM 2606 O O . GLN C 1 52 ? -9.005 -32.890 -29.108 1.00 23.03 113 GLN C O 1
ATOM 2612 N N . ASN C 1 53 ? -7.575 -34.593 -29.480 1.00 23.26 114 ASN C N 1
ATOM 2613 C CA . ASN C 1 53 ? -7.813 -35.188 -28.176 1.00 23.42 114 ASN C CA 1
ATOM 2614 C C . ASN C 1 53 ? -6.516 -35.442 -27.440 1.00 23.12 114 ASN C C 1
ATOM 2615 O O . ASN C 1 53 ? -5.579 -36.024 -27.988 1.00 22.90 114 ASN C O 1
ATOM 2620 N N . ILE C 1 54 ? -6.471 -34.981 -26.196 1.00 18.95 115 ILE C N 1
ATOM 2621 C CA . ILE C 1 54 ? -5.318 -35.167 -25.335 1.00 17.22 115 ILE C CA 1
ATOM 2622 C C . ILE C 1 54 ? -5.817 -35.963 -24.136 1.00 16.72 115 ILE C C 1
ATOM 2623 O O . ILE C 1 54 ? -6.827 -35.606 -23.534 1.00 16.59 115 ILE C O 1
ATOM 2628 N N . SER C 1 55 ? -5.128 -37.053 -23.813 1.00 18.18 116 SER C N 1
ATOM 2629 C CA . SER C 1 55 ? -5.523 -37.898 -22.689 1.00 17.59 116 SER C CA 1
ATOM 2630 C C . SER C 1 55 ? -4.518 -37.812 -21.552 1.00 16.50 116 SER C C 1
ATOM 2631 O O . SER C 1 55 ? -3.311 -37.919 -21.765 1.00 15.89 116 SER C O 1
ATOM 2634 N N . ILE C 1 56 ? -5.038 -37.637 -20.342 1.00 15.17 117 ILE C N 1
ATOM 2635 C CA . ILE C 1 56 ? -4.221 -37.515 -19.144 1.00 14.72 117 ILE C CA 1
ATOM 2636 C C . ILE C 1 56 ? -4.776 -38.461 -18.075 1.00 15.30 117 ILE C C 1
ATOM 2637 O O . ILE C 1 56 ? -5.984 -38.497 -17.840 1.00 15.53 117 ILE C O 1
ATOM 2642 N N . ALA C 1 57 ? -3.896 -39.219 -17.427 1.00 13.55 118 ALA C N 1
ATOM 2643 C CA . ALA C 1 57 ? -4.325 -40.170 -16.402 1.00 15.82 118 ALA C CA 1
ATOM 2644 C C . ALA C 1 57 ? -3.862 -39.781 -14.996 1.00 15.42 118 ALA C C 1
ATOM 2645 O O . ALA C 1 57 ? -2.849 -39.119 -14.830 1.00 13.20 118 ALA C O 1
ATOM 2647 N N . GLY C 1 58 ? -4.619 -40.205 -13.993 1.00 16.52 119 GLY C N 1
ATOM 2648 C CA . GLY C 1 58 ? -4.260 -39.910 -12.615 1.00 17.66 119 GLY C CA 1
ATOM 2649 C C . GLY C 1 58 ? -4.857 -40.954 -11.691 1.00 18.02 119 GLY C C 1
ATOM 2650 O O . GLY C 1 58 ? -5.860 -41.573 -12.032 1.00 17.57 119 GLY C O 1
ATOM 2651 N N . HIS C 1 59 ? -4.242 -41.157 -10.527 1.00 17.80 120 HIS C N 1
ATOM 2652 C CA . HIS C 1 59 ? -4.734 -42.130 -9.556 1.00 18.10 120 HIS C CA 1
ATOM 2653 C C . HIS C 1 59 ? -6.085 -41.777 -8.969 1.00 18.30 120 HIS C C 1
ATOM 2654 O O . HIS C 1 59 ? -6.499 -40.612 -8.941 1.00 16.53 120 HIS C O 1
ATOM 2661 N N . THR C 1 60 ? -6.749 -42.816 -8.484 1.00 19.09 121 THR C N 1
ATOM 2662 C CA . THR C 1 60 ? -8.006 -42.696 -7.772 1.00 21.28 121 THR C CA 1
ATOM 2663 C C . THR C 1 60 ? -7.744 -43.588 -6.555 1.00 21.04 121 THR C C 1
ATOM 2664 O O . THR C 1 60 ? -7.641 -44.805 -6.672 1.00 18.52 121 THR C O 1
ATOM 2668 N N . PHE C 1 61 ? -7.585 -42.970 -5.391 1.00 18.47 122 PHE C N 1
ATOM 2669 C CA . PHE C 1 61 ? -7.311 -43.708 -4.160 1.00 17.67 122 PHE C CA 1
ATOM 2670 C C . PHE C 1 61 ? -8.117 -43.016 -3.068 1.00 18.47 122 PHE C C 1
ATOM 2671 O O . PHE C 1 61 ? -7.677 -42.013 -2.512 1.00 16.88 122 PHE C O 1
ATOM 2679 N N . ILE C 1 62 ? -9.300 -43.556 -2.769 1.00 17.00 123 ILE C N 1
ATOM 2680 C CA . ILE C 1 62 ? -10.193 -42.945 -1.783 1.00 18.49 123 ILE C CA 1
ATOM 2681 C C . ILE C 1 62 ? -9.606 -42.644 -0.407 1.00 18.91 123 ILE C C 1
ATOM 2682 O O . ILE C 1 62 ? -10.088 -41.740 0.286 1.00 17.95 123 ILE C O 1
ATOM 2687 N N . ASP C 1 63 ? -8.582 -43.393 -0.001 1.00 20.30 124 ASP C N 1
ATOM 2688 C CA . ASP C 1 63 ? -7.968 -43.157 1.302 1.00 17.39 124 ASP C CA 1
ATOM 2689 C C . ASP C 1 63 ? -7.382 -41.744 1.371 1.00 19.06 124 ASP C C 1
ATOM 2690 O O . ASP C 1 63 ? -7.249 -41.168 2.452 1.00 16.97 124 ASP C O 1
ATOM 2695 N N . ARG C 1 64 ? -7.030 -41.200 0.208 1.00 16.97 125 ARG C N 1
ATOM 2696 C CA . ARG C 1 64 ? -6.497 -39.841 0.095 1.00 16.04 125 ARG C CA 1
ATOM 2697 C C . ARG C 1 64 ? -7.464 -39.120 -0.845 1.00 17.79 125 ARG C C 1
ATOM 2698 O O . ARG C 1 64 ? -7.235 -39.044 -2.052 1.00 15.77 125 ARG C O 1
ATOM 2706 N N . PRO C 1 65 ? -8.565 -38.586 -0.291 1.00 20.68 126 PRO C N 1
ATOM 2707 C CA . PRO C 1 65 ? -9.638 -37.865 -0.989 1.00 21.67 126 PRO C CA 1
ATOM 2708 C C . PRO C 1 65 ? -9.246 -36.851 -2.059 1.00 20.55 126 PRO C C 1
ATOM 2709 O O . PRO C 1 65 ? -9.950 -36.703 -3.062 1.00 21.85 126 PRO C O 1
ATOM 2713 N N . ASN C 1 66 ? -8.137 -36.149 -1.851 1.00 15.79 127 ASN C N 1
ATOM 2714 C CA . ASN C 1 66 ? -7.711 -35.133 -2.808 1.00 15.93 127 ASN C CA 1
ATOM 2715 C C . ASN C 1 66 ? -6.410 -35.445 -3.536 1.00 14.53 127 ASN C C 1
ATOM 2716 O O . ASN C 1 66 ? -5.727 -34.542 -4.014 1.00 15.76 127 ASN C O 1
ATOM 2721 N N . TYR C 1 67 ? -6.083 -36.728 -3.628 1.00 15.61 128 TYR C N 1
ATOM 2722 C CA . TYR C 1 67 ? -4.867 -37.176 -4.308 1.00 15.96 128 TYR C CA 1
ATOM 2723 C C . TYR C 1 67 ? -5.120 -37.355 -5.810 1.00 15.88 128 TYR C C 1
ATOM 2724 O O . TYR C 1 67 ? -5.989 -38.126 -6.211 1.00 17.39 128 TYR C O 1
ATOM 2733 N N . GLN C 1 68 ? -4.353 -36.640 -6.630 1.00 14.21 129 GLN C N 1
ATOM 2734 C CA . GLN C 1 68 ? -4.483 -36.695 -8.089 1.00 15.82 129 GLN C CA 1
ATOM 2735 C C . GLN C 1 68 ? -5.930 -36.578 -8.594 1.00 14.98 129 GLN C C 1
ATOM 2736 O O . GLN C 1 68 ? -6.558 -35.538 -8.391 1.00 15.60 129 GLN C O 1
ATOM 2742 N N . PHE C 1 69 ? -6.470 -37.612 -9.237 1.00 12.99 130 PHE C N 1
ATOM 2743 C CA . PHE C 1 69 ? -7.840 -37.523 -9.751 1.00 14.83 130 PHE C CA 1
ATOM 2744 C C . PHE C 1 69 ? -8.881 -38.222 -8.888 1.00 15.79 130 PHE C C 1
ATOM 2745 O O . PHE C 1 69 ? -9.965 -38.564 -9.369 1.00 17.35 130 PHE C O 1
ATOM 2753 N N . THR C 1 70 ? -8.563 -38.428 -7.615 1.00 14.91 131 THR C N 1
ATOM 2754 C CA . THR C 1 70 ? -9.491 -39.093 -6.708 1.00 16.43 131 THR C CA 1
ATOM 2755 C C . THR C 1 70 ? -10.811 -38.331 -6.557 1.00 17.35 131 THR C C 1
ATOM 2756 O O . THR C 1 70 ? -11.878 -38.936 -6.479 1.00 17.65 131 THR C O 1
ATOM 2760 N N . ASN C 1 71 ? -10.739 -37.006 -6.545 1.00 14.94 132 ASN C N 1
ATOM 2761 C CA . ASN C 1 71 ? -11.930 -36.176 -6.370 1.00 16.10 132 ASN C CA 1
ATOM 2762 C C . ASN C 1 71 ? -12.454 -35.602 -7.685 1.00 15.56 132 ASN C C 1
ATOM 2763 O O . ASN C 1 71 ? -13.228 -34.648 -7.682 1.00 14.63 13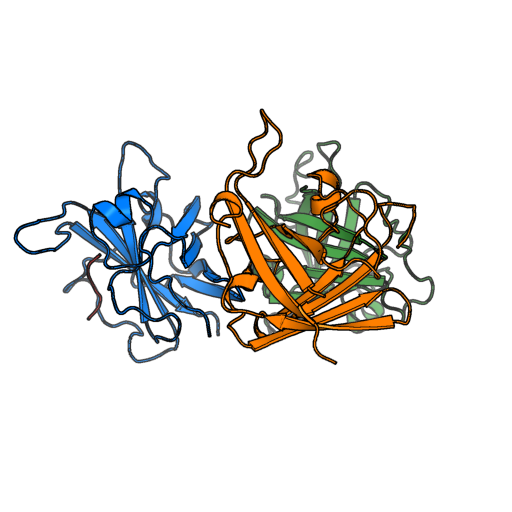2 ASN C O 1
ATOM 2768 N N . LEU C 1 72 ? -12.035 -36.183 -8.805 1.00 16.72 133 LEU C N 1
ATOM 2769 C CA . LEU C 1 72 ? -12.461 -35.696 -10.116 1.00 18.82 133 LEU C CA 1
ATOM 2770 C C . LEU C 1 72 ? -13.980 -35.738 -10.284 1.00 18.46 133 LEU C C 1
ATOM 2771 O O . LEU C 1 72 ? -14.557 -34.922 -11.001 1.00 18.41 133 LEU C O 1
ATOM 2776 N N . LYS C 1 73 ? -14.621 -36.681 -9.602 1.00 15.34 134 LYS C N 1
ATOM 2777 C CA . LYS C 1 73 ? -16.068 -36.831 -9.664 1.00 19.19 134 LYS C CA 1
ATOM 2778 C C . LYS C 1 73 ? -16.819 -35.589 -9.176 1.00 18.10 134 LYS C C 1
ATOM 2779 O O . LYS C 1 73 ? -18.004 -35.423 -9.467 1.00 17.22 134 LYS C O 1
ATOM 2785 N N . ALA C 1 74 ? -16.129 -34.721 -8.439 1.00 21.85 135 ALA C N 1
ATOM 2786 C CA . ALA C 1 74 ? -16.733 -33.497 -7.923 1.00 23.12 135 ALA C CA 1
ATOM 2787 C C . ALA C 1 74 ? -16.931 -32.469 -9.035 1.00 25.25 135 ALA C C 1
ATOM 2788 O O . ALA C 1 74 ? -17.641 -31.479 -8.856 1.00 25.73 135 ALA C O 1
ATOM 2790 N N . ALA C 1 75 ? -16.279 -32.694 -10.171 1.00 21.81 136 ALA C N 1
ATOM 2791 C CA . ALA C 1 75 ? -16.412 -31.801 -11.319 1.00 23.49 136 ALA C CA 1
ATOM 2792 C C . ALA C 1 75 ? -17.651 -32.262 -12.075 1.00 23.19 136 ALA C C 1
ATOM 2793 O O . ALA C 1 75 ? -17.692 -33.383 -12.581 1.00 26.10 136 ALA C O 1
ATOM 2795 N N . LYS C 1 76 ? -18.663 -31.406 -12.143 1.00 22.11 137 LYS C N 1
ATOM 2796 C CA . LYS C 1 76 ? -19.903 -31.756 -12.829 1.00 22.80 137 LYS C CA 1
ATOM 2797 C C . LYS C 1 76 ? -19.943 -31.166 -14.230 1.00 22.65 137 LYS C C 1
ATOM 2798 O O . LYS C 1 76 ? -19.026 -30.462 -14.643 1.00 19.84 137 LYS C O 1
ATOM 2804 N N . LYS C 1 77 ? -21.000 -31.469 -14.973 1.00 20.97 138 LYS C N 1
ATOM 2805 C CA . LYS C 1 77 ? -21.126 -30.930 -16.316 1.00 21.72 138 LYS C CA 1
ATOM 2806 C C . LYS C 1 77 ? -21.037 -29.410 -16.227 1.00 20.95 138 LYS C C 1
ATOM 2807 O O . LYS C 1 77 ? -21.708 -28.789 -15.402 1.00 22.39 138 LYS C O 1
ATOM 2813 N N . GLY C 1 78 ? -20.186 -28.817 -17.058 1.00 20.32 139 GLY C N 1
ATOM 2814 C CA . GLY C 1 78 ? -20.032 -27.374 -17.051 1.00 20.51 139 GLY C CA 1
ATOM 2815 C C . GLY C 1 78 ? -18.838 -26.874 -16.258 1.00 20.83 139 GLY C C 1
ATOM 2816 O O . GLY C 1 78 ? -18.444 -25.712 -16.392 1.00 20.88 139 GLY C O 1
ATOM 2817 N N . SER C 1 79 ? -18.262 -27.739 -15.426 1.00 16.16 140 SER C N 1
ATOM 2818 C CA . SER C 1 79 ? -17.104 -27.357 -14.619 1.00 15.91 140 SER C CA 1
ATOM 2819 C C . SER C 1 79 ? -15.897 -27.008 -15.477 1.00 14.10 140 SER C C 1
ATOM 2820 O O . SER C 1 79 ? -15.568 -27.714 -16.437 1.00 16.74 140 SER C O 1
ATOM 2823 N N . MET C 1 80 ? -15.232 -25.915 -15.120 1.00 14.50 141 MET C N 1
ATOM 2824 C CA . MET C 1 80 ? -14.056 -25.464 -15.854 1.00 15.90 141 MET C CA 1
ATOM 2825 C C . MET C 1 80 ? -12.823 -26.326 -15.597 1.00 16.70 141 MET C C 1
ATOM 2826 O O . MET C 1 80 ? -12.587 -26.801 -14.489 1.00 16.61 141 MET C O 1
ATOM 2831 N N . VAL C 1 81 ? -12.036 -26.506 -16.646 1.00 15.26 142 VAL C N 1
ATOM 2832 C CA . VAL C 1 81 ? -10.800 -27.257 -16.575 1.00 16.08 142 VAL C CA 1
ATOM 2833 C C . VAL C 1 81 ? -9.808 -26.366 -17.299 1.00 16.53 142 VAL C C 1
ATOM 2834 O O . VAL C 1 81 ? -10.055 -25.971 -18.439 1.00 16.83 142 VAL C O 1
ATOM 2838 N N . TYR C 1 82 ? -8.713 -26.021 -16.629 1.00 12.85 143 TYR C N 1
ATOM 2839 C CA . TYR C 1 82 ? -7.677 -25.188 -17.228 1.00 14.63 143 TYR C CA 1
ATOM 2840 C C . TYR C 1 82 ? -6.420 -26.022 -17.393 1.00 14.96 143 TYR C C 1
ATOM 2841 O O . TYR C 1 82 ? -5.990 -26.698 -16.462 1.00 16.12 143 TYR C O 1
ATOM 2850 N N . PHE C 1 83 ? -5.821 -25.969 -18.575 1.00 16.95 144 PHE C N 1
ATOM 2851 C CA . PHE C 1 83 ? -4.606 -26.729 -18.828 1.00 17.46 144 PHE C CA 1
ATOM 2852 C C . PHE C 1 83 ? -3.543 -25.706 -19.222 1.00 18.39 144 PHE C C 1
ATOM 2853 O O . PHE C 1 83 ? -3.617 -25.090 -20.288 1.00 17.46 144 PHE C O 1
ATOM 2861 N N . LYS C 1 84 ? -2.573 -25.507 -18.337 1.00 16.17 145 LYS C N 1
ATOM 2862 C CA . LYS C 1 84 ? -1.518 -24.530 -18.578 1.00 19.14 145 LYS C CA 1
ATOM 2863 C C . LYS C 1 84 ? -0.254 -25.175 -19.130 1.00 19.17 145 LYS C C 1
ATOM 2864 O O . LYS C 1 84 ? 0.467 -25.872 -18.422 1.00 18.00 145 LYS C O 1
ATOM 2870 N N . VAL C 1 85 ? -0.005 -24.946 -20.415 1.00 19.19 146 VAL C N 1
ATOM 2871 C CA . VAL C 1 85 ? 1.166 -25.500 -21.082 1.00 19.30 146 VAL C CA 1
ATOM 2872 C C . VAL C 1 85 ? 1.807 -24.418 -21.930 1.00 21.01 146 VAL C C 1
ATOM 2873 O O . VAL C 1 85 ? 1.115 -23.703 -22.655 1.00 18.95 146 VAL C O 1
ATOM 2877 N N . GLY C 1 86 ? 3.127 -24.302 -21.841 1.00 30.12 147 GLY C N 1
ATOM 2878 C CA . GLY C 1 86 ? 3.821 -23.297 -22.622 1.00 33.71 147 GLY C CA 1
ATOM 2879 C C . GLY C 1 86 ? 3.324 -21.898 -22.315 1.00 35.43 147 GLY C C 1
ATOM 2880 O O . GLY C 1 86 ? 3.175 -21.523 -21.157 1.00 36.71 147 GLY C O 1
ATOM 2881 N N . ASN C 1 87 ? 3.058 -21.123 -23.358 1.00 30.09 148 ASN C N 1
ATOM 2882 C CA . ASN C 1 87 ? 2.586 -19.758 -23.175 1.00 31.76 148 ASN C CA 1
ATOM 2883 C C . ASN C 1 87 ? 1.074 -19.648 -23.316 1.00 29.64 148 ASN C C 1
ATOM 2884 O O . ASN C 1 87 ? 0.565 -18.625 -23.767 1.00 29.80 148 ASN C O 1
ATOM 2889 N N . GLU C 1 88 ? 0.349 -20.695 -22.938 1.00 27.57 149 GLU C N 1
ATOM 2890 C CA . GLU C 1 88 ? -1.099 -20.635 -23.047 1.00 27.27 149 GLU C CA 1
ATOM 2891 C C . GLU C 1 88 ? -1.874 -21.309 -21.925 1.00 25.41 149 GLU C C 1
ATOM 2892 O O . GLU C 1 88 ? -1.403 -22.252 -21.286 1.00 24.35 149 GLU C O 1
ATOM 2898 N N . THR C 1 89 ? -3.065 -20.782 -21.677 1.00 19.45 150 THR C N 1
ATOM 2899 C CA . THR C 1 89 ? -3.962 -21.330 -20.671 1.00 19.27 150 THR C CA 1
ATOM 2900 C C . THR C 1 89 ? -5.165 -21.809 -21.462 1.00 20.14 150 THR C C 1
ATOM 2901 O O . THR C 1 89 ? -5.981 -21.004 -21.919 1.00 18.77 150 THR C O 1
ATOM 2905 N N . ARG C 1 90 ? -5.244 -23.120 -21.662 1.00 24.81 151 ARG C N 1
ATOM 2906 C CA . ARG C 1 90 ? -6.344 -23.710 -22.403 1.00 24.78 151 ARG C CA 1
ATOM 2907 C C . ARG C 1 90 ? -7.516 -23.918 -21.467 1.00 24.43 151 ARG C C 1
ATOM 2908 O O . ARG C 1 90 ? -7.342 -24.314 -20.312 1.00 23.27 151 ARG C O 1
ATOM 2916 N N . LYS C 1 91 ? -8.710 -23.635 -21.971 1.00 17.92 152 LYS C N 1
ATOM 2917 C CA . LYS C 1 91 ? -9.921 -23.773 -21.187 1.00 18.12 152 LYS C CA 1
ATOM 2918 C C . LYS C 1 91 ? -10.865 -24.811 -21.791 1.00 19.50 152 LYS C C 1
ATOM 2919 O O . LYS C 1 91 ? -11.039 -24.887 -23.012 1.00 20.36 152 LYS C O 1
ATOM 2925 N N . TYR C 1 92 ? -11.456 -25.622 -20.921 1.00 19.72 153 TYR C N 1
ATOM 2926 C CA . TYR C 1 92 ? -12.392 -26.656 -21.339 1.00 19.07 153 TYR C CA 1
ATOM 2927 C C . TYR C 1 92 ? -13.506 -26.692 -20.311 1.00 20.16 153 TYR C C 1
ATOM 2928 O O . TYR C 1 92 ? -13.368 -26.151 -19.209 1.00 18.83 153 TYR C O 1
ATOM 2937 N N . LYS C 1 93 ? -14.610 -27.326 -20.681 1.00 16.25 154 LYS C N 1
ATOM 2938 C CA . LYS C 1 93 ? -15.746 -27.478 -19.783 1.00 18.37 154 LYS C CA 1
ATOM 2939 C C . LYS C 1 93 ? -16.116 -28.950 -19.775 1.00 18.82 154 LYS C C 1
ATOM 2940 O O . LYS C 1 93 ? -16.189 -29.591 -20.827 1.00 17.91 154 LYS C O 1
ATOM 2946 N N . MET C 1 94 ? -16.335 -29.484 -18.581 1.00 19.51 155 MET C N 1
ATOM 2947 C CA . MET C 1 94 ? -16.689 -30.882 -18.436 1.00 19.47 155 MET C CA 1
ATOM 2948 C C . MET C 1 94 ? -18.028 -31.135 -19.129 1.00 20.65 155 MET C C 1
ATOM 2949 O O . MET C 1 94 ? -18.957 -30.329 -19.019 1.00 18.55 155 MET C O 1
ATOM 2954 N N . THR C 1 95 ? -18.113 -32.252 -19.848 1.00 18.54 156 THR C N 1
ATOM 2955 C CA . THR C 1 95 ? -19.337 -32.621 -20.549 1.00 20.85 156 THR C CA 1
ATOM 2956 C C . THR C 1 95 ? -20.145 -33.570 -19.678 1.00 20.88 156 THR C C 1
ATOM 2957 O O . THR C 1 95 ? -19.828 -33.765 -18.507 1.00 20.49 156 THR C O 1
ATOM 2961 N N . SER C 1 96 ? -21.179 -34.172 -20.262 1.00 25.05 157 SER C N 1
ATOM 2962 C CA . SER C 1 96 ? -22.023 -35.115 -19.537 1.00 27.25 157 SER C CA 1
ATOM 2963 C C . SER C 1 96 ? -21.320 -36.465 -19.426 1.00 27.37 157 SER C C 1
ATOM 2964 O O . SER C 1 96 ? -21.772 -37.354 -18.705 1.00 28.02 157 SER C O 1
ATOM 2967 N N . ILE C 1 97 ? -20.216 -36.611 -20.155 1.00 24.48 158 ILE C N 1
ATOM 2968 C CA . ILE C 1 97 ? -19.440 -37.847 -20.138 1.00 23.60 158 ILE C CA 1
ATOM 2969 C C . ILE C 1 97 ? -18.397 -37.741 -19.033 1.00 23.91 158 ILE C C 1
ATOM 2970 O O . ILE C 1 97 ? -17.293 -37.230 -19.243 1.00 23.42 158 ILE C O 1
ATOM 2975 N N . ARG C 1 98 ? -18.761 -38.226 -17.854 1.00 23.53 159 ARG C N 1
ATOM 2976 C CA . ARG C 1 98 ? -17.879 -38.161 -16.700 1.00 25.79 159 ARG C CA 1
ATOM 2977 C C . ARG C 1 98 ? -18.097 -39.321 -15.735 1.00 24.80 159 ARG C C 1
ATOM 2978 O O . ARG C 1 98 ? -19.229 -39.764 -15.519 1.00 23.68 159 ARG C O 1
ATOM 2986 N N . ASP C 1 99 ? -16.999 -39.815 -15.171 1.00 24.42 160 ASP C N 1
ATOM 2987 C CA . ASP C 1 99 ? -17.042 -40.918 -14.224 1.00 25.86 160 ASP C CA 1
ATOM 2988 C C . ASP C 1 99 ? -17.748 -42.136 -14.821 1.00 24.83 160 ASP C C 1
ATOM 2989 O O . ASP C 1 99 ? -18.588 -42.762 -14.167 1.00 24.99 160 ASP C O 1
ATOM 2994 N N . VAL C 1 100 ? -17.404 -42.474 -16.060 1.00 22.03 161 VAL C N 1
ATOM 2995 C CA . VAL C 1 100 ? -18.021 -43.617 -16.728 1.00 23.09 161 VAL C CA 1
ATOM 2996 C C . VAL C 1 100 ? -17.009 -44.682 -17.124 1.00 22.66 161 VAL C C 1
ATOM 2997 O O . VAL C 1 100 ? -15.884 -44.369 -17.516 1.00 21.54 161 VAL C O 1
ATOM 3001 N N . LYS C 1 101 ? -17.411 -45.946 -17.011 1.00 20.61 162 LYS C N 1
ATOM 3002 C CA . LYS C 1 101 ? -16.535 -47.051 -17.379 1.00 23.04 162 LYS C CA 1
ATOM 3003 C C . LYS C 1 101 ? -16.341 -47.041 -18.891 1.00 22.97 162 LYS C C 1
ATOM 3004 O O . LYS C 1 101 ? -17.229 -46.624 -19.629 1.00 22.01 162 LYS C O 1
ATOM 3010 N N . PRO C 1 102 ? -15.170 -47.489 -19.368 1.00 27.73 163 PRO C N 1
ATOM 3011 C CA . PRO C 1 102 ? -14.871 -47.524 -20.802 1.00 28.32 163 PRO C CA 1
ATOM 3012 C C . PRO C 1 102 ? -15.959 -48.191 -21.639 1.00 28.99 163 PRO C C 1
ATOM 3013 O O . PRO C 1 102 ? -16.309 -47.701 -22.712 1.00 29.11 163 PRO C O 1
ATOM 3017 N N . THR C 1 103 ? -16.501 -49.299 -21.144 1.00 30.85 164 THR C N 1
ATOM 3018 C CA . THR C 1 103 ? -17.539 -50.016 -21.874 1.00 31.34 164 THR C CA 1
ATOM 3019 C C . THR C 1 103 ? -18.888 -49.298 -21.918 1.00 30.17 164 THR C C 1
ATOM 3020 O O . THR C 1 103 ? -19.772 -49.692 -22.674 1.00 30.54 164 THR C O 1
ATOM 3024 N N . ASP C 1 104 ? -19.052 -48.250 -21.117 1.00 21.41 165 ASP C N 1
ATOM 3025 C CA . ASP C 1 104 ? -20.312 -47.515 -21.101 1.00 21.11 165 ASP C CA 1
ATOM 3026 C C . ASP C 1 104 ? -20.259 -46.240 -21.935 1.00 19.75 165 ASP C C 1
ATOM 3027 O O . ASP C 1 104 ? -21.196 -45.449 -21.921 1.00 19.57 165 ASP C O 1
ATOM 3032 N N . VAL C 1 105 ? -19.163 -46.049 -22.662 1.00 20.69 166 VAL C N 1
ATOM 3033 C CA . VAL C 1 105 ? -18.994 -44.872 -23.507 1.00 20.57 166 VAL C CA 1
ATOM 3034 C C . VAL C 1 105 ? -19.652 -45.139 -24.856 1.00 21.51 166 VAL C C 1
ATOM 3035 O O . VAL C 1 105 ? -19.355 -46.142 -25.509 1.00 21.85 166 VAL C O 1
ATOM 3039 N N . GLY C 1 106 ? -20.550 -44.247 -25.259 1.00 23.09 167 GLY C N 1
ATOM 3040 C CA . GLY C 1 106 ? -21.242 -44.403 -26.529 1.00 24.45 167 GLY C CA 1
ATOM 3041 C C . GLY C 1 106 ? -20.391 -43.973 -27.710 1.00 23.93 167 GLY C C 1
ATOM 3042 O O . GLY C 1 106 ? -19.416 -43.246 -27.542 1.00 21.46 167 GLY C O 1
ATOM 3043 N N . VAL C 1 107 ? -20.763 -44.417 -28.909 1.00 23.65 168 VAL C N 1
ATOM 3044 C CA . VAL C 1 107 ? -20.012 -44.084 -30.116 1.00 25.19 168 VAL C CA 1
ATOM 3045 C C . VAL C 1 107 ? -19.919 -42.584 -30.385 1.00 27.18 168 VAL C C 1
ATOM 3046 O O . VAL C 1 107 ? -18.978 -42.127 -31.031 1.00 25.45 168 VAL C O 1
ATOM 3050 N N . LEU C 1 108 ? -20.889 -41.818 -29.895 1.00 25.95 169 LEU C N 1
ATOM 3051 C CA . LEU C 1 108 ? -20.891 -40.374 -30.116 1.00 32.74 169 LEU C CA 1
ATOM 3052 C C . LEU C 1 108 ? -20.728 -39.546 -28.848 1.00 36.15 169 LEU C C 1
ATOM 3053 O O . LEU C 1 108 ? -21.102 -38.372 -28.823 1.00 37.42 169 LEU C O 1
ATOM 3058 N N . ASP C 1 109 ? -20.167 -40.144 -27.802 1.00 59.68 170 ASP C N 1
ATOM 3059 C CA . ASP C 1 109 ? -19.977 -39.429 -26.545 1.00 65.83 170 ASP C CA 1
ATOM 3060 C C . ASP C 1 109 ? -18.679 -38.632 -26.485 1.00 70.93 170 ASP C C 1
ATOM 3061 O O . ASP C 1 109 ? -18.333 -38.085 -25.437 1.00 72.65 170 ASP C O 1
ATOM 3066 N N . GLU C 1 110 ? -17.964 -38.559 -27.604 1.00 48.71 171 GLU C N 1
ATOM 3067 C CA . GLU 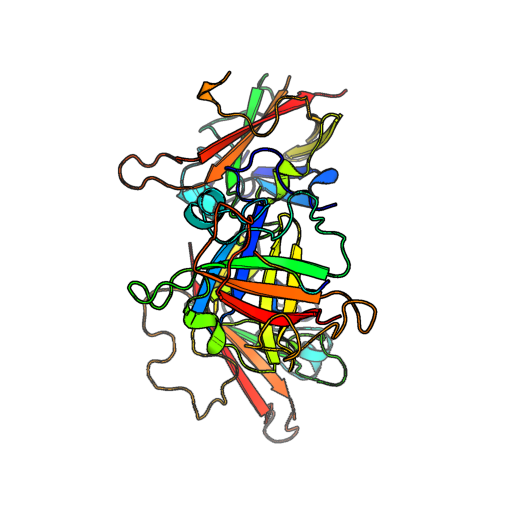C 1 110 ? -16.706 -37.819 -27.645 1.00 53.47 171 GLU C CA 1
ATOM 3068 C C . GLU C 1 110 ? -16.232 -37.579 -29.073 1.00 55.16 171 GLU C C 1
ATOM 3069 O O . GLU C 1 110 ? -16.686 -38.241 -30.006 1.00 56.22 171 GLU C O 1
ATOM 3075 N N . GLN C 1 111 ? -15.317 -36.626 -29.228 1.00 64.49 172 GLN C N 1
ATOM 3076 C CA . GLN C 1 111 ? -14.753 -36.277 -30.529 1.00 65.92 172 GLN C CA 1
ATOM 3077 C C . GLN C 1 111 ? -15.811 -36.249 -31.627 1.00 66.23 172 GLN C C 1
ATOM 3078 O O . GLN C 1 111 ? -15.527 -36.562 -32.784 1.00 67.47 172 GLN C O 1
ATOM 3084 N N . LYS C 1 112 ? -17.028 -35.864 -3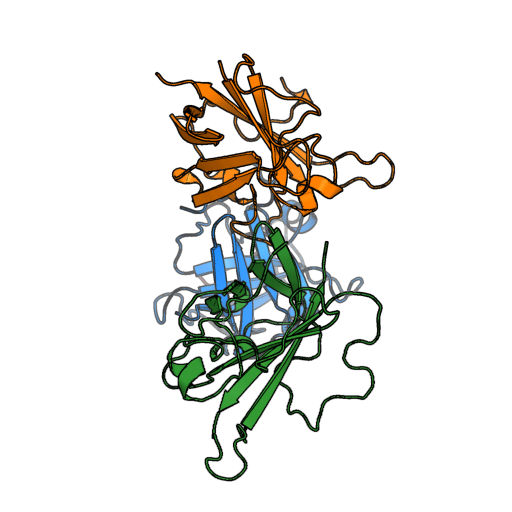1.258 1.00 66.71 173 LYS C N 1
ATOM 3085 C CA . LYS C 1 112 ? -18.132 -35.800 -32.204 1.00 66.01 173 LYS C CA 1
ATOM 3086 C C . LYS C 1 112 ? -18.170 -34.478 -32.965 1.00 64.03 173 LYS C C 1
ATOM 3087 O O . LYS C 1 112 ? -19.000 -34.291 -33.855 1.00 64.75 173 LYS C O 1
ATOM 3093 N N . GLY C 1 113 ? -17.267 -33.566 -32.618 1.00 53.06 174 GLY C N 1
ATOM 3094 C CA . GLY C 1 113 ? -17.231 -32.277 -33.286 1.00 48.31 174 GLY C CA 1
ATOM 3095 C C . GLY C 1 113 ? -15.836 -31.850 -33.698 1.00 44.75 174 GLY C C 1
ATOM 3096 O O . GLY C 1 113 ? -14.901 -32.648 -33.676 1.00 44.51 174 GLY C O 1
ATOM 3097 N N . LYS C 1 114 ? -15.695 -30.584 -34.073 1.00 50.52 175 LYS C N 1
ATOM 3098 C CA . LYS C 1 114 ? -14.403 -30.049 -34.492 1.00 47.83 175 LYS C CA 1
ATOM 3099 C C . LYS C 1 114 ? -13.621 -29.491 -33.306 1.00 44.17 175 LYS C C 1
ATOM 3100 O O . LYS C 1 114 ? -12.406 -29.301 -33.379 1.00 44.08 175 LYS C O 1
ATOM 3106 N N . ASP C 1 115 ? -14.323 -29.240 -32.208 1.00 42.03 176 ASP C N 1
ATOM 3107 C CA . ASP C 1 115 ? -13.694 -28.690 -31.011 1.00 38.01 176 ASP C CA 1
ATOM 3108 C C . ASP C 1 115 ? -12.676 -29.615 -30.349 1.00 33.27 176 ASP C C 1
ATOM 3109 O O . ASP C 1 115 ? -12.823 -30.836 -30.354 1.00 31.05 176 ASP C O 1
ATOM 3114 N N . LYS C 1 116 ? -11.634 -29.011 -29.788 1.00 31.93 177 LYS C N 1
ATOM 3115 C CA . LYS C 1 116 ? -10.586 -29.750 -29.103 1.00 28.80 177 LYS C CA 1
ATOM 3116 C C . LYS C 1 116 ? -11.152 -30.309 -27.804 1.00 26.23 177 LYS C C 1
ATOM 3117 O O . LYS C 1 116 ? -12.100 -29.761 -27.241 1.00 25.25 177 LYS C O 1
ATOM 3123 N N . GLN C 1 117 ? -10.574 -31.400 -27.324 1.00 22.48 178 GLN C N 1
ATOM 3124 C CA . GLN C 1 117 ? -11.068 -31.989 -26.092 1.00 20.77 178 GLN C CA 1
ATOM 3125 C C . GLN C 1 117 ? -9.968 -32.608 -25.251 1.00 18.84 178 GLN C C 1
ATOM 3126 O O . GLN C 1 117 ? -8.870 -32.905 -25.733 1.00 16.07 178 GLN C O 1
ATOM 3132 N N . LEU C 1 118 ? -10.294 -32.806 -23.983 1.00 18.43 179 LEU C N 1
ATOM 3133 C CA . LEU C 1 118 ? -9.390 -33.398 -23.017 1.00 18.50 179 LEU C CA 1
ATOM 3134 C C . LEU C 1 118 ? -10.095 -34.609 -22.433 1.00 17.33 179 LEU C C 1
ATOM 3135 O O . LEU C 1 118 ? -11.244 -34.510 -22.012 1.00 16.61 179 LEU C O 1
ATOM 3140 N N . THR C 1 119 ? -9.415 -35.751 -22.424 1.00 16.37 180 THR C N 1
ATOM 3141 C CA . THR C 1 119 ? -9.966 -36.966 -21.840 1.00 17.76 180 THR C CA 1
ATOM 3142 C C . THR C 1 119 ? -9.170 -37.199 -20.554 1.00 17.13 180 THR C C 1
ATOM 3143 O O . THR C 1 119 ? -7.960 -37.421 -20.603 1.00 19.47 180 THR C O 1
ATOM 3147 N N . LEU C 1 120 ? -9.841 -37.114 -19.411 1.00 16.97 181 LEU C N 1
ATOM 3148 C CA . LEU C 1 120 ? -9.183 -37.333 -18.123 1.00 17.28 181 LEU C CA 1
ATOM 3149 C C . LEU C 1 120 ? -9.567 -38.727 -17.663 1.00 17.87 181 LEU C C 1
ATOM 3150 O O . LEU C 1 120 ? -10.747 -39.077 -17.645 1.00 19.14 181 LEU C O 1
ATOM 3155 N N . ILE C 1 121 ? -8.566 -39.521 -17.302 1.00 15.84 182 ILE C N 1
ATOM 3156 C CA . ILE C 1 121 ? -8.786 -40.898 -16.888 1.00 15.95 182 ILE C CA 1
ATOM 3157 C C . ILE C 1 121 ? -8.319 -41.184 -15.468 1.00 15.39 182 ILE C C 1
ATOM 3158 O O . ILE C 1 121 ? -7.171 -40.912 -15.132 1.00 15.51 182 ILE C O 1
ATOM 3163 N N . THR C 1 122 ? -9.206 -41.715 -14.628 1.00 16.44 183 THR C N 1
ATOM 3164 C CA . THR C 1 122 ? -8.793 -42.083 -13.280 1.00 16.59 183 THR C CA 1
ATOM 3165 C C . THR C 1 122 ? -8.363 -43.532 -13.439 1.00 19.08 183 THR C C 1
ATOM 3166 O O . THR C 1 122 ? -9.053 -44.326 -14.094 1.00 18.36 183 THR C O 1
ATOM 3170 N N . ALA C 1 123 ? -7.221 -43.875 -12.855 1.00 20.68 184 ALA C N 1
ATOM 3171 C CA . ALA C 1 123 ? -6.685 -45.223 -12.974 1.00 21.33 184 ALA C CA 1
ATOM 3172 C C . ALA C 1 123 ? -6.484 -45.929 -11.640 1.00 22.69 184 ALA C C 1
ATOM 3173 O O . ALA C 1 123 ? -6.165 -45.303 -10.629 1.00 23.98 184 ALA C O 1
ATOM 3175 N N . ASP C 1 124 ? -6.662 -47.247 -11.655 1.00 24.05 185 ASP C N 1
ATOM 3176 C CA . ASP C 1 124 ? -6.499 -48.058 -10.457 1.00 23.56 185 ASP C CA 1
ATOM 3177 C C . ASP C 1 124 ? -6.482 -49.542 -10.820 1.00 24.69 185 ASP C C 1
ATOM 3178 O O . ASP C 1 124 ? -6.877 -49.930 -11.930 1.00 22.73 185 ASP C O 1
ATOM 3183 N N . ASP C 1 125 ? -5.992 -50.358 -9.888 1.00 20.91 186 ASP C N 1
ATOM 3184 C CA . ASP C 1 125 ? -5.925 -51.806 -10.067 1.00 23.36 186 ASP C CA 1
ATOM 3185 C C . ASP C 1 125 ? -5.115 -52.186 -11.306 1.00 24.94 186 ASP C C 1
ATOM 3186 O O . ASP C 1 125 ? -5.635 -52.785 -12.250 1.00 22.28 186 ASP C O 1
ATOM 3191 N N . TYR C 1 126 ? -3.833 -51.833 -11.289 1.00 21.24 187 TYR C N 1
ATOM 3192 C CA . TYR C 1 126 ? -2.939 -52.117 -12.403 1.00 24.44 187 TYR C CA 1
ATOM 3193 C C . TYR C 1 126 ? -2.708 -53.617 -12.534 1.00 27.47 187 TYR C C 1
ATOM 3194 O O . TYR C 1 126 ? -2.615 -54.329 -11.536 1.00 25.89 187 TYR C O 1
ATOM 3203 N N . ASN C 1 127 ? -2.622 -54.091 -13.770 1.00 36.79 188 ASN C N 1
ATOM 3204 C CA . ASN C 1 127 ? -2.390 -55.507 -14.024 1.00 41.96 188 ASN C CA 1
ATOM 3205 C C . ASN C 1 127 ? -0.967 -55.678 -14.534 1.00 44.74 188 ASN C C 1
ATOM 3206 O O . ASN C 1 127 ? -0.671 -55.377 -15.689 1.00 44.55 188 ASN C O 1
ATOM 3211 N N . GLU C 1 128 ? -0.089 -56.150 -13.655 1.00 38.10 189 GLU C N 1
ATOM 3212 C CA . GLU C 1 128 ? 1.313 -56.365 -13.991 1.00 42.14 189 GLU C CA 1
ATOM 3213 C C . GLU C 1 128 ? 1.458 -57.186 -15.268 1.00 43.13 189 GLU C C 1
ATOM 3214 O O . GLU C 1 128 ? 2.394 -56.993 -16.042 1.00 43.53 189 GLU C O 1
ATOM 3220 N N . LYS C 1 129 ? 0.517 -58.097 -15.483 1.00 73.59 190 LYS C N 1
ATOM 3221 C CA . LYS C 1 129 ? 0.539 -58.957 -16.657 1.00 74.02 190 LYS C CA 1
ATOM 3222 C C . LYS C 1 129 ? 0.162 -58.201 -17.926 1.00 73.18 190 LYS C C 1
ATOM 3223 O O . LYS C 1 129 ? 1.023 -57.866 -18.738 1.00 74.10 190 LYS C O 1
ATOM 3229 N N . THR C 1 130 ? -1.129 -57.930 -18.086 1.00 58.35 191 THR C N 1
ATOM 3230 C CA . THR C 1 130 ? -1.629 -57.225 -19.260 1.00 55.90 191 THR C CA 1
ATOM 3231 C C . THR C 1 130 ? -1.124 -55.787 -19.346 1.00 53.49 191 THR C C 1
ATOM 3232 O O . THR C 1 130 ? -1.398 -55.087 -20.320 1.00 52.33 191 THR C O 1
ATOM 3236 N N . GLY C 1 131 ? -0.390 -55.351 -18.327 1.00 49.73 192 GLY C N 1
ATOM 3237 C CA . GLY C 1 131 ? 0.135 -53.996 -18.321 1.00 46.35 192 GLY C CA 1
ATOM 3238 C C . GLY C 1 131 ? -0.944 -52.946 -18.523 1.00 43.76 192 GLY C C 1
ATOM 3239 O O . GLY C 1 131 ? -0.760 -51.983 -19.266 1.00 43.31 192 GLY C O 1
ATOM 3240 N N . VAL C 1 132 ? -2.076 -53.131 -17.853 1.00 39.38 193 VAL C N 1
ATOM 3241 C CA . VAL C 1 132 ? -3.190 -52.19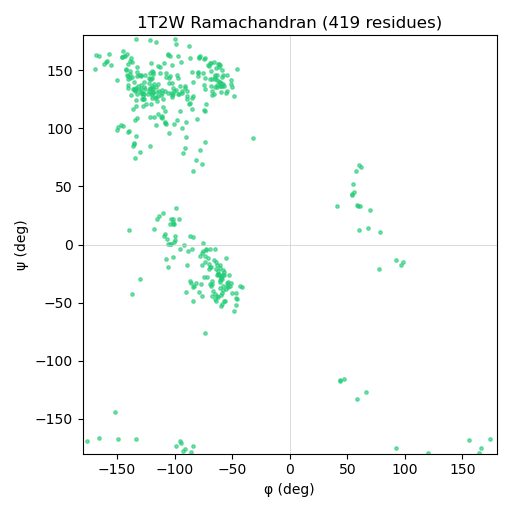8 -17.967 1.00 36.67 193 VAL C CA 1
ATOM 3242 C C . VAL C 1 132 ? -3.860 -51.929 -16.623 1.00 32.42 193 VAL C C 1
ATOM 3243 O O . VAL C 1 132 ? -3.910 -52.805 -15.758 1.00 29.97 193 VAL C O 1
ATOM 3247 N N . TRP C 1 133 ? -4.357 -50.708 -16.447 1.00 28.58 194 TRP C N 1
ATOM 3248 C CA . TRP C 1 133 ? -5.072 -50.353 -15.225 1.00 26.29 194 TRP C CA 1
ATOM 3249 C C . TRP C 1 133 ? -6.472 -50.920 -15.445 1.00 26.47 194 TRP C C 1
ATOM 3250 O O . TRP C 1 133 ? -7.237 -50.400 -16.259 1.00 25.41 194 TRP C O 1
ATOM 3261 N N . GLU C 1 134 ? -6.794 -51.991 -14.727 1.00 30.50 195 GLU C N 1
ATOM 3262 C CA . GLU C 1 134 ? -8.081 -52.673 -14.864 1.00 33.09 195 GLU C CA 1
ATOM 3263 C C . GLU C 1 134 ? -9.324 -51.849 -14.556 1.00 32.22 195 GLU C C 1
ATOM 3264 O O . GLU C 1 134 ? -10.378 -52.070 -15.154 1.00 32.22 195 GLU C O 1
ATOM 3270 N N . LYS C 1 135 ? -9.211 -50.914 -13.618 1.00 29.17 196 LYS C N 1
ATOM 3271 C CA . LYS C 1 135 ? -10.343 -50.072 -13.247 1.00 27.67 196 LYS C CA 1
ATOM 3272 C C . LYS C 1 135 ? -10.093 -48.643 -13.701 1.00 25.58 196 LYS C C 1
ATOM 3273 O O . LYS C 1 135 ? -9.248 -47.938 -13.143 1.00 23.16 196 LYS C O 1
ATOM 3279 N N . ARG C 1 136 ? -10.836 -48.221 -14.717 1.00 27.23 197 ARG C N 1
ATOM 3280 C CA . ARG C 1 136 ? -10.690 -46.878 -15.258 1.00 26.45 197 ARG C CA 1
ATOM 3281 C C . ARG C 1 136 ? -12.040 -46.184 -15.360 1.00 25.83 197 ARG C C 1
ATOM 3282 O O . ARG C 1 136 ? -13.062 -46.825 -15.609 1.00 27.92 197 ARG C O 1
ATOM 3290 N N . LYS C 1 137 ? -12.034 -44.873 -15.151 1.00 17.96 198 LYS C N 1
ATOM 3291 C CA . LYS C 1 137 ? -13.236 -44.064 -15.270 1.00 18.69 198 LYS C CA 1
ATOM 3292 C C . LYS C 1 137 ? -12.854 -42.947 -16.232 1.00 19.08 198 LYS C C 1
ATOM 3293 O O . LYS C 1 137 ? -11.778 -42.364 -16.116 1.00 18.22 198 LYS C O 1
ATOM 3299 N N . ILE C 1 138 ? -13.741 -42.659 -17.176 1.00 20.01 199 ILE C N 1
ATOM 3300 C CA . ILE C 1 138 ? -13.490 -41.650 -18.197 1.00 21.25 199 ILE C CA 1
ATOM 3301 C C . ILE C 1 138 ? -14.241 -40.339 -17.989 1.00 21.18 199 ILE C C 1
ATOM 3302 O O . ILE C 1 138 ? -15.416 -40.335 -17.611 1.00 22.64 199 ILE C O 1
ATOM 3307 N N . PHE C 1 139 ? -13.548 -39.231 -18.248 1.00 18.81 200 PHE C N 1
ATOM 3308 C CA . PHE C 1 139 ? -14.113 -37.885 -18.147 1.00 18.62 200 PHE C CA 1
ATOM 3309 C C . PHE C 1 139 ? -13.694 -37.122 -19.400 1.00 19.86 200 PHE C C 1
ATOM 3310 O O . PHE C 1 139 ? -12.518 -37.141 -19.782 1.00 22.36 200 PHE C O 1
ATOM 3318 N N . VAL C 1 140 ? -14.645 -36.456 -20.042 1.00 17.01 201 VAL C N 1
ATOM 3319 C CA . VAL C 1 140 ? -14.328 -35.693 -21.235 1.00 18.07 201 VAL C CA 1
ATOM 3320 C C . VAL C 1 140 ? -14.722 -34.236 -21.067 1.00 17.05 201 VAL C C 1
ATOM 3321 O O . VAL C 1 140 ? -15.833 -33.928 -20.636 1.00 17.65 201 VAL C O 1
ATOM 3325 N N . ALA C 1 141 ? -13.799 -33.345 -21.406 1.00 15.97 202 ALA C N 1
ATOM 3326 C CA . ALA C 1 141 ? -14.037 -31.910 -21.321 1.00 16.18 202 ALA C CA 1
ATOM 3327 C C . ALA C 1 141 ? -13.706 -31.281 -22.679 1.00 18.86 202 ALA C C 1
ATOM 3328 O O . ALA C 1 141 ? -12.608 -31.467 -23.209 1.00 19.14 202 ALA C O 1
ATOM 3330 N N . THR C 1 142 ? -14.658 -30.547 -23.246 1.00 17.23 203 THR C N 1
ATOM 3331 C CA . THR C 1 142 ? -14.450 -29.924 -24.551 1.00 19.06 203 THR C CA 1
ATOM 3332 C C . THR C 1 142 ? -14.035 -28.464 -24.468 1.00 19.24 203 THR C C 1
ATOM 3333 O O . THR C 1 142 ? -14.458 -27.729 -23.578 1.00 18.02 203 THR C O 1
ATOM 3337 N N . GLU C 1 143 ? -13.200 -28.064 -25.420 1.00 17.49 204 GLU C N 1
ATOM 3338 C CA . GLU C 1 143 ? -12.668 -26.711 -25.512 1.00 24.95 204 GLU C CA 1
ATOM 3339 C C . GLU C 1 143 ? -13.723 -25.612 -25.435 1.00 28.73 204 GLU C C 1
ATOM 3340 O O . GLU C 1 143 ? -14.777 -25.695 -26.067 1.00 27.94 204 GLU C O 1
ATOM 3346 N N . VAL C 1 144 ? -13.425 -24.583 -24.651 1.00 22.56 205 VAL C N 1
ATOM 3347 C CA . VAL C 1 144 ? -14.317 -23.442 -24.487 1.00 29.10 205 VAL C CA 1
ATOM 3348 C C . VAL C 1 144 ? -13.497 -22.166 -24.688 1.00 32.31 205 VAL C C 1
ATOM 3349 O O . VAL C 1 144 ? -12.313 -22.119 -24.348 1.00 31.73 205 VAL C O 1
ATOM 3353 N N . LYS C 1 145 ? -14.121 -21.139 -25.254 1.00 60.95 206 LYS C N 1
ATOM 3354 C CA . LYS C 1 145 ? -13.426 -19.881 -25.502 1.00 65.72 206 LYS C CA 1
ATOM 3355 C C . LYS C 1 145 ? -14.356 -18.696 -25.277 1.00 67.02 206 LYS C C 1
ATOM 3356 O O . LYS C 1 145 ? -14.758 -18.060 -26.275 1.00 68.63 206 LYS C O 1
ATOM 3363 N N . LEU D 2 1 ? -31.526 -18.832 14.407 1.00 143.06 331 LEU D N 1
ATOM 3364 C CA . LEU D 2 1 ? -32.669 -19.463 13.755 1.00 141.28 331 LEU D CA 1
ATOM 3365 C C . LEU D 2 1 ? -32.337 -19.987 12.375 1.00 70.41 331 LEU D C 1
ATOM 3366 O O . LEU D 2 1 ? -31.367 -19.587 11.752 1.00 91.07 331 LEU D O 1
ATOM 3371 N N . PRO D 2 2 ? -33.202 -20.892 11.937 1.00 91.89 332 PRO D N 1
ATOM 3372 C CA . PRO D 2 2 ? -33.081 -21.442 10.554 1.00 70.52 332 PRO D CA 1
ATOM 3373 C C . PRO D 2 2 ? -33.115 -20.374 9.462 1.00 90.36 332 PRO D C 1
ATOM 3374 O O . PRO D 2 2 ? -32.281 -20.330 8.566 1.00 119.47 332 PRO D O 1
ATOM 3378 N N . GLU D 2 3 ? -34.112 -19.502 9.573 1.00 96.36 333 GLU D N 1
ATOM 3379 C CA . GLU D 2 3 ? -34.212 -18.371 8.647 1.00 146.29 333 GLU D CA 1
ATOM 3380 C C . GLU D 2 3 ? -35.498 -18.337 7.820 1.00 95.51 333 GLU D C 1
ATOM 3381 O O . GLU D 2 3 ? -36.371 -19.203 7.907 1.00 95.61 333 GLU D O 1
ATOM 3387 N N . THR D 2 4 ? -35.543 -17.287 6.973 1.00 78.80 334 THR D N 1
ATOM 3388 C CA . THR D 2 4 ? -36.754 -16.850 6.295 1.00 77.37 334 THR D CA 1
ATOM 3389 C C . THR D 2 4 ? -36.798 -16.434 4.773 1.00 77.07 334 THR D C 1
ATOM 3390 O O . THR D 2 4 ? -37.723 -16.845 4.077 1.00 76.94 334 THR D O 1
ATOM 3394 N N . GLY D 2 5 ? -35.845 -15.676 4.249 1.00 91.26 335 GLY D N 1
ATOM 3395 C CA . GLY D 2 5 ? -35.878 -15.248 2.863 1.00 90.95 335 GLY D CA 1
ATOM 3396 C C . GLY D 2 5 ? -36.260 -13.781 2.733 1.00 91.04 335 GLY D C 1
ATOM 3397 O O . GLY D 2 5 ? -36.876 -13.202 3.632 1.00 91.37 335 GLY D O 1
#

Solvent-accessible surface area: 21854 Å² total; per-residue (Å²): 214,32,156,40,37,196,74,69,48,73,22,7,0,35,0,22,0,34,82,0,96,2,111,28,42,0,30,1,3,48,2,44,56,110,8,0,124,97,4,0,0,0,6,66,117,115,16,38,5,94,50,51,19,3,0,0,0,0,39,51,90,151,104,136,88,91,43,4,2,30,50,0,117,45,0,142,147,35,6,18,0,3,0,9,5,3,41,57,14,35,26,3,90,4,18,77,35,51,40,20,99,17,108,135,86,8,86,110,54,22,52,198,30,156,76,93,7,0,3,0,0,12,0,43,86,66,41,158,198,88,39,51,5,122,85,34,25,3,0,6,0,24,43,76,204,96,48,194,71,79,29,80,34,8,2,118,0,65,0,67,65,0,97,8,148,34,42,0,7,7,4,33,24,62,47,134,10,2,30,92,7,0,0,6,30,104,92,129,15,51,30,98,60,120,63,1,11,0,7,0,6,27,41,43,54,21,19,64,22,6,1,1,8,1,98,46,2,126,138,34,4,53,0,86,2,94,17,66,148,89,92,19,64,0,93,2,31,71,71,68,63,39,108,40,123,98,122,104,62,1,14,1,27,7,4,29,58,86,44,150,190,89,30,75,38,110,106,105,30,17,4,16,1,56,63,46,220,204,20,152,27,35,203,65,68,62,118,60,14,9,108,0,40,0,35,14,0,86,7,143,35,29,0,33,5,2,40,12,47,51,129,2,0,114,114,5,0,0,0,18,109,118,141,30,40,11,113,66,66,31,3,20,0,4,0,36,39,96,146,104,134,83,98,45,7,1,16,38,0,104,3,0,35,137,38,8,18,0,17,0,95,2,66,43,55,37,45,6,5,85,4,25,73,20,46,48,37,88,48,121,92,47,32,138,123,40,41,104,130,48,169,85,66,5,0,18,0,28,8,2,61,78,86,28,146,168,92,38,63,27,85,114,78,71,21,3,4,0,41,73,27,138,169,17,22,49,9

Organism: Staphylococcus aureus (NCBI:txid1280)